Protein 3VUQ (pdb70)

InterPro domains:
  IPR001647 DNA-binding HTH domain, TetR-type [PF00440] (19-65)
  IPR001647 DNA-binding HTH domain, TetR-type [PR00455] (19-32)
  IPR001647 DNA-binding HTH domain, TetR-type [PR00455] (40-63)
  IPR001647 DNA-binding HTH domain, TetR-type [PS50977] (13-73)
  IPR009057 Homedomain-like superfamily [SSF46689] (7-80)
  IPR036271 Tetracyclin repressor-like, C-terminal domain superfamily [SSF48498] (90-187)
  IPR049445 Transcriptional regulator SbtR-like, C-terminal domain [PF21597] (95-188)
  IPR050109 HTH-type, TetR-like transcriptional regulator [PTHR30055] (8-166)

Foldseek 3Di:
DDDVLLLVLLLVLQVVVCVPPNPVVDDLVSSCVSSVHDSVVVCVVAVDDLRSLQVNLVVVLVVLLVVLLCLLPDPDALLVSLLVNVVSVQVVLVVCVRHVVVSQVSNDVPCVVVVVVSLVSQLVSQLSSQVVNCVVVQHPPPDDSNVLSVVSSPPRDDPPPDVVSVVVSVCNRPNDDD/DDPVVLLVLLLVLQVVCCVVPNLVRDDLCSSCVSSVHDSVVSCVSPVDPLQSLVVNLVVVLVVLLVVLLCLLPDPDALLVSLLVNLVSVAVVVVVCVVPVVVSCVSNDVDNVVVVVVSLVSQLVSQLSSQVVNCVVVQHDPVDDSNVVSVVCSVLSYDVPVVSVVSSVCNRPNDDD/DVVVLLVLLLVLQVVVCVVPNPVPDDCCRSCVNSVHDSVVSCVVPVDDLQSLVVNLVVVLVVLLVVLLVLLPDPDALLVSVLVNVLSVLVVLVVCVVPVVVSCVSSDVDCVVVVVVSLVSQLVSQLSSQVVNCVVVQHPPVDDSNVLSCVVSVPRPDRSVVVNVVSVVVSVCNRPNDDD/DVLLLVLLLVLQLVVCVVQNLVRDDSVSSCVSSVHDPPPSCVVAVDPQSSLLCNVVVVLVVLLVVLLCLLPDPDALLVSLLVNLVSVAVSVVSNVPRVVVSCVSNDVDCPVVVVVSVVSQLVSQLSSQVVNVVVVQHPPPDRSNVVSVVSVVLSYHPPDDDPCVSVVSSCCVRPNPDD

Sequence (711 aa):
AGVKDKKRAILEATLAVLRERGLSGLKMEEVARRAEVGKGTIYLYFRDKRDLLKALVEERTWAFYREVEEVVRRKAPFFVRLEEVLRRRLAWVQEWRGLWAAVAREAMDDPTPWLKGLHEHYLRLLEELLRSGQSEGAVRTGLSPRA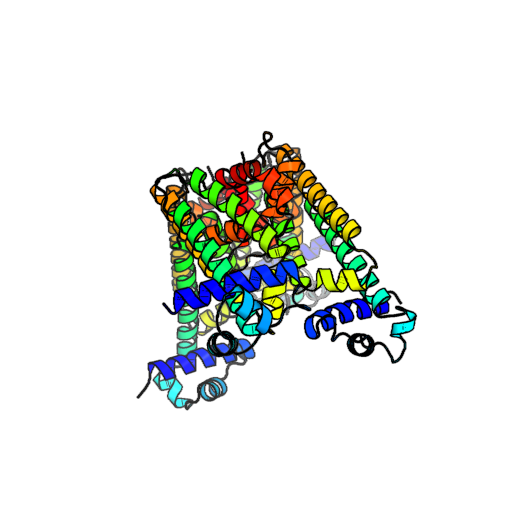TAAVIAAMGCTPSVEAYLEHLMEVLRKGVEPAGVKDKKRAILEATLAVLRERGLSGLKMEEVARRAEVGKGTIYLYFRDKRDLLKALVEERTWAFYREVEEVVRRKAPFFVRLEEVLRRRLAWVQEWRGLWAAVAREAMDDPTPWLKGLHEHYLRLLEELLRSGQSEGAVRTGLSPRATAAVIAAMGCTVEAYLEHLMEVLRKGVEPGVKDKKRAILEATLAVLRERGLSGLKMEEVARRAEVGKGTIYLYFRDKRDLLKALVEERTWAFYREVEEVVRRKAPFFVRLEEVLRRRLAWVQEWRGLWAAVAREAMDDPTPWLKGLHEHYLRLLEELLRSGQSEGAVRTGLSPRATAAVIAAMGCTPSLEVEAYLEHLMEVLRKGVEPVKDKKRAILEATLAVLRERGLSGLKMEEVARRAEVGKGTIYLYFRDKRDLLKALVEERTWAFYREVEEVVRRKAPFFVRLEEVLRRRLAWVQEWRGLWAAVAREAMDDPTPWLKGLHEHYLRLLEELLRSGQSEGAVRTGLSPRATAAVIAAMGCTPSLEVEAYLEHLMEVLRKGVEP

Secondary structure (DSSP, 8-state):
--HHHHHHHHHHHHHHHHHHHHHHH--HHHHHHHHTS-HHHHHHHSSSHHHHHHHHHHHHHHHHHHHHHHHHHSSS-HHHHHHHHHHHHHHHHHHIIIIIHHHHHHH-SS-HHHHHHHHHHHHHHHHHHHHHHHHHTSS-TTS-HHHHHHHHHT-SS----HHHHHHHHHHHHH-S--/--HHHHHHHHHHHHHHHHHHHTGGG--HHHHHHHHTS-HHHHHHH-SSHHHHHHHHHHHHHHHHHHHHHHHHTSSS-HHHHHHHHHHHHHHHHHHIIIIIHHHHHHH-S--HHHHHHHHHHHHHHHHHHHHHHHHHTSS-TTS-HHHHHHHHHHHT----HHHHHHHHHHHH-S--/-HHHHHHHHHHHHHHHHHHHTTTT--HHHHHHHHTS-HHHHHHH-SSHHHHHHHHHHHHHHHHHHHHHHHHHSSS-HHHHHHHHHHHHHHHHHHIIIIIHHHHHHH-S--HHHHHHHHHHHHHHHHHHHHHHHHHTSS-TTS-HHHHHHHHHH--SS-HHHHHHTHHHHHHHHHH-S--/-HHHHHHHHHHHHHHHHHHTTTT--HHHHHHHTTPPTTGGGGT-SSHHHHHHHHHHHHHHHHHHHHHHHHHSSS-HHHHHHHHHHHHHHHHHHTTT-HHHHHHHH-S--HHHHHHHHHHHHHHHHHHHHHHHHHTSS-TTS-HHHHHHHHHHH-SPPSS--TTHHHHHHHHHHH-S--

Radius of gyration: 32.55 Å; Cα contacts (8 Å, |Δi|>4): 782; chains: 4; bounding box: 68×114×61 Å

Structure (mmCIF, N/CA/C/O backbone):
data_3VUQ
#
_entry.id   3VUQ
#
_cell.length_a   44.327
_cell.length_b   174.821
_cell.length_c   56.158
_cell.angle_alpha   90.00
_cell.angle_beta   92.43
_cell.angle_gamma   90.00
#
_symmetry.space_group_name_H-M   'P 1 21 1'
#
loop_
_entity.id
_entity.type
_entity.pdbx_description
1 polymer 'Transcriptional regulator (TetR/AcrR family)'
2 water water
#
loop_
_atom_site.group_PDB
_atom_site.id
_atom_site.type_symbol
_atom_site.label_atom_id
_atom_site.label_alt_id
_atom_site.label_comp_id
_atom_site.label_asym_id
_atom_site.label_entity_id
_atom_site.label_seq_id
_atom_site.pdbx_PDB_ins_code
_atom_site.Cartn_x
_atom_site.Cartn_y
_atom_site.Cartn_z
_atom_site.occupancy
_atom_site.B_iso_or_equiv
_atom_site.auth_seq_id
_atom_site.auth_comp_id
_atom_site.auth_asym_id
_atom_site.auth_atom_id
_atom_site.pdbx_PDB_model_num
ATOM 1 N N . ALA A 1 8 ? -51.613 18.691 68.201 1.00 111.36 8 ALA A N 1
ATOM 2 C CA . ALA A 1 8 ? -52.072 17.695 67.191 1.00 108.19 8 ALA A CA 1
ATOM 3 C C . ALA A 1 8 ? -51.161 17.712 65.969 1.00 105.39 8 ALA A C 1
ATOM 4 O O . ALA A 1 8 ? -51.619 17.523 64.841 1.00 104.19 8 ALA A O 1
ATOM 6 N N . GLY A 1 9 ? -49.870 17.934 66.202 1.00 105.66 9 GLY A N 1
ATOM 7 C CA . GLY A 1 9 ? -48.912 17.976 65.110 1.00 106.72 9 GLY A CA 1
ATOM 8 C C . GLY A 1 9 ? -48.191 16.661 64.875 1.00 105.03 9 GLY A C 1
ATOM 9 O O . GLY A 1 9 ? -47.431 16.198 65.726 1.00 102.59 9 GLY A O 1
ATOM 10 N N . VAL A 1 10 ? -48.427 16.063 63.710 1.00 98.14 10 VAL A N 1
ATOM 11 C CA . VAL A 1 10 ? -47.807 14.793 63.343 1.00 91.92 10 VAL A CA 1
ATOM 12 C C . VAL A 1 10 ? -46.610 15.021 62.424 1.00 87.77 10 VAL A C 1
ATOM 13 O O . VAL A 1 10 ? -45.549 14.422 62.605 1.00 80.81 10 VAL A O 1
ATOM 17 N N . LYS A 1 11 ? -46.796 15.888 61.434 1.00 86.57 11 LYS A N 1
ATOM 18 C CA . LYS A 1 11 ? -45.743 16.222 60.481 1.00 77.52 11 LYS A CA 1
ATOM 19 C C . LYS A 1 11 ? -44.478 16.619 61.234 1.00 70.60 11 LYS A C 1
ATOM 20 O O . LYS A 1 11 ? -43.359 16.310 60.820 1.00 55.09 11 LYS A O 1
ATOM 26 N N . ASP A 1 12 ? -44.677 17.305 62.352 1.00 62.30 12 ASP A N 1
ATOM 27 C CA . ASP A 1 12 ? -43.579 17.767 63.179 1.00 64.81 12 ASP A CA 1
ATOM 28 C C . ASP A 1 12 ? -42.925 16.606 63.913 1.00 54.95 12 ASP A C 1
ATOM 29 O O . ASP A 1 12 ? -41.713 16.407 63.828 1.00 42.75 12 ASP A O 1
ATOM 34 N N . LYS A 1 13 ? -43.739 15.844 64.636 1.00 49.83 13 LYS A N 1
ATOM 35 C CA . LYS A 1 13 ? -43.244 14.713 65.405 1.00 46.06 13 LYS A CA 1
ATOM 36 C C . LYS A 1 13 ? -42.550 13.679 64.531 1.00 45.79 13 LYS A C 1
ATOM 37 O O . LYS A 1 13 ? -41.456 13.211 64.862 1.00 38.48 13 LYS A O 1
ATOM 43 N N . LYS A 1 14 ? -43.179 13.330 63.413 1.00 43.23 14 LYS A N 1
ATOM 44 C CA . LYS A 1 14 ? -42.606 12.339 62.510 1.00 42.15 14 LYS A CA 1
ATOM 45 C C . LYS A 1 14 ? -41.241 12.819 62.037 1.00 42.62 14 LYS A C 1
ATOM 46 O O . LYS A 1 14 ? -40.293 12.038 61.922 1.00 29.65 14 LYS A O 1
ATOM 52 N N . ARG A 1 15 ? -41.135 14.116 61.776 1.00 32.04 15 ARG A N 1
ATOM 53 C CA . ARG A 1 15 ? -39.871 14.666 61.320 1.00 22.98 15 ARG A CA 1
ATOM 54 C C . ARG A 1 15 ? -38.825 14.605 62.434 1.00 25.39 15 ARG A C 1
ATOM 55 O O . ARG A 1 15 ? -37.667 14.268 62.191 1.00 33.83 15 ARG A O 1
ATOM 63 N N . ALA A 1 16 ? -39.241 14.923 63.656 1.00 32.40 16 ALA A N 1
ATOM 64 C CA . ALA A 1 16 ? -38.328 14.902 64.800 1.00 30.39 16 ALA A CA 1
ATOM 65 C C . ALA A 1 16 ? -37.735 13.511 64.993 1.00 20.15 16 ALA A C 1
ATOM 66 O O . ALA A 1 16 ? -36.542 13.358 65.220 1.00 28.22 16 ALA A O 1
ATOM 68 N N . ILE A 1 17 ? -38.588 12.498 64.909 1.00 22.18 17 ILE A N 1
ATOM 69 C CA . ILE A 1 17 ? -38.144 11.121 65.064 1.00 19.10 17 ILE A CA 1
ATOM 70 C C . ILE A 1 17 ? -37.102 10.763 63.995 1.00 29.85 17 ILE A C 1
ATOM 71 O O . ILE A 1 17 ? -36.048 10.192 64.306 1.00 28.12 17 ILE A O 1
ATOM 76 N N . LEU A 1 18 ? -37.381 11.117 62.743 1.00 28.05 18 LEU A N 1
ATOM 77 C CA . LEU A 1 18 ? -36.442 10.837 61.646 1.00 27.38 18 LEU A CA 1
ATOM 78 C C . LEU A 1 18 ? -35.106 11.557 61.827 1.00 23.28 18 LEU A C 1
ATOM 79 O O . LEU A 1 18 ? -34.041 10.958 61.657 1.00 20.70 18 LEU A O 1
ATOM 84 N N . GLU A 1 19 ? -35.142 12.840 62.175 1.00 25.63 19 GLU A N 1
ATOM 85 C CA . GLU A 1 19 ? -33.891 13.579 62.375 1.00 27.55 19 GLU A CA 1
ATOM 86 C C . GLU A 1 19 ? -33.103 13.042 63.571 1.00 26.65 19 GLU A C 1
ATOM 87 O O . GLU A 1 19 ? -31.870 12.983 63.550 1.00 26.04 19 GLU A O 1
ATOM 93 N N . ALA A 1 20 ? -33.815 12.640 64.618 1.00 30.67 20 ALA A N 1
ATOM 94 C CA . ALA A 1 20 ? -33.140 12.103 65.794 1.00 26.17 20 ALA A CA 1
ATOM 95 C C . ALA A 1 20 ? -32.477 10.761 65.454 1.00 29.77 20 ALA A C 1
ATOM 96 O O . ALA A 1 20 ? -31.374 10.462 65.921 1.00 29.56 20 ALA A O 1
ATOM 98 N N . THR A 1 21 ? -33.151 9.958 64.631 1.00 27.58 21 THR A N 1
ATOM 99 C CA . THR A 1 21 ? -32.623 8.655 64.229 1.00 17.75 21 THR A CA 1
ATOM 100 C C . THR A 1 21 ? -31.304 8.824 63.464 1.00 18.27 21 THR A C 1
ATOM 101 O O . THR A 1 21 ? -30.321 8.130 63.725 1.00 27.03 21 THR A O 1
ATOM 105 N N . LEU A 1 22 ? -31.298 9.753 62.519 1.00 24.60 22 LEU A N 1
ATOM 106 C CA . LEU A 1 22 ? -30.113 10.043 61.719 1.00 23.61 22 LEU A CA 1
ATOM 107 C C . LEU A 1 22 ? -28.978 10.478 62.640 1.00 36.42 22 LEU A C 1
ATOM 108 O O . LEU A 1 22 ? -27.837 10.055 62.471 1.00 39.06 22 LEU A O 1
ATOM 113 N N . ALA A 1 23 ? -29.304 11.322 63.620 1.00 36.37 23 ALA A N 1
ATOM 114 C CA . ALA A 1 23 ? -28.309 11.810 64.570 1.00 32.95 23 ALA A CA 1
ATOM 115 C C . ALA A 1 23 ? -27.703 10.656 65.358 1.00 29.97 23 ALA A C 1
ATOM 116 O O . ALA A 1 23 ? -26.488 10.572 65.535 1.00 36.08 23 ALA A O 1
ATOM 118 N N . VAL A 1 24 ? -28.548 9.754 65.833 1.00 24.83 24 VAL A N 1
ATOM 119 C CA . VAL A 1 24 ? -28.040 8.641 66.593 1.00 21.82 24 VAL A CA 1
ATOM 120 C C . VAL A 1 24 ? -27.128 7.790 65.725 1.00 28.96 24 VAL A C 1
ATOM 121 O O . VAL A 1 24 ? -26.036 7.428 66.144 1.00 39.83 24 VAL A O 1
ATOM 125 N N . LEU A 1 25 ? -27.580 7.468 64.518 1.00 29.76 25 LEU A N 1
ATOM 126 C CA . LEU A 1 25 ? -26.783 6.655 63.616 1.00 35.44 25 LEU A CA 1
ATOM 127 C C . LEU A 1 25 ? -25.436 7.334 63.372 1.00 41.03 25 LEU A C 1
ATOM 128 O O . LEU A 1 25 ? -24.380 6.744 63.603 1.00 40.23 25 LEU A O 1
ATOM 133 N N . ARG A 1 26 ? -25.477 8.588 62.936 1.00 48.07 26 ARG A N 1
ATOM 134 C CA . ARG A 1 26 ? -24.260 9.342 62.673 0.50 47.94 26 ARG A CA 1
ATOM 135 C C . ARG A 1 26 ? -23.407 9.445 63.938 1.00 56.43 26 ARG A C 1
ATOM 136 O O . ARG A 1 26 ? -22.290 9.964 63.895 1.00 48.65 26 ARG A O 1
ATOM 144 N N . GLU A 1 27 ? -23.931 8.941 65.057 1.00 53.27 27 GLU A N 1
ATOM 145 C CA . GLU A 1 27 ? -23.227 8.988 66.343 1.00 49.68 27 GLU A CA 1
ATOM 146 C C . GLU A 1 27 ? -22.770 7.633 66.887 1.00 53.63 27 GLU A C 1
ATOM 147 O O . GLU A 1 27 ? -21.688 7.523 67.464 1.00 47.31 27 GLU A O 1
ATOM 153 N N . ARG A 1 28 ? -23.602 6.609 66.731 1.00 46.71 28 ARG A N 1
ATOM 154 C CA . ARG A 1 28 ? -23.265 5.281 67.235 1.00 48.38 28 ARG A CA 1
ATOM 155 C C . ARG A 1 28 ? -23.292 4.235 66.127 1.00 45.35 28 ARG A C 1
ATOM 156 O O . ARG A 1 28 ? -23.014 3.059 66.364 1.00 47.71 28 ARG A O 1
ATOM 164 N N . GLY A 1 29 ? -23.627 4.666 64.917 1.00 44.32 29 GLY A N 1
ATOM 165 C CA . GLY A 1 29 ? -23.699 3.734 63.809 1.00 45.86 29 GLY A CA 1
ATOM 166 C C . GLY A 1 29 ? -24.934 2.878 63.985 1.00 50.28 29 GLY A C 1
ATOM 167 O O . GLY A 1 29 ? -25.520 2.844 65.067 1.00 45.64 29 GLY A O 1
ATOM 168 N N . LEU A 1 30 ? -25.343 2.190 62.926 1.00 40.38 30 LEU A N 1
ATOM 169 C CA . LEU A 1 30 ? -26.520 1.342 62.999 1.00 44.56 30 LEU A CA 1
ATOM 170 C C . LEU A 1 30 ? -26.465 0.387 64.198 1.00 43.28 30 LEU A C 1
ATOM 171 O O . LEU A 1 30 ? -27.487 0.090 64.815 1.00 40.86 30 LEU A O 1
ATOM 176 N N . SER A 1 31 ? -25.265 -0.072 64.539 1.00 48.56 31 SER A N 1
ATOM 177 C CA . SER A 1 31 ? -25.081 -1.009 65.645 1.00 44.13 31 SER A CA 1
ATOM 178 C C . SER A 1 31 ? -25.393 -0.479 67.048 1.00 48.95 31 SER A C 1
ATOM 179 O O . SER A 1 31 ? -25.827 -1.239 67.910 1.00 51.85 31 SER A O 1
ATOM 182 N N . GLY A 1 32 ? -25.176 0.813 67.281 1.00 55.32 32 GLY A N 1
ATOM 183 C CA . GLY A 1 32 ? -25.443 1.376 68.595 1.00 46.62 32 GLY A CA 1
ATOM 184 C C . GLY A 1 32 ? -26.794 2.058 68.721 1.00 44.66 32 GLY A C 1
ATOM 185 O O . GLY A 1 32 ? -27.145 2.567 69.785 1.00 49.53 32 GLY A O 1
ATOM 186 N N . LEU A 1 33 ? -27.555 2.063 67.633 1.00 41.53 33 LEU A N 1
ATOM 187 C CA . LEU A 1 33 ? -28.875 2.686 67.605 1.00 32.03 33 LEU A CA 1
ATOM 188 C C . LEU A 1 33 ? -29.840 2.104 68.620 1.00 36.42 33 LEU A C 1
ATOM 189 O O . LEU A 1 33 ? -30.154 0.917 68.577 1.00 30.74 33 LEU A O 1
ATOM 194 N N . LYS A 1 34 ? -30.320 2.946 69.522 1.00 37.97 34 LYS A N 1
ATOM 195 C CA . LYS A 1 34 ? -31.296 2.514 70.510 1.00 45.10 34 LYS A CA 1
ATOM 196 C C . LYS A 1 34 ? -32.490 3.454 70.416 1.00 37.74 34 LYS A C 1
ATOM 197 O O . LYS A 1 34 ? -32.338 4.676 70.465 1.00 30.19 34 LYS A O 1
ATOM 203 N N . MET A 1 35 ? -33.676 2.881 70.264 1.00 23.09 35 MET A N 1
ATOM 204 C CA . MET A 1 35 ? -34.883 3.684 70.156 0.50 29.98 35 MET A CA 1
ATOM 205 C C . MET A 1 35 ? -35.055 4.608 71.353 1.00 41.09 35 MET A C 1
ATOM 206 O O . MET A 1 35 ? -35.707 5.652 71.248 1.00 39.67 35 MET A O 1
ATOM 211 N N . GLU A 1 36 ? -34.474 4.233 72.492 1.00 33.35 36 GLU A N 1
ATOM 212 C CA . GLU A 1 36 ? -34.589 5.064 73.686 1.00 37.15 36 GLU A CA 1
ATOM 213 C C . GLU A 1 36 ? -33.921 6.403 73.442 1.00 35.57 36 GLU A C 1
ATOM 214 O O . GLU A 1 36 ? -34.442 7.445 73.835 1.00 34.68 36 GLU A O 1
ATOM 220 N N . GLU A 1 37 ? -32.755 6.382 72.799 1.00 27.01 37 GLU A N 1
ATOM 221 C CA . GLU A 1 37 ? -32.061 7.637 72.547 1.00 34.81 37 GLU A CA 1
ATOM 222 C C . GLU A 1 37 ? -32.775 8.432 71.470 1.00 27.50 37 GLU A C 1
ATOM 223 O O . GLU A 1 37 ? -32.798 9.671 71.508 1.00 28.03 37 GLU A O 1
ATOM 229 N N . VAL A 1 38 ? -33.341 7.714 70.500 1.00 31.25 38 VAL A N 1
ATOM 230 C CA . VAL A 1 38 ? -34.076 8.354 69.417 1.00 26.70 38 VAL A CA 1
ATOM 231 C C . VAL A 1 38 ? -35.288 9.045 70.028 1.00 25.42 38 VAL A C 1
ATOM 232 O O . VAL A 1 38 ? -35.516 10.233 69.814 1.00 24.71 38 VAL A O 1
ATOM 236 N N . ALA A 1 39 ? -36.056 8.286 70.802 1.00 20.98 39 ALA A N 1
ATOM 237 C CA . ALA A 1 39 ? -37.248 8.827 71.443 1.00 25.53 39 ALA A CA 1
ATOM 238 C C . ALA A 1 39 ? -36.894 10.026 72.315 1.00 32.31 39 ALA A C 1
ATOM 239 O O . ALA A 1 39 ? -37.610 11.023 72.319 1.00 31.50 39 ALA A O 1
ATOM 241 N N . ARG A 1 40 ? -35.781 9.925 73.047 1.00 34.32 40 ARG A N 1
ATOM 242 C CA . ARG A 1 40 ? -35.329 11.007 73.918 1.00 39.21 40 ARG A CA 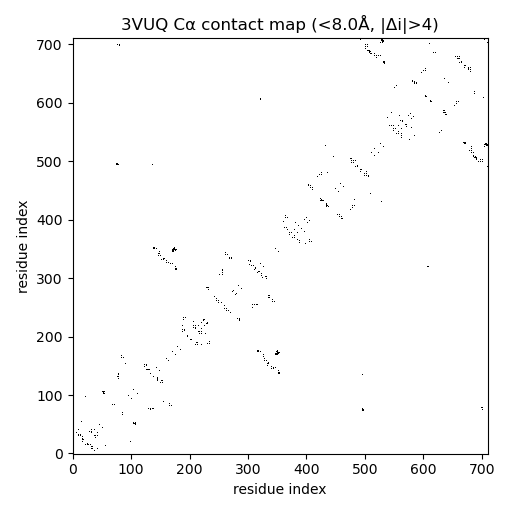1
ATOM 243 C C . ARG A 1 40 ? -34.933 12.238 73.123 1.00 32.38 40 ARG A C 1
ATOM 244 O O . ARG A 1 40 ? -35.342 13.356 73.447 1.00 31.68 40 ARG A O 1
ATOM 252 N N . ARG A 1 41 ? -34.110 12.040 72.095 1.00 30.21 41 ARG A N 1
ATOM 253 C CA . ARG A 1 41 ? -33.679 13.156 71.260 1.00 25.85 41 ARG A CA 1
ATOM 254 C C . ARG A 1 41 ? -34.881 13.756 70.525 1.00 32.62 41 ARG A C 1
ATOM 255 O O . ARG A 1 41 ? -34.924 14.957 70.259 1.00 35.11 41 ARG A O 1
ATOM 263 N N . ALA A 1 42 ? -35.855 12.912 70.197 1.00 24.93 42 ALA A N 1
ATOM 264 C CA . ALA A 1 42 ? -37.055 13.366 69.493 1.00 31.82 42 ALA A CA 1
ATOM 265 C C . ALA A 1 42 ? -38.069 14.001 70.459 1.00 38.64 42 ALA A C 1
ATOM 266 O O . ALA A 1 42 ? -39.024 14.656 70.037 1.00 31.04 42 ALA A O 1
ATOM 268 N N . GLU A 1 43 ? -37.861 13.791 71.754 1.00 39.13 43 GLU A N 1
ATOM 269 C CA . GLU A 1 43 ? -38.757 14.330 72.773 1.00 32.86 43 GLU A CA 1
ATOM 270 C C . GLU A 1 43 ? -40.149 13.737 72.657 1.00 30.17 43 GLU A C 1
ATOM 271 O O . GLU A 1 43 ? -41.145 14.452 72.637 1.00 30.90 43 GLU A O 1
ATOM 277 N N . VAL A 1 44 ? -40.209 12.414 72.558 1.00 33.03 44 VAL A N 1
ATOM 278 C CA . VAL A 1 44 ? -41.480 11.705 72.482 1.00 35.88 44 VAL A CA 1
ATOM 279 C C . VAL A 1 44 ? -41.300 10.417 73.260 1.00 29.73 44 VAL A C 1
ATOM 280 O O . VAL A 1 44 ? -40.175 10.025 73.559 1.00 36.20 44 VAL A O 1
ATOM 284 N N . GLY A 1 45 ? -42.403 9.761 73.593 1.00 33.80 45 GLY A N 1
ATOM 285 C CA . GLY A 1 45 ? -42.303 8.508 74.312 1.00 34.85 45 GLY A CA 1
ATOM 286 C C . GLY A 1 45 ? -41.876 7.434 73.327 1.00 41.80 45 GLY A C 1
ATOM 287 O O . GLY A 1 45 ? -42.082 7.588 72.121 1.00 34.50 45 GLY A O 1
ATOM 288 N N . LYS A 1 46 ? -41.277 6.353 73.816 1.00 37.87 46 LYS A N 1
ATOM 289 C CA . LYS A 1 46 ? -40.856 5.286 72.916 1.00 53.32 46 LYS A CA 1
ATOM 290 C C . LYS A 1 46 ? -42.091 4.682 72.248 1.00 56.27 46 LYS A C 1
ATOM 291 O O . LYS A 1 46 ? -42.061 4.333 71.062 1.00 54.98 46 LYS A O 1
ATOM 297 N N . GLY A 1 47 ? -43.175 4.564 73.015 1.00 45.96 47 GLY A N 1
ATOM 298 C CA . GLY A 1 47 ? -44.411 4.016 72.479 1.00 43.58 47 GLY A CA 1
ATOM 299 C C . GLY A 1 47 ? -44.952 4.908 71.379 1.00 41.52 47 GLY A C 1
ATOM 300 O O . GLY A 1 47 ? -45.577 4.438 70.431 1.00 49.96 47 GLY A O 1
ATOM 301 N N . THR A 1 48 ? -44.703 6.205 71.506 1.00 40.44 48 THR A N 1
ATOM 302 C CA . THR A 1 48 ? -45.153 7.172 70.508 1.00 47.07 48 THR A CA 1
ATOM 303 C C . THR A 1 48 ? -44.545 6.904 69.130 1.00 45.29 48 THR A C 1
ATOM 304 O O . THR A 1 48 ? -45.229 7.019 68.115 1.00 37.99 48 THR A O 1
ATOM 308 N N . ILE A 1 49 ? -43.258 6.564 69.091 1.00 33.78 49 ILE A N 1
ATOM 309 C CA . ILE A 1 49 ? -42.597 6.291 67.817 1.00 42.95 49 ILE A CA 1
ATOM 310 C C . ILE A 1 49 ? -43.314 5.173 67.058 1.00 41.45 49 ILE A C 1
ATOM 311 O O . ILE A 1 49 ? -43.429 5.221 65.830 1.00 33.95 49 ILE A O 1
ATOM 316 N N . TYR A 1 50 ? -43.812 4.180 67.794 1.00 34.22 50 TYR A N 1
ATOM 317 C CA . TYR A 1 50 ? -44.518 3.065 67.181 1.00 36.66 50 TYR A CA 1
ATOM 318 C C . TYR A 1 50 ? -45.915 3.431 66.697 1.00 37.13 50 TYR A C 1
ATOM 319 O O . TYR A 1 50 ? -46.649 2.584 66.195 1.00 49.86 50 TYR A O 1
ATOM 328 N N . LEU A 1 51 ? -46.288 4.694 66.856 1.00 37.83 51 LEU A N 1
ATOM 329 C CA . LEU A 1 51 ? -47.583 5.150 66.375 1.00 41.58 51 LEU A CA 1
ATOM 330 C C . LEU A 1 51 ? -47.359 5.734 64.986 1.00 46.35 51 LEU A C 1
ATOM 331 O O . LEU A 1 51 ? -48.283 5.826 64.179 1.00 47.53 51 LEU A O 1
ATOM 336 N N . TYR A 1 52 ? -46.112 6.117 64.721 1.00 50.12 52 TYR A N 1
ATOM 337 C CA . TYR A 1 52 ? -45.723 6.700 63.441 1.00 49.48 52 TYR A CA 1
ATOM 338 C C . TYR A 1 52 ? -45.081 5.674 62.524 1.00 39.58 52 TYR A C 1
ATOM 339 O O . TYR A 1 52 ? -45.183 5.775 61.305 1.00 46.12 52 TYR A O 1
ATOM 348 N N . PHE A 1 53 ? -44.413 4.695 63.120 1.00 38.23 53 PHE A N 1
ATOM 349 C CA . PHE A 1 53 ? -43.742 3.645 62.363 1.00 38.55 53 PHE A CA 1
ATOM 350 C C . PHE A 1 53 ? -44.076 2.296 62.987 1.00 38.81 53 PHE A C 1
ATOM 351 O O . PHE A 1 53 ? -44.082 2.158 64.211 1.00 44.12 53 PHE A O 1
ATOM 359 N N . ARG A 1 54 ? -44.360 1.309 62.143 1.00 47.45 54 ARG A N 1
ATOM 360 C CA . ARG A 1 54 ? -44.703 -0.038 62.603 1.00 48.51 54 ARG A CA 1
ATOM 361 C C . ARG A 1 54 ? -43.693 -0.551 63.623 1.00 44.76 54 ARG A C 1
ATOM 362 O O . ARG A 1 54 ? -44.064 -0.940 64.729 1.00 54.28 54 ARG A O 1
ATOM 370 N N . ASP A 1 55 ? -42.418 -0.557 63.243 1.00 40.63 55 ASP A N 1
ATOM 371 C CA . ASP A 1 55 ? -41.343 -1.010 64.125 1.00 29.46 55 ASP A CA 1
ATOM 372 C C . ASP A 1 55 ? -40.071 -0.260 63.785 1.00 30.13 55 ASP A C 1
ATOM 373 O O . ASP A 1 55 ? -40.101 0.694 63.009 1.00 35.52 55 ASP A O 1
ATOM 378 N N . LYS A 1 56 ? -38.954 -0.692 64.356 1.00 29.39 56 LYS A N 1
ATOM 379 C CA . LYS A 1 56 ? -37.680 -0.030 64.112 1.00 33.52 56 LYS A CA 1
ATOM 380 C C . LYS A 1 56 ? -37.212 -0.120 62.664 1.00 40.54 56 LYS A C 1
ATOM 381 O O . LYS A 1 56 ? -36.791 0.878 62.085 1.00 37.57 56 LYS A O 1
ATOM 387 N N . ARG A 1 57 ? -37.276 -1.308 62.073 1.00 37.55 57 ARG A N 1
ATOM 388 C CA . ARG A 1 57 ? -36.826 -1.446 60.700 1.00 41.68 57 ARG A CA 1
ATOM 389 C C . ARG A 1 57 ? -37.719 -0.644 59.759 1.00 38.84 57 ARG A C 1
ATOM 390 O O . ARG A 1 57 ? -37.281 -0.216 58.694 1.00 33.51 57 ARG A O 1
ATOM 398 N N . ASP A 1 58 ? -38.969 -0.431 60.159 1.00 20.88 58 ASP A N 1
ATOM 399 C CA . ASP A 1 58 ? -39.875 0.365 59.357 1.00 27.55 58 ASP A CA 1
ATOM 400 C C . ASP A 1 58 ? -39.408 1.832 59.407 1.00 32.58 58 ASP A C 1
ATOM 401 O O . ASP A 1 58 ? -39.464 2.536 58.402 1.00 26.84 58 ASP A O 1
ATOM 406 N N . LEU A 1 59 ? -38.937 2.273 60.576 1.00 30.67 59 LEU A N 1
ATOM 407 C CA . LEU A 1 59 ? -38.439 3.645 60.767 1.00 31.02 59 LEU A CA 1
ATOM 408 C C . LEU A 1 59 ? -37.141 3.883 59.990 1.00 24.23 59 LEU A C 1
ATOM 409 O O . LEU A 1 59 ? -36.936 4.940 59.395 1.00 27.28 59 LEU A O 1
ATOM 414 N N . LEU A 1 60 ? -36.251 2.906 60.035 1.00 18.24 60 LEU A N 1
ATOM 415 C CA . LEU A 1 60 ? -34.995 3.004 59.318 1.00 32.16 60 LEU A CA 1
ATOM 416 C C . LEU A 1 60 ? -35.297 3.077 57.822 1.00 28.26 60 LEU A C 1
ATOM 417 O O . LEU A 1 60 ? -34.664 3.821 57.082 1.00 33.45 60 LEU A O 1
ATOM 422 N N . LYS A 1 61 ? -36.292 2.310 57.398 1.00 29.77 61 LYS A N 1
ATOM 423 C CA . LYS A 1 61 ? -36.694 2.271 56.004 1.00 34.23 61 LYS A CA 1
ATOM 424 C C . LYS A 1 61 ? -37.176 3.643 55.549 1.00 34.15 61 LYS A C 1
ATOM 425 O O . LYS A 1 61 ? -36.877 4.072 54.433 1.00 20.90 61 LYS A O 1
ATOM 431 N N . ALA A 1 62 ? -37.927 4.322 56.410 1.00 25.24 62 ALA A N 1
ATOM 432 C CA . ALA A 1 62 ? -38.441 5.648 56.080 1.00 24.12 62 ALA A CA 1
ATOM 433 C C . ALA A 1 62 ? -37.290 6.640 56.012 1.00 28.77 62 ALA A C 1
ATOM 434 O O . ALA A 1 62 ? -37.272 7.520 55.145 1.00 21.15 62 ALA A O 1
ATOM 436 N N . LEU A 1 63 ? -36.324 6.494 56.918 1.00 21.06 63 LEU A N 1
ATOM 437 C CA . LEU A 1 63 ? -35.170 7.383 56.936 1.00 25.57 63 LEU A CA 1
ATOM 438 C C . LEU A 1 63 ? -34.288 7.228 55.694 1.00 26.70 63 LEU A C 1
ATOM 439 O O . LEU A 1 63 ? -33.896 8.222 55.091 1.00 21.43 63 LEU A O 1
ATOM 444 N N . VAL A 1 64 ? -33.948 5.998 55.321 1.00 19.65 64 VAL A N 1
ATOM 445 C CA . VAL A 1 64 ? -33.107 5.828 54.144 1.00 25.59 64 VAL A CA 1
ATOM 446 C C . VAL A 1 64 ? -33.843 6.272 52.886 1.00 12.50 64 VAL A C 1
ATOM 447 O O . VAL A 1 64 ? -33.234 6.859 51.980 1.00 30.86 64 VAL A O 1
ATOM 451 N N . GLU A 1 65 ? -35.149 6.027 52.816 1.00 18.30 65 GLU A N 1
ATOM 452 C CA . GLU A 1 65 ? -35.915 6.459 51.642 1.00 24.06 65 GLU A CA 1
ATOM 453 C C . GLU A 1 65 ? -35.991 7.990 51.539 1.00 30.90 65 GLU A C 1
ATOM 454 O O . GLU A 1 65 ? -35.963 8.572 50.441 1.00 16.38 65 GLU A O 1
ATOM 460 N N . GLU A 1 66 ? -36.092 8.649 52.685 1.00 19.07 66 GLU A N 1
ATOM 461 C CA . GLU A 1 66 ? -36.160 10.098 52.688 1.00 20.84 66 GLU A CA 1
ATOM 462 C C . GLU A 1 66 ? -34.819 10.688 52.282 1.00 21.65 66 GLU A C 1
ATOM 463 O O . GLU A 1 66 ? -34.764 11.641 51.508 1.00 17.70 66 GLU A O 1
ATOM 469 N N . ARG A 1 67 ? -33.742 10.127 52.821 1.00 16.29 67 ARG A N 1
ATOM 470 C CA . ARG A 1 67 ? -32.391 10.594 52.509 1.00 17.89 67 ARG A CA 1
ATOM 471 C C . ARG A 1 67 ? -32.100 10.412 51.010 1.00 19.74 67 ARG A C 1
ATOM 472 O O . ARG A 1 67 ? -31.506 11.270 50.354 1.00 19.52 67 ARG A O 1
ATOM 480 N N . THR A 1 68 ? -32.518 9.270 50.483 1.00 21.08 68 THR A N 1
ATOM 481 C CA . THR A 1 68 ? -32.312 8.946 49.085 1.00 22.11 68 THR A CA 1
ATOM 482 C C . THR A 1 68 ? -33.130 9.892 48.200 1.00 24.19 68 THR A C 1
ATOM 483 O O . THR A 1 68 ? -32.618 10.426 47.222 1.00 29.22 68 THR A O 1
ATOM 487 N N . TRP A 1 69 ? -34.391 10.104 48.565 1.00 17.58 69 TRP A N 1
ATOM 488 C CA . TRP A 1 69 ? -35.273 11.013 47.858 0.50 13.61 69 TRP A CA 1
ATOM 489 C C . TRP A 1 69 ? -34.624 12.400 47.818 1.00 29.47 69 TRP A C 1
ATOM 490 O O . TRP A 1 69 ? -34.695 13.116 46.809 1.00 17.21 69 TRP A O 1
ATOM 501 N N . ALA A 1 70 ? -34.000 12.783 48.927 1.00 17.56 70 ALA A N 1
ATOM 502 C CA . ALA A 1 70 ? -33.351 14.081 49.013 1.00 13.03 70 ALA A CA 1
ATOM 503 C C . ALA A 1 70 ? -32.163 14.171 48.064 1.00 19.97 70 ALA A C 1
ATOM 504 O O . ALA A 1 70 ? -31.936 15.200 47.447 1.00 14.14 70 ALA A O 1
ATOM 506 N N . PHE A 1 71 ? -31.372 13.109 47.987 1.00 12.94 71 PHE A N 1
ATOM 507 C CA . PHE A 1 71 ? -30.225 13.116 47.089 1.00 17.40 71 PHE A CA 1
ATOM 508 C C . PHE A 1 71 ? -30.693 13.287 45.641 1.00 18.22 71 PHE A C 1
ATOM 509 O O . PHE A 1 71 ? -30.087 14.017 44.875 1.00 16.59 71 PHE A O 1
ATOM 517 N N . TYR A 1 72 ? -31.762 12.601 45.262 1.00 13.04 72 TYR A N 1
ATOM 518 C CA . TYR A 1 72 ? -32.239 12.703 43.889 1.00 21.10 72 TYR A CA 1
ATOM 519 C C . TYR A 1 72 ? -32.858 14.059 43.581 1.00 16.23 72 TYR A C 1
ATOM 520 O O . TYR A 1 72 ? -32.770 14.543 42.462 1.00 17.85 72 TYR A O 1
ATOM 529 N N . ARG A 1 73 ? -33.461 14.671 44.590 1.00 13.93 73 ARG A N 1
ATOM 530 C CA . ARG A 1 73 ? -34.056 15.989 44.439 1.00 18.61 73 ARG A CA 1
ATOM 531 C C . ARG A 1 73 ? -32.937 17.007 44.178 1.00 15.62 73 ARG A C 1
ATOM 532 O O . ARG A 1 73 ? -33.111 17.955 43.418 1.00 17.92 73 ARG A O 1
ATOM 540 N N . GLU A 1 74 ? -31.792 16.802 44.822 1.00 15.57 74 GLU A N 1
ATOM 541 C CA . GLU A 1 74 ? -30.636 17.678 44.649 1.00 10.31 74 GLU A CA 1
ATOM 542 C C . GLU A 1 74 ? -30.036 17.479 43.261 1.00 12.85 74 GLU A C 1
ATOM 543 O O . GLU A 1 74 ? -29.743 18.436 42.565 1.00 12.53 74 GLU A O 1
ATOM 549 N N . VAL A 1 75 ? -29.837 16.228 42.866 1.00 8.59 75 VAL A N 1
ATOM 550 C CA . VAL A 1 75 ? -29.274 15.971 41.544 1.00 15.37 75 VAL A CA 1
ATOM 551 C C . VAL A 1 75 ? -30.181 16.550 40.464 1.00 15.79 75 VAL A C 1
ATOM 552 O O . VAL A 1 75 ? -29.728 17.217 39.529 1.00 13.64 75 VAL A O 1
ATOM 556 N N . GLU A 1 76 ? -31.476 16.279 40.590 1.00 9.21 76 GLU A N 1
ATOM 557 C CA . GLU A 1 76 ? -32.446 16.785 39.641 1.00 9.43 76 GLU A CA 1
ATOM 558 C C . GLU A 1 76 ? -32.340 18.314 39.547 1.00 14.68 76 GLU A C 1
ATOM 559 O O . GLU A 1 76 ? -32.376 18.882 38.457 1.00 9.22 76 GLU A O 1
ATOM 565 N N . GLU A 1 77 ? -32.190 18.985 40.685 1.00 9.33 77 GLU A N 1
ATOM 566 C CA . GLU A 1 77 ? -32.079 20.442 40.671 1.00 12.45 77 GLU A CA 1
ATOM 567 C C . GLU A 1 77 ? -30.845 20.894 39.902 1.00 15.00 77 GLU A C 1
ATOM 568 O O . GLU A 1 77 ? -30.901 21.875 39.160 1.00 13.34 77 GLU A O 1
ATOM 574 N N . VAL A 1 78 ? -29.730 20.195 40.097 1.00 12.66 78 VAL A N 1
ATOM 575 C CA . VAL A 1 78 ? -28.493 20.547 39.399 1.00 11.41 78 VAL A CA 1
ATOM 576 C C . VAL A 1 78 ? -28.641 20.325 37.907 1.00 13.46 78 VAL A C 1
ATOM 577 O O . VAL A 1 78 ? -28.260 21.160 37.090 1.00 11.00 78 VAL A O 1
ATOM 581 N N . VAL A 1 79 ? -29.187 19.178 37.546 1.00 8.34 79 VAL A N 1
ATOM 582 C CA . VAL A 1 79 ? -29.376 18.858 36.136 1.00 6.66 79 VAL A CA 1
ATOM 583 C C . VAL A 1 79 ? -30.229 19.887 35.407 1.00 9.35 79 VAL A C 1
ATOM 584 O O . VAL A 1 79 ? -29.962 20.205 34.250 1.00 12.21 79 VAL A O 1
ATOM 588 N N . ARG A 1 80 ? -31.234 20.418 36.101 1.00 9.99 80 ARG A N 1
ATOM 589 C CA . ARG A 1 80 ? -32.156 21.397 35.526 1.00 6.67 80 ARG A CA 1
ATOM 590 C C . ARG A 1 80 ? -31.812 22.874 35.698 1.00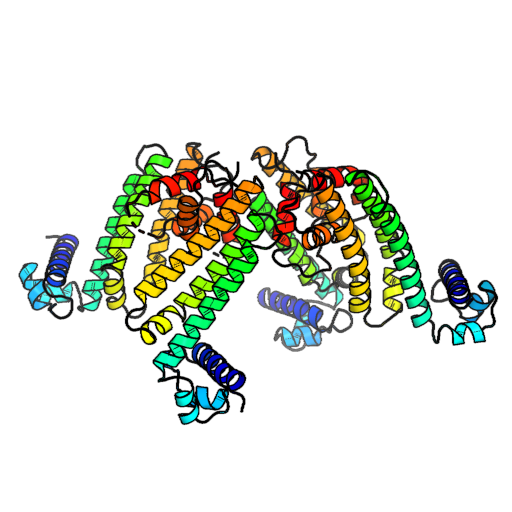 13.05 80 ARG A C 1
ATOM 591 O O . ARG A 1 80 ? -32.548 23.735 35.231 1.00 10.34 80 ARG A O 1
ATOM 599 N N . ARG A 1 81 ? -30.700 23.162 36.363 1.00 9.34 81 ARG A N 1
ATOM 600 C CA . ARG A 1 81 ? -30.241 24.540 36.560 1.00 11.46 81 ARG A CA 1
ATOM 601 C C . ARG A 1 81 ? -29.841 25.143 35.224 1.00 13.77 81 ARG A C 1
ATOM 602 O O . ARG A 1 81 ? -29.426 24.419 34.328 1.00 12.24 81 ARG A O 1
ATOM 610 N N . LYS A 1 82 ? -29.927 26.466 35.109 1.00 12.36 82 LYS A N 1
ATOM 611 C CA . LYS A 1 82 ? -29.510 27.161 33.891 0.50 1.40 82 LYS A CA 1
ATOM 612 C C . LYS A 1 82 ? -28.010 27.380 34.110 1.00 15.13 82 LYS A C 1
ATOM 613 O O . LYS A 1 82 ? -27.604 28.360 34.739 1.00 20.45 82 LYS A O 1
ATOM 619 N N . ALA A 1 83 ? -27.198 26.446 33.623 1.00 15.54 83 ALA A N 1
ATOM 620 C CA . ALA A 1 83 ? -25.743 26.513 33.772 1.00 15.45 83 ALA A CA 1
ATOM 621 C C . ALA A 1 83 ? -25.170 25.630 32.699 1.00 9.34 83 ALA A C 1
ATOM 622 O O . ALA A 1 83 ? -25.853 24.727 32.232 1.00 8.75 83 ALA A O 1
ATOM 624 N N . PRO A 1 84 ? -23.898 25.852 32.314 1.00 13.81 84 PRO A N 1
ATOM 625 C CA . PRO A 1 84 ? -23.236 25.058 31.274 1.00 14.19 84 PRO A CA 1
ATOM 626 C C . PRO A 1 84 ? -23.212 23.567 31.617 1.00 15.92 84 PRO A C 1
ATOM 627 O O . PRO A 1 84 ? -23.084 23.191 32.779 1.00 12.44 84 PRO A O 1
ATOM 631 N N . PHE A 1 85 ? -23.336 22.735 30.590 1.00 9.62 85 PHE A N 1
ATOM 632 C CA . PHE A 1 85 ? -23.339 21.283 30.732 1.00 10.88 85 PHE A CA 1
ATOM 633 C C . PHE A 1 85 ? -22.167 20.799 31.566 1.00 10.06 85 PHE A C 1
ATOM 634 O O . PHE A 1 85 ? -22.349 19.990 32.463 1.00 11.16 85 PHE A O 1
ATOM 642 N N . PHE A 1 86 ? -20.957 21.281 31.274 1.00 4.94 86 PHE A N 1
ATOM 643 C CA . PHE A 1 86 ? -19.809 20.804 32.042 1.00 10.03 86 PHE A CA 1
ATOM 644 C C . PHE A 1 86 ? -19.749 21.247 33.498 1.00 9.04 86 PHE A C 1
ATOM 645 O O . PHE A 1 86 ? -19.161 20.562 34.323 1.00 12.93 86 PHE A O 1
ATOM 653 N N . VAL A 1 87 ? -20.361 22.379 33.830 1.00 10.56 87 VAL A N 1
ATOM 654 C CA . VAL A 1 87 ? -20.375 22.816 35.224 1.00 7.45 87 VAL A CA 1
ATOM 655 C C . VAL A 1 87 ? -21.377 21.881 35.952 1.00 8.19 87 VAL A C 1
ATOM 656 O O . VAL A 1 87 ? -21.077 21.350 37.017 1.00 11.12 87 VAL A O 1
ATOM 660 N N . ARG A 1 88 ? -22.554 21.676 35.351 1.00 8.88 88 ARG A N 1
ATOM 661 C CA . ARG A 1 88 ? -23.577 20.787 35.928 1.00 5.40 88 ARG A CA 1
ATOM 662 C C . ARG A 1 88 ? -23.036 19.358 36.046 1.00 8.61 88 ARG A C 1
ATOM 663 O O . ARG A 1 88 ? -23.274 18.676 37.043 1.00 11.17 88 ARG A O 1
ATOM 671 N N . LEU A 1 89 ? -22.325 18.881 35.027 1.00 6.31 89 LEU A N 1
ATOM 672 C CA . LEU A 1 89 ? -21.796 17.517 35.109 1.00 7.02 89 LEU A CA 1
ATOM 673 C C . LEU A 1 89 ? -20.822 17.384 36.278 1.00 12.85 89 LEU A C 1
ATOM 674 O O . LEU A 1 89 ? -20.850 16.421 37.037 1.00 12.31 89 LEU A O 1
ATOM 679 N N . GLU A 1 90 ? -19.942 18.355 36.415 1.00 13.33 90 GLU A N 1
ATOM 680 C CA . GLU A 1 90 ? -18.991 18.298 37.491 1.00 8.97 90 GLU A CA 1
ATOM 681 C C . GLU A 1 90 ? -19.689 18.371 38.853 1.00 10.24 90 GLU A C 1
ATOM 682 O O . GLU A 1 90 ? -19.259 17.703 39.797 1.00 10.49 90 GLU A O 1
ATOM 688 N N . GLU A 1 91 ? -20.757 19.165 38.946 1.00 9.64 91 GLU A N 1
ATOM 689 C CA . GLU A 1 91 ? -21.509 19.311 40.187 1.00 11.54 91 GLU A CA 1
ATOM 690 C C . GLU A 1 91 ? -22.219 17.991 40.532 1.00 15.63 91 GLU A C 1
ATOM 691 O O . GLU A 1 91 ? -22.206 17.567 41.678 1.00 13.35 91 GLU A O 1
ATOM 697 N N . VAL A 1 92 ? -22.817 17.344 39.535 1.00 7.17 92 VAL A N 1
ATOM 698 C CA . VAL A 1 92 ? -23.473 16.054 39.751 1.00 5.28 92 VAL A CA 1
ATOM 699 C C . VAL A 1 92 ? -22.453 14.994 40.229 1.00 13.28 92 VAL A C 1
ATOM 700 O O . VAL A 1 92 ? -22.712 14.265 41.180 1.00 15.92 92 VAL A O 1
ATOM 704 N N . LEU A 1 93 ? -21.300 14.906 39.562 1.00 9.50 93 LEU A N 1
ATOM 705 C CA . LEU A 1 93 ? -20.274 13.924 39.937 1.00 11.22 93 LEU A CA 1
ATOM 706 C C . LEU A 1 93 ? -19.728 14.138 41.355 1.00 10.94 93 LEU A C 1
ATOM 707 O O . LEU A 1 93 ? -19.489 13.185 42.085 1.00 13.11 93 LEU A O 1
ATOM 712 N N . ARG A 1 94 ? -19.543 15.390 41.743 1.00 9.50 94 ARG A N 1
ATOM 713 C CA . ARG A 1 94 ? -19.024 15.704 43.074 1.00 19.33 94 ARG A CA 1
ATOM 714 C C . ARG A 1 94 ? -20.046 15.244 44.094 1.00 15.46 94 ARG A C 1
ATOM 715 O O . ARG A 1 94 ? -19.710 14.613 45.101 1.00 17.54 94 ARG A O 1
ATOM 723 N N . ARG A 1 95 ? -21.307 15.534 43.822 1.00 14.40 95 ARG A N 1
ATOM 724 C CA . ARG A 1 95 ? -22.362 15.123 44.739 1.00 16.02 95 ARG A CA 1
ATOM 725 C C . ARG A 1 95 ? -22.511 13.604 44.785 1.00 16.36 95 ARG A C 1
ATOM 726 O O . ARG A 1 95 ? -22.763 13.037 45.844 1.00 16.59 95 ARG A O 1
ATOM 734 N N . ARG A 1 96 ? -22.370 12.957 43.633 1.00 8.88 96 ARG A N 1
ATOM 735 C CA . ARG A 1 96 ? -22.488 11.504 43.548 1.00 7.19 96 ARG A CA 1
ATOM 736 C C . ARG A 1 96 ? -21.394 10.842 44.378 1.00 12.28 96 ARG A C 1
ATOM 737 O O . ARG A 1 96 ? -21.639 9.842 45.064 1.00 18.02 96 ARG A O 1
ATOM 745 N N . LEU A 1 97 ? -20.176 11.373 44.266 1.00 17.08 97 LEU A N 1
ATOM 746 C CA . LEU A 1 97 ? -19.022 10.854 44.996 1.00 20.54 97 LEU A CA 1
ATOM 747 C C . LEU A 1 97 ? -19.273 10.978 46.507 1.00 25.20 97 LEU A C 1
ATOM 748 O O . LEU A 1 97 ? -19.017 10.041 47.260 1.00 20.36 97 LEU A O 1
ATOM 753 N N . ALA A 1 98 ? -19.767 12.135 46.947 1.00 21.27 98 ALA A N 1
ATOM 754 C CA . ALA A 1 98 ? -20.071 12.325 48.367 1.00 23.19 98 ALA A CA 1
ATOM 755 C C . ALA A 1 98 ? -21.144 11.316 48.781 1.00 27.15 98 ALA A C 1
ATOM 756 O O . ALA A 1 98 ? -21.058 10.691 49.851 1.00 24.36 98 ALA A O 1
ATOM 758 N N . TRP A 1 99 ? -22.147 11.139 47.925 1.00 19.10 99 TRP A N 1
ATOM 759 C CA . TRP A 1 99 ? -23.231 10.197 48.219 1.00 18.23 99 TRP A CA 1
ATOM 760 C C . TRP A 1 99 ? -22.752 8.751 48.322 1.00 25.69 99 TRP A C 1
ATOM 761 O O . TRP A 1 99 ? -23.171 8.032 49.229 1.00 19.79 99 TRP A O 1
ATOM 772 N N . VAL A 1 100 ? -21.884 8.319 47.401 1.00 16.17 100 VAL A N 1
ATOM 773 C CA . VAL A 1 100 ? -21.379 6.944 47.440 1.00 22.99 100 VAL A CA 1
ATOM 774 C C . VAL A 1 100 ? -20.683 6.647 48.770 1.00 18.13 100 VAL A C 1
ATOM 775 O O . VAL A 1 100 ? -20.825 5.558 49.326 1.00 24.43 100 VAL A O 1
ATOM 779 N N . GLN A 1 101 ? -19.948 7.632 49.269 1.00 16.69 101 GLN A N 1
ATOM 780 C CA . GLN A 1 101 ? -19.219 7.529 50.526 1.00 28.15 101 GLN A CA 1
ATOM 781 C C . GLN A 1 101 ? -20.157 7.477 51.725 1.00 29.64 101 GLN A C 1
ATOM 782 O O . GLN A 1 101 ? -19.897 6.797 52.714 1.00 29.06 101 GLN A O 1
ATOM 788 N N . GLU A 1 102 ? -21.238 8.235 51.650 1.00 25.42 102 GLU A N 1
ATOM 789 C CA . GLU A 1 102 ? -22.206 8.243 52.724 1.00 20.59 102 GLU A CA 1
ATOM 790 C C . GLU A 1 102 ? -22.930 6.898 52.698 1.00 22.24 102 GLU A C 1
ATOM 791 O O . GLU A 1 102 ? -23.241 6.320 53.743 1.00 28.89 102 GLU A O 1
ATOM 797 N N . TRP A 1 103 ? -23.191 6.401 51.490 1.00 20.39 103 TRP A N 1
ATOM 798 C CA . TRP A 1 103 ? -23.883 5.129 51.305 1.00 23.68 103 TRP A CA 1
ATOM 799 C C . TRP A 1 103 ? -23.046 3.946 51.802 1.00 32.88 103 TRP A C 1
ATOM 800 O O . TRP A 1 103 ? -23.550 3.071 52.515 1.00 32.94 103 TRP A O 1
ATOM 811 N N . ARG A 1 104 ? -21.769 3.931 51.435 1.00 29.14 104 ARG A N 1
ATOM 812 C CA . ARG A 1 104 ? -20.872 2.861 51.854 1.00 32.96 104 ARG A CA 1
ATOM 813 C C . ARG A 1 104 ? -20.705 2.870 53.365 1.00 40.33 104 ARG A C 1
ATOM 814 O O . ARG A 1 104 ? -20.625 1.823 54.000 1.00 40.88 104 ARG A O 1
ATOM 822 N N . GLY A 1 105 ? -20.642 4.069 53.930 1.00 32.30 105 GLY A N 1
ATOM 823 C CA . GLY A 1 105 ? -20.436 4.209 55.355 1.00 36.97 105 GLY A CA 1
ATOM 824 C C . GLY A 1 105 ? -21.646 4.081 56.254 1.00 30.39 105 GLY A C 1
ATOM 825 O O . GLY A 1 105 ? -21.487 4.054 57.473 1.00 36.31 105 GLY A O 1
ATOM 826 N N . LEU A 1 106 ? -22.846 3.994 55.686 1.00 31.17 106 LEU A N 1
ATOM 827 C CA . LEU A 1 106 ? -24.036 3.888 56.521 1.00 28.60 106 LEU A CA 1
ATOM 828 C C . LEU A 1 106 ? -25.300 3.344 55.878 1.00 30.69 106 LEU A C 1
ATOM 829 O O . LEU A 1 106 ? -25.820 2.325 56.321 1.00 36.99 106 LEU A O 1
ATOM 834 N N . TRP A 1 107 ? -25.791 4.011 54.835 1.00 27.76 107 TRP A N 1
ATOM 835 C CA . TRP A 1 107 ? -27.051 3.614 54.199 1.00 20.92 107 TRP A CA 1
ATOM 836 C C . TRP A 1 107 ? -27.177 2.213 53.593 1.00 15.93 107 TRP A C 1
ATOM 837 O O . TRP A 1 107 ? -28.289 1.693 53.463 1.00 19.38 107 TRP A O 1
ATOM 848 N N . ALA A 1 108 ? -26.061 1.616 53.198 1.00 21.51 108 ALA A N 1
ATOM 849 C CA . ALA A 1 108 ? -26.097 0.278 52.624 1.00 25.52 108 ALA A CA 1
ATOM 850 C C . ALA A 1 108 ? -26.515 -0.686 53.739 1.00 22.19 108 ALA A C 1
ATOM 851 O O . ALA A 1 108 ? -27.374 -1.539 53.549 1.00 32.05 108 ALA A O 1
ATOM 853 N N . ALA A 1 109 ? -25.895 -0.535 54.903 1.00 24.50 109 ALA A N 1
ATOM 854 C CA . ALA A 1 109 ? -26.220 -1.385 56.043 1.00 32.47 109 ALA A CA 1
ATOM 855 C C . ALA A 1 109 ? -27.659 -1.095 56.472 1.00 32.35 109 ALA A C 1
ATOM 856 O O . ALA A 1 109 ? -28.436 -2.015 56.740 1.00 34.71 109 ALA A O 1
ATOM 858 N N . VAL A 1 110 ? -28.025 0.185 56.507 1.00 28.12 110 VAL A N 1
ATOM 859 C CA . VAL A 1 110 ? -29.380 0.559 56.893 1.00 23.35 110 VAL A CA 1
ATOM 860 C C . VAL A 1 110 ? -30.429 -0.049 55.974 1.00 29.62 110 VAL A C 1
ATOM 861 O O . VAL A 1 110 ? -31.446 -0.590 56.435 1.00 28.01 110 VAL A O 1
ATOM 865 N N . ALA A 1 111 ? -30.196 0.071 54.669 1.00 27.14 111 ALA A N 1
ATOM 866 C CA . ALA A 1 111 ? -31.117 -0.460 53.670 1.00 27.23 111 ALA A CA 1
ATOM 867 C C . ALA A 1 111 ? -31.314 -1.972 53.869 1.00 24.20 111 ALA A C 1
ATOM 868 O O . ALA A 1 111 ? -32.438 -2.479 53.804 1.00 28.72 111 ALA A O 1
ATOM 870 N N . ARG A 1 112 ? -30.212 -2.678 54.094 1.00 30.12 112 ARG A N 1
ATOM 871 C CA . ARG A 1 112 ? -30.259 -4.123 54.310 1.00 48.10 112 ARG A CA 1
ATOM 872 C C . ARG A 1 112 ? -31.112 -4.439 55.531 1.00 42.36 112 ARG A C 1
ATOM 873 O O . ARG A 1 112 ? -31.994 -5.294 55.486 1.00 57.02 112 ARG A O 1
ATOM 881 N N . GLU A 1 113 ? -30.839 -3.735 56.624 1.00 45.30 113 GLU A N 1
ATOM 882 C CA . GLU A 1 113 ? -31.561 -3.932 57.870 1.00 30.97 113 GLU A CA 1
ATOM 883 C C . GLU A 1 113 ? -33.028 -3.560 57.752 1.00 39.31 113 GLU A C 1
ATOM 884 O O . GLU A 1 113 ? -33.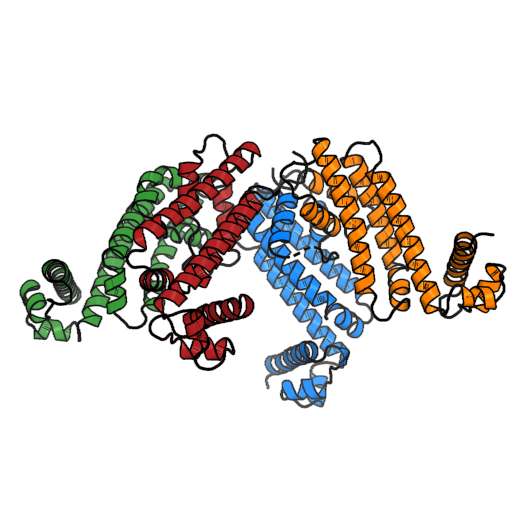903 -4.256 58.268 1.00 34.71 113 GLU A O 1
ATOM 890 N N . ALA A 1 114 ? -33.291 -2.460 57.056 1.00 32.93 114 ALA A N 1
ATOM 891 C CA . ALA A 1 114 ? -34.644 -1.953 56.895 1.00 32.99 114 ALA A CA 1
ATOM 892 C C . ALA A 1 114 ? -35.546 -2.683 55.914 1.00 26.00 114 ALA A C 1
ATOM 893 O O . ALA A 1 114 ? -36.757 -2.741 56.118 1.00 39.43 114 ALA A O 1
ATOM 895 N N . MET A 1 115 ? -34.980 -3.224 54.848 1.00 34.95 115 MET A N 1
ATOM 896 C CA . MET A 1 115 ? -35.794 -3.900 53.848 1.00 33.45 115 MET A CA 1
ATOM 897 C C . MET A 1 115 ? -35.336 -5.337 53.659 1.00 38.73 115 MET A C 1
ATOM 898 O O . MET A 1 115 ? -34.135 -5.613 53.642 1.00 45.46 115 MET A O 1
ATOM 903 N N . ASP A 1 116 ? -36.284 -6.258 53.527 1.00 54.87 116 ASP A N 1
ATOM 904 C CA . ASP A 1 116 ? -35.898 -7.649 53.333 1.00 64.95 116 ASP A CA 1
ATOM 905 C C . ASP A 1 116 ? -35.538 -7.865 51.869 1.00 59.66 116 ASP A C 1
ATOM 906 O O . ASP A 1 116 ? -34.621 -8.626 51.553 1.00 64.97 116 ASP A O 1
ATOM 911 N N . ASP A 1 117 ? -36.256 -7.182 50.980 1.00 50.40 117 ASP A N 1
ATOM 912 C CA . ASP A 1 117 ? -35.999 -7.280 49.544 1.00 55.90 117 ASP A CA 1
ATOM 913 C C . ASP A 1 117 ? -35.648 -5.894 48.994 1.00 41.83 117 ASP A C 1
ATOM 914 O O . ASP A 1 117 ? -36.463 -5.242 48.346 1.00 54.78 117 ASP A O 1
ATOM 919 N N . PRO A 1 118 ? -34.419 -5.430 49.253 1.00 38.57 118 PRO A N 1
ATOM 920 C CA . PRO A 1 118 ? -33.945 -4.118 48.799 1.00 46.93 118 PRO A CA 1
ATOM 921 C C . PRO A 1 118 ? -33.390 -4.047 47.377 1.00 51.43 118 PRO A C 1
ATOM 922 O O . PRO A 1 118 ? -33.423 -2.989 46.752 1.00 35.71 118 PRO A O 1
ATOM 926 N N . THR A 1 119 ? -32.880 -5.167 46.872 1.00 43.56 119 THR A N 1
ATOM 927 C CA . THR A 1 119 ? -32.289 -5.208 45.536 1.00 45.90 119 THR A CA 1
ATOM 928 C C . THR A 1 119 ? -33.119 -4.533 44.440 1.00 40.89 119 THR A C 1
ATOM 929 O O . THR A 1 119 ? -32.593 -3.745 43.651 1.00 41.50 119 THR A O 1
ATOM 933 N N . PRO A 1 120 ? -34.427 -4.824 44.373 1.00 35.63 120 PRO A N 1
ATOM 934 C CA . PRO A 1 120 ? -35.245 -4.188 43.333 1.00 38.22 120 PRO A CA 1
ATOM 935 C C . PRO A 1 120 ? -35.369 -2.674 43.528 1.00 43.19 120 PRO A C 1
ATOM 936 O O . PRO A 1 120 ? -35.461 -1.910 42.562 1.00 23.15 120 PRO A O 1
ATOM 940 N N . TRP A 1 121 ? -35.391 -2.246 44.783 1.00 30.12 121 TRP A N 1
ATOM 941 C CA . TRP A 1 121 ? -35.487 -0.826 45.088 1.00 38.04 121 TRP A CA 1
ATOM 942 C C . TRP A 1 121 ? -34.184 -0.168 44.616 1.00 26.81 121 TRP A C 1
ATOM 943 O O . TRP A 1 121 ? -34.203 0.891 43.985 1.00 27.31 121 TRP A O 1
ATOM 954 N N . LEU A 1 122 ? -33.061 -0.818 44.914 1.00 18.23 122 LEU A N 1
ATOM 955 C CA . LEU A 1 122 ? -31.756 -0.328 44.512 1.00 25.55 122 LEU A CA 1
ATOM 956 C C . LEU A 1 122 ? -31.658 -0.244 42.982 1.00 30.84 122 LEU A C 1
ATOM 957 O O . LEU A 1 122 ? -31.108 0.719 42.443 1.00 25.50 122 LEU A O 1
ATOM 962 N N . LYS A 1 123 ? -32.189 -1.246 42.284 1.00 24.11 123 LYS A N 1
ATOM 963 C CA . LYS A 1 123 ? -32.166 -1.235 40.820 1.00 29.98 123 LYS A CA 1
ATOM 964 C C . LYS A 1 123 ? -32.948 -0.023 40.321 1.00 23.52 123 LYS A C 1
ATOM 965 O O . LYS A 1 123 ? -32.519 0.657 39.398 1.00 25.53 123 LYS A O 1
ATOM 971 N N . GLY A 1 124 ? -34.103 0.232 40.932 1.00 21.16 124 GLY A N 1
ATOM 972 C CA . GLY A 1 124 ? -34.914 1.376 40.544 1.00 18.11 124 GLY A CA 1
ATOM 973 C C . GLY A 1 124 ? -34.153 2.694 40.738 1.00 19.39 124 GLY A C 1
ATOM 974 O O . GLY A 1 124 ? -34.253 3.598 39.922 1.00 18.82 124 GLY A O 1
ATOM 975 N N . LEU A 1 125 ? -33.393 2.806 41.819 1.00 17.72 125 LEU A N 1
ATOM 976 C CA . LEU A 1 125 ? -32.624 4.018 42.062 1.00 23.43 125 LEU A CA 1
ATOM 977 C C . LEU A 1 125 ? -31.545 4.164 40.995 1.00 20.63 125 LEU A C 1
ATOM 978 O O . LEU A 1 125 ? -31.277 5.273 40.522 1.00 16.96 125 LEU A O 1
ATOM 983 N N . HIS A 1 126 ? -30.917 3.052 40.627 1.00 18.81 126 HIS A N 1
ATOM 984 C CA . HIS A 1 126 ? -29.867 3.106 39.619 1.00 18.15 126 HIS A CA 1
ATOM 985 C C . HIS A 1 126 ? -30.482 3.559 38.290 1.00 17.76 126 HIS A C 1
ATOM 986 O O . HIS A 1 126 ? -29.893 4.365 37.575 1.00 16.35 126 HIS A O 1
ATOM 993 N N . GLU A 1 127 ? -31.674 3.050 37.971 1.00 17.48 127 GLU A N 1
ATOM 994 C CA . GLU A 1 127 ? -32.365 3.427 36.745 1.00 14.83 127 GLU A CA 1
ATOM 995 C C . GLU A 1 127 ? -32.727 4.906 36.793 1.00 21.58 127 GLU A C 1
ATOM 996 O O . GLU A 1 127 ? -32.660 5.596 35.785 1.00 18.13 127 GLU A O 1
ATOM 1002 N N . HIS A 1 128 ? -33.135 5.393 37.961 1.00 17.23 128 HIS A N 1
ATOM 1003 C CA . HIS A 1 128 ? -33.484 6.806 38.081 1.00 13.73 128 HIS A CA 1
ATOM 1004 C C . HIS A 1 128 ? -32.236 7.689 37.887 1.00 14.41 128 HIS A C 1
ATOM 1005 O O . HIS A 1 128 ? -32.327 8.750 37.289 1.00 15.33 128 HIS A O 1
ATOM 1012 N N . TYR A 1 129 ? -31.084 7.259 38.412 1.00 10.54 129 TYR A N 1
ATOM 1013 C CA . TYR A 1 129 ? -29.863 8.048 38.275 1.00 10.46 129 TYR A CA 1
ATOM 1014 C C . TYR A 1 129 ? -29.471 8.109 36.790 1.00 13.19 129 TYR A C 1
ATOM 1015 O O . TYR A 1 129 ? -29.066 9.152 36.291 1.00 14.10 129 TYR A O 1
ATOM 1024 N N . LEU A 1 130 ? -29.589 6.977 36.100 1.00 13.65 130 LEU A N 1
ATOM 1025 C CA . LEU A 1 130 ? -29.298 6.898 34.670 1.00 15.68 130 LEU A CA 1
ATOM 1026 C C . LEU A 1 130 ? -30.168 7.889 33.908 1.00 18.55 130 LEU A C 1
ATOM 1027 O O . LEU A 1 130 ? -29.678 8.596 33.038 1.00 13.47 130 LEU A O 1
ATOM 1032 N N . ARG A 1 131 ? -31.462 7.937 34.230 1.00 14.09 131 ARG A N 1
ATOM 1033 C CA . ARG A 1 131 ? -32.360 8.856 33.533 1.00 14.77 131 ARG A CA 1
ATOM 1034 C C . ARG A 1 131 ? -31.975 10.307 33.745 1.00 11.78 131 ARG A C 1
ATOM 1035 O O . ARG A 1 131 ? -32.090 11.123 32.832 1.00 12.06 131 ARG A O 1
ATOM 1043 N N . LEU A 1 132 ? -31.536 10.635 34.958 1.00 9.18 132 LEU A N 1
ATOM 1044 C CA . LEU A 1 132 ? -31.097 11.998 35.260 1.00 12.46 132 LEU A CA 1
ATOM 1045 C C . LEU A 1 132 ? -29.848 12.340 34.426 1.00 14.70 132 LEU A C 1
ATOM 1046 O O . LEU A 1 132 ? -29.717 13.457 33.921 1.00 11.91 132 LEU A O 1
ATOM 1051 N N . LEU A 1 133 ? -28.922 11.393 34.289 1.00 10.31 133 LEU A N 1
ATOM 1052 C CA . LEU A 1 133 ? -27.721 11.668 33.483 1.00 9.29 133 LEU A CA 1
ATOM 1053 C C . LEU A 1 133 ? -28.084 11.772 31.998 1.00 6.36 133 LEU A C 1
ATOM 1054 O O . LEU A 1 133 ? -27.502 12.566 31.270 1.00 14.24 133 LEU A O 1
ATOM 1059 N N . GLU A 1 134 ? -29.042 10.963 31.538 1.00 8.67 134 GLU A N 1
ATOM 1060 C CA . GLU A 1 134 ? -29.461 11.033 30.132 1.00 8.95 134 GLU A CA 1
ATOM 1061 C C . GLU A 1 134 ? -30.064 12.400 29.866 1.00 11.25 134 GLU A C 1
ATOM 1062 O O . GLU A 1 134 ? -29.838 13.000 28.818 1.00 18.49 134 GLU A O 1
ATOM 1068 N N . GLU A 1 135 ? -30.881 12.858 30.807 1.00 9.91 135 GLU A N 1
ATOM 1069 C CA . GLU A 1 135 ? -31.498 14.169 30.691 1.00 12.35 135 GLU A CA 1
ATOM 1070 C C . GLU A 1 135 ? -30.384 15.220 30.635 1.00 13.54 135 GLU A C 1
ATOM 1071 O O . GLU A 1 135 ? -30.444 16.162 29.855 1.00 12.24 135 GLU A O 1
ATOM 1077 N N . LEU A 1 136 ? -29.365 15.063 31.470 1.00 11.61 136 LEU A N 1
ATOM 1078 C CA . LEU A 1 136 ? -28.271 16.045 31.474 1.00 5.15 136 LEU A CA 1
ATOM 1079 C C . LEU A 1 136 ? -27.578 16.020 30.122 1.00 11.79 136 LEU A C 1
ATOM 1080 O O . LEU A 1 136 ? -27.297 17.061 29.529 1.00 11.23 136 LEU A O 1
ATOM 1085 N N . LEU A 1 137 ? -27.314 14.813 29.632 1.00 3.76 137 LEU A N 1
ATOM 1086 C CA . LEU A 1 137 ? -26.637 14.650 28.342 1.00 10.31 137 LEU A CA 1
ATOM 1087 C C . LEU A 1 137 ? -27.437 15.245 27.170 1.00 18.51 137 LEU A C 1
ATOM 1088 O O . LEU A 1 137 ? -26.868 15.887 26.285 1.00 12.70 137 LEU A O 1
ATOM 1093 N N . ARG A 1 138 ? -28.752 15.039 27.156 1.00 14.00 138 ARG A N 1
ATOM 1094 C CA . ARG A 1 138 ? -29.575 15.612 26.076 1.00 13.30 138 ARG A CA 1
ATOM 1095 C C . ARG A 1 138 ? -29.523 17.130 26.117 1.00 13.42 138 ARG A C 1
ATOM 1096 O O . ARG A 1 138 ? -29.593 17.775 25.087 1.00 15.09 138 ARG A O 1
ATOM 1104 N N . SER A 1 139 ? -29.417 17.698 27.317 1.00 8.42 139 SER A N 1
ATOM 1105 C CA . SER A 1 139 ? -29.314 19.144 27.464 1.00 13.26 139 SER A CA 1
ATOM 1106 C C . SER A 1 139 ? -27.971 19.583 26.862 1.00 18.23 139 SER A C 1
ATOM 1107 O O . SER A 1 139 ? -27.887 20.586 26.150 1.00 13.16 139 SER A O 1
ATOM 1110 N N . GLY A 1 140 ? -26.921 18.820 27.143 1.00 15.05 140 GLY A N 1
ATOM 1111 C CA . GLY A 1 140 ? -25.612 19.155 26.600 1.00 16.77 140 GLY A CA 1
ATOM 1112 C C . GLY A 1 140 ? -25.603 19.059 25.081 1.00 11.96 140 GLY A C 1
ATOM 1113 O O . GLY A 1 140 ? -24.927 19.835 24.405 1.00 12.16 140 GLY A O 1
ATOM 1114 N N . GLN A 1 141 ? -26.352 18.102 24.542 1.00 8.05 141 GLN A N 1
ATOM 1115 C CA . GLN A 1 141 ? -26.428 17.938 23.095 1.00 17.70 141 GLN A CA 1
ATOM 1116 C C . GLN A 1 141 ? -27.107 19.170 22.504 1.00 22.64 141 GLN A C 1
ATOM 1117 O O . GLN A 1 141 ? -26.629 19.730 21.524 1.00 18.04 141 GLN A O 1
ATOM 1123 N N . SER A 1 142 ? -28.185 19.633 23.134 1.00 14.24 142 SER A N 1
ATOM 1124 C CA . SER A 1 142 ? -28.881 20.810 22.633 1.00 20.14 142 SER A CA 1
ATOM 1125 C C . SER A 1 142 ? -28.010 22.064 22.755 1.00 26.86 142 SER A C 1
ATOM 1126 O O . SER A 1 142 ? -28.150 22.992 21.963 1.00 25.14 142 SER A O 1
ATOM 1129 N N . GLU A 1 143 ? -27.103 22.085 23.730 1.00 20.06 143 GLU A N 1
ATOM 1130 C CA . GLU A 1 143 ? -26.219 23.228 23.925 1.00 21.51 143 GLU A CA 1
ATOM 1131 C C . GLU A 1 143 ? -24.947 23.163 23.086 1.00 18.94 143 GLU A C 1
ATOM 1132 O O . GLU A 1 143 ? -24.186 24.125 23.024 1.00 21.59 143 GLU A O 1
ATOM 1138 N N . GLY A 1 144 ? -24.708 22.022 22.458 1.00 22.13 144 GLY A N 1
ATOM 1139 C CA . GLY A 1 144 ? -23.518 21.873 21.643 1.00 20.60 144 GLY A CA 1
ATOM 1140 C C . GLY A 1 144 ? -22.304 21.456 22.452 1.00 28.98 144 GLY A C 1
ATOM 1141 O O . GLY A 1 144 ? -21.189 21.523 21.947 1.00 20.90 144 GLY A O 1
ATOM 1142 N N . ALA A 1 145 ? -22.506 21.015 23.695 1.00 15.20 145 ALA A N 1
ATOM 1143 C CA . ALA A 1 145 ? -21.382 20.585 24.535 1.00 13.47 145 ALA A CA 1
ATOM 1144 C C . ALA A 1 145 ? -21.127 19.088 24.396 1.00 8.36 145 ALA A C 1
ATOM 1145 O O . ALA A 1 145 ? -20.046 18.595 24.692 1.00 20.60 145 ALA A O 1
ATOM 1147 N N . VAL A 1 146 ? -22.154 18.370 23.968 1.00 15.32 146 VAL A N 1
ATOM 1148 C CA . VAL A 1 146 ? -22.085 16.923 23.825 1.00 10.09 146 VAL A CA 1
ATOM 1149 C C . VAL A 1 146 ? -22.380 16.547 22.374 1.00 21.14 146 VAL A C 1
ATOM 1150 O O . VAL A 1 146 ? -23.315 17.084 21.781 1.00 15.83 146 VAL A O 1
ATOM 1154 N N . ARG A 1 147 ? -21.590 15.637 21.803 1.00 14.29 147 ARG A N 1
ATOM 1155 C CA . ARG A 1 147 ? -21.814 15.236 20.415 1.00 21.84 147 ARG A CA 1
ATOM 1156 C C . ARG A 1 147 ? -23.208 14.648 20.254 1.00 19.60 147 ARG A C 1
ATOM 1157 O O . ARG A 1 147 ? -23.635 13.803 21.045 1.00 18.69 147 ARG A O 1
ATOM 1165 N N . THR A 1 148 ? -23.918 15.071 19.214 1.00 26.01 148 THR A N 1
ATOM 1166 C CA . THR A 1 148 ? -25.265 14.546 19.002 1.00 25.11 148 THR A CA 1
ATOM 1167 C C . THR A 1 148 ? -25.230 13.067 18.640 1.00 22.59 148 THR A C 1
ATOM 1168 O O . THR A 1 148 ? -26.192 12.334 18.874 1.00 24.04 148 THR A O 1
ATOM 1172 N N . GLY A 1 149 ? -24.112 12.621 18.080 1.00 23.07 149 GLY A N 1
ATOM 1173 C CA . GLY A 1 149 ? -23.990 11.223 17.700 1.00 15.10 149 GLY A CA 1
ATOM 1174 C C . GLY A 1 149 ? -24.035 10.263 18.872 1.00 31.17 149 GLY A C 1
ATOM 1175 O O . GLY A 1 149 ? -24.332 9.084 18.690 1.00 29.73 149 GLY A O 1
ATOM 1176 N N . LEU A 1 150 ? -23.731 10.756 20.072 1.00 17.88 150 LEU A N 1
ATOM 1177 C CA . LEU A 1 150 ? -23.744 9.922 21.271 1.00 19.80 150 LEU A CA 1
ATOM 1178 C C . LEU A 1 150 ? -25.132 9.547 21.751 1.00 14.29 150 LEU A C 1
ATOM 1179 O O . LEU A 1 150 ? -26.036 10.382 21.791 1.00 19.22 150 LEU A O 1
ATOM 1184 N N . SER A 1 151 ? -25.291 8.287 22.130 1.00 15.76 151 SER A N 1
ATOM 1185 C CA . SER A 1 151 ? -26.559 7.814 22.664 1.00 17.77 151 SER A CA 1
ATOM 1186 C C . SER A 1 151 ? -26.606 8.275 24.130 1.00 22.01 151 SER A C 1
ATOM 1187 O O . SER A 1 151 ? -25.692 7.982 24.902 1.00 16.10 151 SER A O 1
ATOM 1190 N N . PRO A 1 152 ? -27.648 9.030 24.519 1.00 21.47 152 PRO A N 1
ATOM 1191 C CA . PRO A 1 152 ? -27.740 9.493 25.917 1.00 25.92 152 PRO A CA 1
ATOM 1192 C C . PRO A 1 152 ? -27.769 8.312 26.881 1.00 20.14 152 PRO A C 1
ATOM 1193 O O . PRO A 1 152 ? -27.094 8.300 27.910 1.00 18.81 152 PRO A O 1
ATOM 1197 N N . ARG A 1 153 ? -28.541 7.293 26.530 1.00 20.53 153 ARG A N 1
ATOM 1198 C CA . ARG A 1 153 ? -28.652 6.122 27.387 1.00 17.89 153 ARG A CA 1
ATOM 1199 C C . ARG A 1 153 ? -27.318 5.404 27.604 1.00 14.56 153 ARG A C 1
ATOM 1200 O O . ARG A 1 153 ? -26.896 5.176 28.747 1.00 15.32 153 ARG A O 1
ATOM 1208 N N . ALA A 1 154 ? -26.656 5.039 26.514 1.00 15.75 154 ALA A N 1
ATOM 1209 C CA . ALA A 1 154 ? -25.388 4.323 26.623 1.00 19.58 154 ALA A CA 1
ATOM 1210 C C . ALA A 1 154 ? -24.346 5.172 27.320 1.00 17.76 154 ALA A C 1
ATOM 1211 O O . ALA A 1 154 ? -23.590 4.676 28.149 1.00 17.84 154 ALA A O 1
ATOM 1213 N N . THR A 1 155 ? -24.302 6.454 26.977 1.00 14.53 155 THR A N 1
ATOM 1214 C CA . THR A 1 155 ? -23.319 7.339 27.584 1.00 15.68 155 THR A CA 1
ATOM 1215 C C . THR A 1 155 ? -23.605 7.565 29.069 1.00 10.52 155 THR A C 1
ATOM 1216 O O . THR A 1 155 ? -22.678 7.673 29.859 1.00 15.51 155 THR A O 1
ATOM 1220 N N . ALA A 1 156 ? -24.881 7.615 29.456 1.00 9.25 156 ALA A N 1
ATOM 1221 C CA . ALA A 1 156 ? -25.240 7.768 30.884 1.00 12.17 156 ALA A CA 1
ATOM 1222 C C . ALA A 1 156 ? -24.721 6.543 31.683 1.00 14.87 156 ALA A C 1
ATOM 1223 O O . ALA A 1 156 ? -24.198 6.671 32.789 1.00 16.19 156 ALA A O 1
ATOM 1225 N N . ALA A 1 157 ? -24.877 5.348 31.128 1.00 15.96 157 ALA A N 1
ATOM 1226 C CA . ALA A 1 157 ? -24.419 4.143 31.816 1.00 17.81 157 ALA A CA 1
ATOM 1227 C C . ALA A 1 157 ? -22.914 4.199 32.084 1.00 22.14 157 ALA A C 1
ATOM 1228 O O . ALA A 1 157 ? -22.449 3.821 33.155 1.00 22.62 157 ALA A O 1
ATOM 1230 N N . VAL A 1 158 ? -22.155 4.674 31.108 1.00 14.36 158 VAL A N 1
ATOM 1231 C CA . VAL A 1 158 ? -20.711 4.802 31.272 1.00 18.21 158 VAL A CA 1
ATOM 1232 C C . VAL A 1 158 ? -20.381 5.813 32.376 1.00 26.26 158 VAL A C 1
ATOM 1233 O O . VAL A 1 158 ? -19.585 5.537 33.275 1.00 28.13 158 VAL A O 1
ATOM 1237 N N . ILE A 1 159 ? -20.998 6.987 32.321 1.00 21.30 159 ILE A N 1
ATOM 1238 C CA . ILE A 1 159 ? -20.744 7.997 33.340 1.00 16.86 159 ILE A CA 1
ATOM 1239 C C . ILE A 1 159 ? -21.181 7.530 34.736 1.00 26.15 159 ILE A C 1
ATOM 1240 O O . ILE A 1 159 ? -20.526 7.820 35.736 1.00 28.34 159 ILE A O 1
ATOM 1245 N N . ALA A 1 160 ? -22.273 6.785 34.808 1.00 19.20 160 ALA A N 1
ATOM 1246 C CA . ALA A 1 160 ? -22.757 6.292 36.094 1.00 16.77 160 ALA A CA 1
ATOM 1247 C C . ALA A 1 160 ? -21.785 5.324 36.773 1.00 42.34 160 ALA A C 1
ATOM 1248 O O . ALA A 1 160 ? -21.917 5.059 37.964 1.00 46.99 160 ALA A O 1
ATOM 1250 N N . ALA A 1 161 ? -20.823 4.798 36.019 1.00 31.28 161 ALA A N 1
ATOM 1251 C CA . ALA A 1 161 ? -19.858 3.823 36.539 1.00 50.02 161 ALA A CA 1
ATOM 1252 C C . ALA A 1 161 ? -18.921 4.244 37.687 1.00 60.94 161 ALA A C 1
ATOM 1253 O O . ALA A 1 161 ? -18.229 3.398 38.259 1.00 66.12 161 ALA A O 1
ATOM 1255 N N . MET A 1 162 ? -18.885 5.527 38.031 1.00 61.78 162 MET A N 1
ATOM 1256 C CA . MET A 1 162 ? -18.016 5.982 39.119 1.00 65.60 162 MET A CA 1
ATOM 1257 C C . MET A 1 162 ? -18.544 5.480 40.468 1.00 65.10 162 MET A C 1
ATOM 1258 O O . MET A 1 162 ? -19.751 5.306 40.635 1.00 63.25 162 MET A O 1
ATOM 1263 N N . GLY A 1 163 ? -17.652 5.234 41.424 1.00 66.75 163 GLY A N 1
ATOM 1264 C CA . GLY A 1 163 ? -18.117 4.795 42.730 1.00 72.18 163 GLY A CA 1
ATOM 1265 C C . GLY A 1 163 ? -17.510 3.576 43.410 1.00 75.97 163 GLY A C 1
ATOM 1266 O O . GLY A 1 163 ? -17.801 3.334 44.584 1.00 67.53 163 GLY A O 1
ATOM 1267 N N . CYS A 1 164 ? -16.677 2.810 42.710 1.00 73.54 164 CYS A N 1
ATOM 1268 C CA . CYS A 1 164 ? -16.077 1.620 43.315 1.00 77.67 164 CYS A CA 1
ATOM 1269 C C . CYS A 1 164 ? -14.572 1.740 43.540 1.00 82.83 164 CYS A C 1
ATOM 1270 O O . CYS A 1 164 ? -13.918 0.765 43.915 1.00 87.04 164 CYS A O 1
ATOM 1273 N N . THR A 1 165 ? -14.023 2.928 43.313 1.00 85.88 165 THR A N 1
ATOM 1274 C CA . THR A 1 165 ? -12.592 3.139 43.491 1.00 98.09 165 THR A CA 1
ATOM 1275 C C . THR A 1 165 ? -12.288 4.344 44.378 1.00 100.15 165 THR A C 1
ATOM 1276 O O . THR A 1 165 ? -12.758 5.454 44.120 1.00 101.31 165 THR A O 1
ATOM 1280 N N . PRO A 1 166 ? -11.494 4.133 45.441 1.00 99.31 166 PRO A N 1
ATOM 1281 C CA . PRO A 1 166 ? -11.117 5.198 46.374 1.00 97.74 166 PRO A CA 1
ATOM 1282 C C . PRO A 1 166 ? -10.062 6.124 45.772 1.00 95.38 166 PRO A C 1
ATOM 1283 O O . PRO A 1 166 ? -9.577 7.042 46.434 1.00 96.74 166 PRO A O 1
ATOM 1287 N N . SER A 1 167 ? -9.711 5.869 44.514 1.00 91.34 167 SER A N 1
ATOM 1288 C CA . SER A 1 167 ? -8.714 6.669 43.807 1.00 83.98 167 SER A CA 1
ATOM 1289 C C . SER A 1 167 ? -7.397 6.720 44.576 1.00 80.48 167 SER A C 1
ATOM 1290 O O . SER A 1 167 ? -6.733 5.698 44.759 1.00 74.22 167 SER A O 1
ATOM 1293 N N . VAL A 1 170 ? -11.620 13.480 44.871 1.00 73.36 170 VAL A N 1
ATOM 1294 C CA . VAL A 1 170 ? -11.018 14.698 45.405 1.00 68.70 170 VAL A CA 1
ATOM 1295 C C . VAL A 1 170 ? -10.953 15.749 44.307 1.00 61.24 170 VAL A C 1
ATOM 1296 O O . VAL A 1 170 ? -11.228 15.447 43.155 1.00 27.17 170 VAL A O 1
ATOM 1300 N N . GLU A 1 171 ? -10.578 16.974 44.669 1.00 71.07 171 GLU A N 1
ATOM 1301 C CA . GLU A 1 171 ? -10.478 18.074 43.706 1.00 73.82 171 GLU A CA 1
ATOM 1302 C C . GLU A 1 171 ? -9.597 17.711 42.510 1.00 67.75 171 GLU A C 1
ATOM 1303 O O . GLU A 1 171 ? -10.064 17.699 41.370 1.00 69.08 171 GLU A O 1
ATOM 1309 N N . ALA A 1 172 ? -8.324 17.422 42.771 1.00 68.36 172 ALA A N 1
ATOM 1310 C CA . ALA A 1 172 ? -7.395 17.058 41.705 1.00 57.99 172 ALA A CA 1
ATOM 1311 C C . ALA A 1 172 ? -8.018 15.948 40.886 1.00 43.82 172 ALA A C 1
ATOM 1312 O O . ALA A 1 172 ? -8.193 16.071 39.680 1.00 37.19 172 ALA A O 1
ATOM 1314 N N . TYR A 1 173 ? -8.360 14.860 41.563 1.00 44.44 173 TYR A N 1
ATOM 1315 C CA . TYR A 1 173 ? -8.956 13.726 40.895 1.00 19.28 173 TYR A CA 1
ATOM 1316 C C . TYR A 1 173 ? -10.088 14.102 39.940 1.00 24.14 173 TYR A C 1
ATOM 1317 O O . TYR A 1 173 ? -10.118 13.691 38.789 1.00 19.06 173 TYR A O 1
ATOM 1326 N N . LEU A 1 174 ? -11.035 14.871 40.444 1.00 18.98 174 LEU A N 1
ATOM 1327 C CA . LEU A 1 174 ? -12.189 15.263 39.657 1.00 21.99 174 LEU A CA 1
ATOM 1328 C C . LEU A 1 174 ? -11.826 16.033 38.381 1.00 19.36 174 LEU A C 1
ATOM 1329 O O . LEU A 1 174 ? -12.470 15.867 37.341 1.00 15.58 174 LEU A O 1
ATOM 1334 N N . GLU A 1 175 ? -10.797 16.872 38.460 1.00 15.79 175 GLU A N 1
ATOM 1335 C CA . GLU A 1 175 ? -10.384 17.661 37.299 1.00 14.24 175 GLU A CA 1
ATOM 1336 C C . GLU A 1 175 ? -9.891 16.748 36.171 1.00 12.47 175 GLU A C 1
ATOM 1337 O O . GLU A 1 175 ? -10.140 17.008 34.994 1.00 14.53 175 GLU A O 1
ATOM 1343 N N . HIS A 1 176 ? -9.163 15.696 36.536 1.00 8.82 176 HIS A N 1
ATOM 1344 C CA . HIS A 1 176 ? -8.671 14.738 35.561 1.00 9.65 176 HIS A CA 1
ATOM 1345 C C . HIS A 1 176 ? -9.836 13.927 34.969 1.00 14.27 176 HIS A C 1
ATOM 1346 O O . HIS A 1 176 ? -9.864 13.638 33.768 1.00 12.86 176 HIS A O 1
ATOM 1353 N N . LEU A 1 177 ? -10.790 13.548 35.809 1.00 13.27 177 LEU A N 1
ATOM 1354 C CA . LEU A 1 177 ? -11.953 12.800 35.313 1.00 15.61 177 LEU A CA 1
ATOM 1355 C C . LEU A 1 177 ? -12.718 13.678 34.303 1.00 10.97 177 LEU A C 1
ATOM 1356 O O . LEU A 1 177 ? -13.135 13.204 33.245 1.00 14.25 177 LEU A O 1
ATOM 1361 N N . MET A 1 178 ? -12.908 14.949 34.644 1.00 7.79 178 MET A N 1
ATOM 1362 C CA . MET A 1 178 ? -13.630 15.876 33.756 1.00 6.01 178 MET A CA 1
ATOM 1363 C C . MET A 1 178 ? -12.898 16.022 32.438 1.00 8.61 178 MET A C 1
ATOM 1364 O O . MET A 1 178 ? -13.515 16.122 31.370 1.00 12.63 178 MET A O 1
ATOM 1369 N N . GLU A 1 179 ? -11.573 16.027 32.503 1.00 14.71 179 GLU A N 1
ATOM 1370 C CA . GLU A 1 179 ? -10.759 16.134 31.284 1.00 15.45 179 GLU A CA 1
ATOM 1371 C C . GLU A 1 179 ? -10.981 14.906 30.382 1.00 13.70 179 GLU A C 1
ATOM 1372 O O . GLU A 1 179 ? -11.061 15.022 29.161 1.00 12.54 179 GLU A O 1
ATOM 1378 N N . VAL A 1 180 ? -11.051 13.725 30.984 1.00 10.42 180 VAL A N 1
ATOM 1379 C CA . VAL A 1 180 ? -11.267 12.499 30.218 1.00 10.43 180 VAL A CA 1
ATOM 1380 C C . VAL A 1 180 ? -12.722 12.447 29.707 1.00 10.91 180 VAL A C 1
ATOM 1381 O O . VAL A 1 180 ? -12.990 12.079 28.566 1.00 11.25 180 VAL A O 1
ATOM 1385 N N . LEU A 1 181 ? -13.670 12.832 30.540 1.00 5.64 181 LEU A N 1
ATOM 1386 C CA . LEU A 1 181 ? -15.054 12.801 30.077 1.00 11.11 181 LEU A CA 1
ATOM 1387 C C . LEU A 1 181 ? -15.279 13.767 28.924 1.00 15.19 181 LEU A C 1
ATOM 1388 O O . LEU A 1 181 ? -16.030 13.492 27.984 1.00 14.26 181 LEU A O 1
ATOM 1393 N N . ARG A 1 182 ? -14.604 14.901 28.980 1.00 10.96 182 ARG A N 1
ATOM 1394 C CA . ARG A 1 182 ? -14.744 15.882 27.930 1.00 12.95 182 ARG A CA 1
ATOM 1395 C C . ARG A 1 182 ? -14.037 15.499 26.629 1.00 8.54 182 ARG A C 1
ATOM 1396 O O . ARG A 1 182 ? -14.639 15.537 25.558 1.00 15.52 182 ARG A O 1
ATOM 1404 N N . LYS A 1 183 ? -12.767 15.102 26.733 1.00 10.49 183 LYS A N 1
ATOM 1405 C CA . LYS A 1 183 ? -11.950 14.830 25.539 1.00 16.15 183 LYS A CA 1
ATOM 1406 C C . LYS A 1 183 ? -11.415 13.410 25.362 1.00 13.99 183 LYS A C 1
ATOM 1407 O O . LYS A 1 183 ? -10.797 13.124 24.347 1.00 17.25 183 LYS A O 1
ATOM 1413 N N . GLY A 1 184 ? -11.614 12.530 26.334 1.00 14.41 184 GLY A N 1
ATOM 1414 C CA . GLY A 1 184 ? -11.066 11.186 26.181 1.00 19.57 184 GLY A CA 1
ATOM 1415 C C . GLY A 1 184 ? -9.550 11.236 26.362 1.00 14.68 184 GLY A C 1
ATOM 1416 O O . GLY A 1 184 ? -9.013 12.204 26.919 1.00 19.57 184 GLY A O 1
ATOM 1417 N N . VAL A 1 185 ? -8.845 10.219 25.888 1.00 10.56 185 VAL A N 1
ATOM 1418 C CA . VAL A 1 185 ? -7.397 10.187 26.038 1.00 8.53 185 VAL A CA 1
ATOM 1419 C C . VAL A 1 185 ? -6.613 10.232 24.716 1.00 15.13 185 VAL A C 1
ATOM 1420 O O . VAL A 1 185 ? -5.400 10.366 24.727 1.00 18.78 185 VAL A O 1
ATOM 1424 N N . GLU A 1 186 ? -7.305 10.124 23.590 1.00 12.14 186 GLU A N 1
ATOM 1425 C CA . GLU A 1 186 ? -6.622 10.128 22.295 1.00 17.09 186 GLU A CA 1
ATOM 1426 C C . GLU A 1 186 ? -6.226 11.537 21.880 1.00 19.42 186 GLU A C 1
ATOM 1427 O O . GLU A 1 186 ? -6.942 12.491 22.158 1.00 22.68 186 GLU A O 1
ATOM 1433 N N . PRO A 1 187 ? -5.077 11.690 21.204 1.00 22.64 187 PRO A N 1
ATOM 1434 C CA . PRO A 1 187 ? -4.679 13.041 20.791 1.00 30.25 187 PRO A CA 1
ATOM 1435 C C . PRO A 1 187 ? -5.681 13.684 19.827 1.00 42.93 187 PRO A C 1
ATOM 1436 O O . PRO A 1 187 ? -6.325 12.943 19.055 1.00 34.42 187 PRO A O 1
ATOM 1441 N N . ALA B 1 8 ? 7.989 -32.488 47.077 1.00 73.84 8 ALA B N 1
ATOM 1442 C CA . ALA B 1 8 ? 8.756 -31.981 45.903 1.00 71.64 8 ALA B CA 1
ATOM 1443 C C . ALA B 1 8 ? 8.317 -30.564 45.533 1.00 68.82 8 ALA B C 1
ATOM 1444 O O . ALA B 1 8 ? 7.567 -30.362 44.576 1.00 70.28 8 ALA B O 1
ATOM 1446 N N . GLY B 1 9 ? 8.791 -29.586 46.299 1.00 62.78 9 GLY B N 1
ATOM 1447 C CA . GLY B 1 9 ? 8.444 -28.201 46.039 1.00 62.89 9 GLY B CA 1
ATOM 1448 C C . GLY B 1 9 ? 7.364 -27.672 46.967 1.00 59.30 9 GLY B C 1
ATOM 1449 O O . GLY B 1 9 ? 6.223 -28.128 46.923 1.00 59.17 9 GLY B O 1
ATOM 1450 N N . VAL B 1 10 ? 7.727 -26.709 47.807 1.00 50.62 10 VAL B N 1
ATOM 1451 C CA . VAL B 1 10 ? 6.790 -26.104 48.750 1.00 46.60 10 VAL B CA 1
ATOM 1452 C C . VAL B 1 10 ? 5.611 -25.454 48.026 1.00 54.10 10 VAL B C 1
ATOM 1453 O O . VAL B 1 10 ? 4.453 -25.718 48.347 1.00 45.35 10 VAL B O 1
ATOM 1457 N N . LYS B 1 11 ? 5.919 -24.609 47.046 1.00 61.03 11 LYS B N 1
ATOM 1458 C CA . LYS B 1 11 ? 4.908 -23.898 46.261 1.00 63.97 11 LYS B CA 1
ATOM 1459 C C . LYS B 1 11 ? 3.971 -24.847 45.510 1.00 57.88 11 LYS B C 1
ATOM 1460 O O . LYS B 1 11 ? 2.820 -24.513 45.235 1.00 46.24 11 LYS B O 1
ATOM 1466 N N . ASP B 1 12 ? 4.470 -26.034 45.188 1.00 54.96 12 ASP B N 1
ATOM 1467 C CA . ASP B 1 12 ? 3.680 -27.029 44.474 1.00 53.79 12 ASP B CA 1
ATOM 1468 C C . ASP B 1 12 ? 2.648 -27.657 45.408 1.00 54.20 12 ASP B C 1
ATOM 1469 O O . ASP B 1 12 ? 1.490 -27.847 45.036 1.00 47.07 12 ASP B O 1
ATOM 1474 N N . LYS B 1 13 ? 3.068 -27.983 46.625 1.00 41.26 13 LYS B N 1
ATOM 1475 C CA . LYS B 1 13 ? 2.149 -28.585 47.581 1.00 44.46 13 LYS B CA 1
ATOM 1476 C C . LYS B 1 13 ? 1.135 -27.549 48.065 1.00 35.70 13 LYS B C 1
ATOM 1477 O O . LYS B 1 13 ? -0.027 -27.871 48.295 1.00 32.32 13 LYS B O 1
ATOM 1483 N N . LYS B 1 14 ? 1.591 -26.309 48.214 1.00 32.94 14 LYS B N 1
ATOM 1484 C CA . LYS B 1 14 ? 0.747 -25.202 48.655 1.00 32.40 14 LYS B CA 1
ATOM 1485 C C . LYS B 1 14 ? -0.401 -25.065 47.662 1.00 38.34 14 LYS B C 1
ATOM 1486 O O . LYS B 1 14 ? -1.566 -24.997 48.043 1.00 38.40 14 LYS B O 1
ATOM 1492 N N . ARG B 1 15 ? -0.041 -25.051 46.384 1.00 35.37 15 ARG B N 1
ATOM 1493 C CA . ARG B 1 15 ? -0.986 -24.927 45.285 1.00 40.70 15 ARG B CA 1
ATOM 1494 C C . ARG B 1 15 ? -2.001 -26.065 45.271 1.00 44.82 15 ARG B C 1
ATOM 1495 O O . ARG B 1 15 ? -3.193 -25.840 45.081 1.00 42.56 15 ARG B O 1
ATOM 1503 N N . ALA B 1 16 ? -1.526 -27.291 45.464 1.00 38.82 16 ALA B N 1
ATOM 1504 C CA . ALA B 1 16 ? -2.410 -28.448 45.464 1.00 34.26 16 ALA B CA 1
ATOM 1505 C C . ALA B 1 16 ? -3.400 -28.351 46.612 1.00 28.79 16 ALA B C 1
ATOM 1506 O O . ALA B 1 16 ? -4.558 -28.740 46.485 1.00 33.99 16 ALA B O 1
ATOM 1508 N N . ILE B 1 17 ? -2.934 -27.838 47.743 1.00 29.48 17 ILE B N 1
ATOM 1509 C CA . ILE B 1 17 ? -3.786 -27.679 48.914 1.00 31.80 17 ILE B CA 1
ATOM 1510 C C . ILE B 1 17 ? -4.860 -26.618 48.649 1.00 34.84 17 ILE B C 1
ATOM 1511 O O . ILE B 1 17 ? -6.024 -26.794 49.018 1.00 32.58 17 ILE B O 1
ATOM 1516 N N . LEU B 1 18 ? -4.471 -25.522 48.002 1.00 36.36 18 LEU B N 1
ATOM 1517 C CA . LEU B 1 18 ? -5.413 -24.441 47.708 1.00 32.80 18 LEU B CA 1
ATOM 1518 C C . LEU B 1 18 ? -6.483 -24.864 46.714 1.00 29.08 18 LEU B C 1
ATOM 1519 O O . LEU B 1 18 ? -7.651 -24.505 46.872 1.00 30.88 18 LEU B O 1
ATOM 1524 N N . GLU B 1 19 ? -6.092 -25.634 45.701 1.00 30.68 19 GLU B N 1
ATOM 1525 C CA . GLU B 1 19 ? -7.043 -26.125 44.706 1.00 37.82 19 GLU B CA 1
ATOM 1526 C C . GLU B 1 19 ? -8.034 -27.098 45.339 1.00 39.97 19 GLU B C 1
ATOM 1527 O O . GLU B 1 19 ? -9.205 -27.130 44.966 1.00 45.92 19 GLU B O 1
ATOM 1533 N N . ALA B 1 20 ? -7.561 -27.895 46.293 1.00 35.49 20 ALA B N 1
ATOM 1534 C CA . ALA B 1 20 ? -8.428 -28.847 46.983 1.00 32.77 20 ALA B CA 1
ATOM 1535 C C . ALA B 1 20 ? -9.371 -28.060 47.877 1.00 29.96 20 ALA B C 1
ATOM 1536 O O . ALA B 1 20 ? -10.525 -28.434 48.064 1.00 31.60 20 ALA B O 1
ATOM 1538 N N . THR B 1 21 ? -8.867 -26.961 48.427 1.00 26.72 21 THR B N 1
ATOM 1539 C CA . THR B 1 21 ? -9.658 -26.103 49.304 1.00 35.68 21 THR B CA 1
ATOM 1540 C C . THR B 1 21 ? -10.829 -25.491 48.544 1.00 29.10 21 THR B C 1
ATOM 1541 O O . THR B 1 21 ? -11.958 -25.450 49.043 1.00 31.82 21 THR B O 1
ATOM 1545 N N . LEU B 1 22 ? -10.556 -25.030 47.330 1.00 25.80 22 LEU B N 1
ATOM 1546 C CA . LEU B 1 22 ? -11.587 -24.430 46.503 1.00 31.09 22 LEU B CA 1
ATOM 1547 C C . LEU B 1 22 ? -12.631 -25.487 46.156 1.00 32.68 22 LEU B C 1
ATOM 1548 O O . LEU B 1 22 ? -13.825 -25.204 46.154 1.00 33.74 22 LEU B O 1
ATOM 1553 N N . ALA B 1 23 ? -12.172 -26.707 45.876 1.00 34.01 23 ALA B N 1
ATOM 1554 C CA . ALA B 1 23 ? -13.062 -27.814 45.531 1.00 29.77 23 ALA B CA 1
ATOM 1555 C C . ALA B 1 23 ? -14.012 -28.096 46.686 1.00 36.95 23 ALA B C 1
ATOM 1556 O O . ALA B 1 23 ? -15.228 -28.143 46.505 1.00 41.32 23 ALA B O 1
ATOM 1558 N N . VAL B 1 24 ? -13.455 -28.296 47.875 1.00 34.65 24 VAL B N 1
ATOM 1559 C CA . VAL B 1 24 ? -14.278 -28.542 49.047 1.00 35.21 24 VAL B CA 1
ATOM 1560 C C . VAL B 1 24 ? -15.253 -27.375 49.283 1.00 46.66 24 VAL B C 1
ATOM 1561 O O . VAL B 1 24 ? -16.415 -27.597 49.624 1.00 47.29 24 VAL B O 1
ATOM 1565 N N . LEU B 1 25 ? -14.787 -26.139 49.096 1.00 35.07 25 LEU B N 1
ATOM 1566 C CA . LEU B 1 25 ? -15.640 -24.967 49.292 1.00 36.72 25 LEU B CA 1
ATOM 1567 C C . LEU B 1 25 ? -16.822 -24.940 48.328 1.00 50.41 25 LEU B C 1
ATOM 1568 O O . LEU B 1 25 ? -17.940 -24.604 48.719 1.00 53.26 25 LEU B O 1
ATOM 1573 N N . ARG B 1 26 ? -16.568 -25.282 47.068 1.00 48.78 26 ARG B N 1
ATOM 1574 C CA . ARG B 1 26 ? -17.606 -25.282 46.045 1.00 51.17 26 ARG B CA 1
ATOM 1575 C C . ARG B 1 26 ? -18.618 -26.415 46.174 1.00 62.08 26 ARG B C 1
ATOM 1576 O O . ARG B 1 26 ? -19.729 -26.319 45.647 1.00 66.39 26 ARG B O 1
ATOM 1584 N N . GLU B 1 27 ? -18.250 -27.482 46.875 1.00 56.86 27 GLU B N 1
ATOM 1585 C CA . GLU B 1 27 ? -19.168 -28.600 47.033 1.00 58.17 27 GLU B CA 1
ATOM 1586 C C . GLU B 1 27 ? -19.632 -28.849 48.465 1.00 57.06 27 GLU B C 1
ATOM 1587 O O . GLU B 1 27 ? -20.285 -29.857 48.742 1.00 61.22 27 GLU B O 1
ATOM 1593 N N . ARG B 1 28 ? -19.310 -27.936 49.375 1.00 34.08 28 ARG B N 1
ATOM 1594 C CA . ARG B 1 28 ? -19.729 -28.097 50.764 1.00 41.11 28 ARG B CA 1
ATOM 1595 C C . ARG B 1 28 ? -19.902 -26.791 51.527 1.00 32.06 28 ARG B C 1
ATOM 1596 O O . ARG B 1 28 ? -20.437 -26.787 52.636 1.00 38.22 28 ARG B O 1
ATOM 1604 N N . GLY B 1 29 ? -19.451 -25.689 50.938 1.00 30.91 29 GLY B N 1
ATOM 1605 C CA . GLY B 1 29 ? -19.552 -24.403 51.605 1.00 32.80 29 GLY B CA 1
ATOM 1606 C C . GLY B 1 29 ? -18.486 -24.306 52.678 1.00 34.98 29 GLY B C 1
ATOM 1607 O O . GLY B 1 29 ? -17.874 -25.313 53.044 1.00 30.85 29 GLY B O 1
ATOM 1608 N N . LEU B 1 30 ? -18.242 -23.105 53.188 1.00 26.06 30 LEU B N 1
ATOM 1609 C CA . LEU B 1 30 ? -17.229 -22.961 54.228 1.00 29.18 30 LEU B CA 1
ATOM 1610 C C . LEU B 1 30 ? -17.676 -23.718 55.474 1.00 33.19 30 LEU B C 1
ATOM 1611 O O . LEU B 1 30 ? -16.850 -24.224 56.229 1.00 32.55 30 LEU B O 1
ATOM 1616 N N . SER B 1 31 ? -18.990 -23.805 55.677 1.00 38.05 31 SER B N 1
ATOM 1617 C CA . SER B 1 31 ? -19.537 -24.503 56.837 1.00 36.63 31 SER B CA 1
ATOM 1618 C C . SER B 1 31 ? -19.133 -25.964 56.831 1.00 30.08 31 SER B C 1
ATOM 1619 O O . SER B 1 31 ? -18.923 -26.559 57.883 1.00 39.90 31 SER B O 1
ATOM 1622 N N . GLY B 1 32 ? -19.035 -26.545 55.643 1.00 35.60 32 GLY B N 1
ATOM 1623 C CA . GLY B 1 32 ? -18.670 -27.948 55.548 1.00 47.91 32 GLY B CA 1
ATOM 1624 C C . GLY B 1 32 ? -17.198 -28.167 55.271 1.00 56.49 32 GLY B C 1
ATOM 1625 O O . GLY B 1 32 ? -16.779 -29.267 54.900 1.00 62.61 32 GLY B O 1
ATOM 1626 N N . LEU B 1 33 ? -16.404 -27.117 55.450 1.00 45.15 33 LEU B N 1
ATOM 1627 C CA . LEU B 1 33 ? -14.977 -27.214 55.208 1.00 42.64 33 LEU B CA 1
ATOM 1628 C C . LEU B 1 33 ? -14.228 -27.671 56.444 1.00 34.15 33 LEU B C 1
ATOM 1629 O O . LEU B 1 33 ? -14.262 -27.018 57.482 1.00 49.50 33 LEU B O 1
ATOM 1634 N N . LYS B 1 34 ? -13.553 -28.806 56.326 1.00 36.35 34 LYS B N 1
ATOM 1635 C CA . LYS B 1 34 ? -12.757 -29.330 57.419 1.00 28.10 34 LYS B CA 1
ATOM 1636 C C . LYS B 1 34 ? -11.329 -29.533 56.912 1.00 35.94 34 LYS B C 1
ATOM 1637 O O . LYS B 1 34 ? -11.117 -29.890 55.751 1.00 32.77 34 LYS B O 1
ATOM 1643 N N . MET B 1 35 ? -10.346 -29.293 57.770 1.00 35.42 35 MET B N 1
ATOM 1644 C CA . MET B 1 35 ? -8.957 -29.476 57.359 1.00 39.50 35 MET B CA 1
ATOM 1645 C C . MET B 1 35 ? -8.751 -30.940 56.989 1.00 34.56 35 MET B C 1
ATOM 1646 O O . MET B 1 35 ? -7.980 -31.267 56.094 1.00 35.53 35 MET B O 1
ATOM 1651 N N . GLU B 1 36 ? -9.473 -31.817 57.673 1.00 39.95 36 GLU B N 1
ATOM 1652 C CA . GLU B 1 36 ? -9.395 -33.249 57.413 1.00 43.98 36 GLU B CA 1
ATOM 1653 C C . GLU B 1 36 ? -9.767 -33.531 55.954 1.00 32.94 36 GLU B C 1
ATOM 1654 O O . GLU B 1 36 ? -9.085 -34.287 55.262 1.00 35.47 36 GLU B O 1
ATOM 1660 N N . GLU B 1 37 ? -10.858 -32.917 55.500 1.00 37.00 37 GLU B N 1
ATOM 1661 C CA . GLU B 1 37 ? -11.356 -33.096 54.135 1.00 37.27 37 GLU B CA 1
ATOM 1662 C C . GLU B 1 37 ? -10.408 -32.497 53.091 1.00 29.84 37 GLU B C 1
ATOM 1663 O O . GLU B 1 37 ? -10.260 -33.020 51.986 1.00 27.35 37 GLU B O 1
ATOM 1669 N N . VAL B 1 38 ? -9.759 -31.398 53.439 1.00 35.11 38 VAL B N 1
ATOM 1670 C CA . VAL B 1 38 ? -8.828 -30.792 52.501 1.00 42.68 38 VAL B CA 1
ATOM 1671 C C . VAL B 1 38 ? -7.592 -31.693 52.368 1.00 27.70 38 VAL B C 1
ATOM 1672 O O . VAL B 1 38 ? -7.105 -31.932 51.270 1.00 27.22 38 VAL B O 1
ATOM 1676 N N . ALA B 1 39 ? -7.101 -32.206 53.490 1.00 42.06 39 ALA B N 1
ATOM 1677 C CA . ALA B 1 39 ? -5.929 -33.079 53.470 1.00 36.17 39 ALA B CA 1
ATOM 1678 C C . ALA B 1 39 ? -6.211 -34.304 52.607 1.00 31.65 39 ALA B C 1
ATOM 1679 O O . ALA B 1 39 ? -5.340 -34.786 51.895 1.00 36.09 39 ALA B O 1
ATOM 1681 N N . ARG B 1 40 ? -7.444 -34.790 52.670 1.00 28.77 40 ARG B N 1
ATOM 1682 C CA . ARG B 1 40 ? -7.838 -35.963 51.910 1.00 33.91 40 ARG B CA 1
ATOM 1683 C C . ARG B 1 40 ? -7.776 -35.701 50.408 1.00 33.06 40 ARG B C 1
ATOM 1684 O O . ARG B 1 40 ? -7.149 -36.451 49.669 1.00 32.06 40 ARG B O 1
ATOM 1692 N N . ARG B 1 41 ? -8.413 -34.629 49.954 1.00 34.40 41 ARG B N 1
ATOM 1693 C CA . ARG B 1 41 ? -8.415 -34.316 48.533 1.00 31.50 41 ARG B CA 1
ATOM 1694 C C . ARG B 1 41 ? -7.048 -33.886 48.027 1.00 28.97 41 ARG B C 1
ATOM 1695 O O . ARG B 1 41 ? -6.710 -34.128 46.872 1.00 36.67 41 ARG B O 1
ATOM 1703 N N . ALA B 1 42 ? -6.261 -33.252 48.892 1.00 36.76 42 ALA B N 1
ATOM 1704 C CA . ALA B 1 42 ? -4.924 -32.802 48.510 1.00 47.08 42 ALA B CA 1
ATOM 1705 C C . ALA B 1 42 ? -3.907 -33.940 48.580 1.00 46.12 42 ALA B C 1
ATOM 1706 O O . ALA B 1 42 ? -2.814 -33.839 48.024 1.00 50.85 42 ALA B O 1
ATOM 1708 N N . GLU B 1 43 ? -4.282 -35.019 49.262 1.00 41.98 43 GLU B N 1
ATOM 1709 C CA . GLU B 1 43 ? -3.417 -36.185 49.438 1.00 49.13 43 GLU B CA 1
ATOM 1710 C C . GLU B 1 43 ? -2.148 -35.812 50.184 1.00 44.62 43 GLU B C 1
ATOM 1711 O O . GLU B 1 43 ? -1.037 -35.945 49.678 1.00 44.45 43 GLU B O 1
ATOM 1717 N N . VAL B 1 44 ? -2.345 -35.326 51.402 1.00 43.96 44 VAL B N 1
ATOM 1718 C CA . VAL B 1 44 ? -1.261 -34.929 52.280 1.00 40.79 44 VAL B CA 1
ATOM 1719 C C . VAL B 1 44 ? -1.779 -35.215 53.673 1.00 38.31 44 VAL B C 1
ATOM 1720 O O . VAL B 1 44 ? -2.987 -35.375 53.857 1.00 35.56 44 VAL B O 1
ATOM 1724 N N . GLY B 1 45 ? -0.879 -35.291 54.650 1.00 35.07 45 GLY B N 1
ATOM 1725 C CA . GLY B 1 45 ? -1.310 -35.560 56.012 1.00 40.97 45 GLY B CA 1
ATOM 1726 C C . GLY B 1 45 ? -2.050 -34.370 56.584 1.00 43.04 45 GLY B C 1
ATOM 1727 O O . GLY B 1 45 ? -1.985 -33.276 56.025 1.00 49.79 45 GLY B O 1
ATOM 1728 N N . LYS B 1 46 ? -2.765 -34.562 57.687 1.00 41.89 46 LYS B N 1
ATOM 1729 C CA . LYS B 1 46 ? -3.485 -33.443 58.276 1.00 42.11 46 LYS B CA 1
ATOM 1730 C C . LYS B 1 46 ? -2.462 -32.473 58.872 1.00 52.44 46 LYS B C 1
ATOM 1731 O O . LYS B 1 46 ? -2.675 -31.257 58.889 1.00 37.06 46 LYS B O 1
ATOM 1737 N N . GLY B 1 47 ? -1.347 -33.023 59.351 1.00 48.24 47 GLY B N 1
ATOM 1738 C CA . GLY B 1 47 ? -0.297 -32.197 59.918 1.00 46.12 47 GLY B CA 1
ATOM 1739 C C . GLY B 1 47 ? 0.290 -31.318 58.826 1.00 38.70 47 GLY B C 1
ATOM 1740 O O . GLY B 1 47 ? 0.612 -30.160 59.057 1.00 32.47 47 GLY B O 1
ATOM 1741 N N . THR B 1 48 ? 0.427 -31.878 57.630 1.00 31.21 48 THR B N 1
ATOM 1742 C CA . THR B 1 48 ? 0.955 -31.126 56.503 1.00 35.86 48 THR B CA 1
ATOM 1743 C C . THR B 1 48 ? 0.092 -29.890 56.278 1.00 40.88 48 THR B C 1
ATOM 1744 O O . THR B 1 48 ? 0.607 -28.779 56.142 1.00 32.60 48 THR B O 1
ATOM 1748 N N . ILE B 1 49 ? -1.224 -30.082 56.246 1.00 33.94 49 ILE B N 1
ATOM 1749 C CA . ILE B 1 49 ? -2.134 -28.962 56.040 1.00 39.43 49 ILE B CA 1
ATOM 1750 C C . ILE B 1 49 ? -1.904 -27.873 57.074 1.00 31.93 49 ILE B C 1
ATOM 1751 O O . ILE B 1 49 ? -1.794 -26.702 56.728 1.00 32.84 49 ILE B O 1
ATOM 1756 N N . TYR B 1 50 ? -1.848 -28.267 58.345 1.00 36.23 50 TYR B N 1
ATOM 1757 C CA . TYR B 1 50 ? -1.645 -27.322 59.444 1.00 37.64 50 TYR B CA 1
ATOM 1758 C C . TYR B 1 50 ? -0.262 -26.677 59.466 1.00 33.58 50 TYR B C 1
ATOM 1759 O O . TYR B 1 50 ? -0.096 -25.575 59.983 1.00 38.19 50 TYR B O 1
ATOM 1768 N N . LEU B 1 51 ? 0.729 -27.363 58.915 1.00 28.58 51 LEU B N 1
ATOM 1769 C CA . LEU B 1 51 ? 2.069 -26.800 58.875 1.00 34.47 51 LEU B CA 1
ATOM 1770 C C . LEU B 1 51 ? 2.017 -25.656 57.867 1.00 35.41 51 LEU B C 1
ATOM 1771 O O . LEU B 1 51 ? 2.439 -24.529 58.158 1.00 34.74 51 LEU B O 1
ATOM 1776 N N . TYR B 1 52 ? 1.475 -25.954 56.689 1.00 29.36 52 TYR B N 1
ATOM 1777 C CA . TYR B 1 52 ? 1.348 -24.954 55.631 1.00 33.83 52 TYR B CA 1
ATOM 1778 C C . TYR B 1 52 ? 0.398 -23.827 56.021 1.00 36.54 52 TYR B C 1
ATOM 1779 O O . TYR B 1 52 ? 0.727 -22.651 55.875 1.00 37.65 52 TYR B O 1
ATOM 1788 N N . PHE B 1 53 ? -0.782 -24.192 56.514 1.00 35.45 53 PHE B N 1
ATOM 1789 C CA . PHE B 1 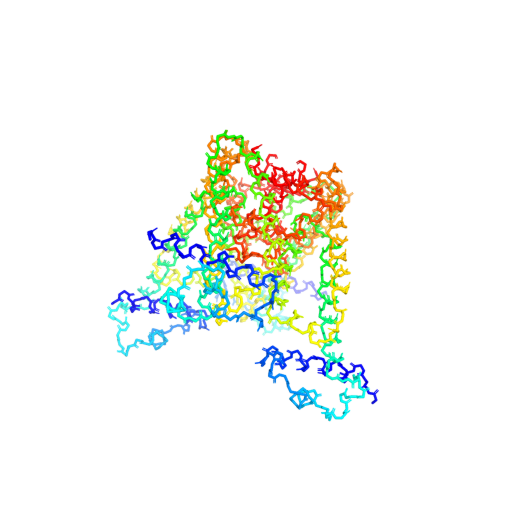53 ? -1.787 -23.212 56.910 1.00 37.06 53 PHE B CA 1
ATOM 1790 C C . PHE B 1 53 ? -2.207 -23.426 58.361 1.00 42.86 53 PHE B C 1
ATOM 1791 O O . PHE B 1 53 ? -2.804 -24.448 58.693 1.00 44.58 53 PHE B O 1
ATOM 1799 N N . ARG B 1 54 ? -1.907 -22.451 59.213 1.00 44.23 54 ARG B N 1
ATOM 1800 C CA . ARG B 1 54 ? -2.236 -22.527 60.634 1.00 44.15 54 ARG B CA 1
ATOM 1801 C C . ARG B 1 54 ? -3.712 -22.801 60.890 1.00 52.94 54 ARG B C 1
ATOM 1802 O O . ARG B 1 54 ? -4.072 -23.786 61.534 1.00 63.35 54 ARG B O 1
ATOM 1810 N N . ASP B 1 55 ? -4.564 -21.919 60.383 1.00 50.47 55 ASP B N 1
ATOM 1811 C CA . ASP B 1 55 ? -5.996 -22.055 60.576 1.00 50.35 55 ASP B CA 1
ATOM 1812 C C . ASP B 1 55 ? -6.783 -21.966 59.277 1.00 48.70 55 ASP B C 1
ATOM 1813 O O . ASP B 1 55 ? -6.238 -21.690 58.209 1.00 39.80 55 ASP B O 1
ATOM 1818 N N . LYS B 1 56 ? -8.082 -22.201 59.386 1.00 45.61 56 LYS B N 1
ATOM 1819 C CA . LYS B 1 56 ? -8.966 -22.151 58.239 1.00 47.18 56 LYS B CA 1
ATOM 1820 C C . LYS B 1 56 ? -8.909 -20.750 57.640 1.00 44.04 56 LYS B C 1
ATOM 1821 O O . LYS B 1 56 ? -8.973 -20.582 56.421 1.00 40.48 56 LYS B O 1
ATOM 1827 N N . ARG B 1 57 ? -8.757 -19.748 58.503 1.00 44.95 57 ARG B N 1
ATOM 1828 C CA . ARG B 1 57 ? -8.693 -18.354 58.063 1.00 45.46 57 ARG B CA 1
ATOM 1829 C C . ARG B 1 57 ? -7.488 -18.024 57.177 1.00 52.64 57 ARG B C 1
ATOM 1830 O O . ARG B 1 57 ? -7.600 -17.218 56.249 1.00 41.09 57 ARG B O 1
ATOM 1838 N N . ASP B 1 58 ? -6.335 -18.622 57.468 1.00 49.62 58 ASP B N 1
ATOM 1839 C CA . ASP B 1 58 ? -5.139 -18.370 56.664 1.00 49.30 58 ASP B CA 1
ATOM 1840 C C . ASP B 1 58 ? -5.254 -19.127 55.349 1.00 30.33 58 ASP B C 1
ATOM 1841 O O . ASP B 1 58 ? -4.653 -18.758 54.345 1.00 35.12 58 ASP B O 1
ATOM 1846 N N . LEU B 1 59 ? -6.054 -20.182 55.357 1.00 33.15 59 LEU B N 1
ATOM 1847 C CA . LEU B 1 59 ? -6.272 -20.962 54.153 1.00 33.16 59 LEU B CA 1
ATOM 1848 C C . LEU B 1 59 ? -7.049 -20.116 53.136 1.00 36.33 59 LEU B C 1
ATOM 1849 O O . LEU B 1 59 ? -6.694 -20.061 51.955 1.00 32.94 59 LEU B O 1
ATOM 1854 N N . LEU B 1 60 ? -8.105 -19.448 53.599 1.00 39.40 60 LEU B N 1
ATOM 1855 C CA . LEU B 1 60 ? -8.927 -18.605 52.720 1.00 33.38 60 LEU B CA 1
ATOM 1856 C C . LEU B 1 60 ? -8.158 -17.377 52.230 1.00 32.13 60 LEU B C 1
ATOM 1857 O O . LEU B 1 60 ? -8.339 -16.926 51.099 1.00 27.99 60 LEU B O 1
ATOM 1862 N N . LYS B 1 61 ? -7.315 -16.829 53.098 1.00 36.33 61 LYS B N 1
ATOM 1863 C CA . LYS B 1 61 ? -6.521 -15.651 52.755 1.00 42.22 61 LYS B CA 1
ATOM 1864 C C . LYS B 1 61 ? -5.629 -15.989 51.570 1.00 29.86 61 LYS B C 1
ATOM 1865 O O . LYS B 1 61 ? -5.612 -15.292 50.552 1.00 34.35 61 LYS B O 1
ATOM 1871 N N . ALA B 1 62 ? -4.893 -17.081 51.719 1.00 29.08 62 ALA B N 1
ATOM 1872 C CA . ALA B 1 62 ? -3.991 -17.547 50.683 1.00 28.20 62 ALA B CA 1
ATOM 1873 C C . ALA B 1 62 ? -4.751 -17.795 49.403 1.00 25.30 62 ALA B C 1
ATOM 1874 O O . ALA B 1 62 ? -4.225 -17.586 48.318 1.00 27.35 62 ALA B O 1
ATOM 1876 N N . LEU B 1 63 ? -6.003 -18.234 49.528 1.00 39.80 63 LEU B N 1
ATOM 1877 C CA . LEU B 1 63 ? -6.819 -18.539 48.355 1.00 35.58 63 LEU B CA 1
ATOM 1878 C C . LEU B 1 63 ? -7.125 -17.299 47.525 1.00 22.93 63 LEU B C 1
ATOM 1879 O O . LEU B 1 63 ? -7.012 -17.326 46.299 1.00 26.25 63 LEU B O 1
ATOM 1884 N N . VAL B 1 64 ? -7.539 -16.222 48.183 1.00 28.93 64 VAL B N 1
ATOM 1885 C CA . VAL B 1 64 ? -7.836 -14.983 47.468 1.00 26.02 64 VAL B CA 1
ATOM 1886 C C . VAL B 1 64 ? -6.559 -14.421 46.844 1.00 17.99 64 VAL B C 1
ATOM 1887 O O . VAL B 1 64 ? -6.547 -13.971 45.691 1.00 21.84 64 VAL B O 1
ATOM 1891 N N . GLU B 1 65 ? -5.468 -14.479 47.593 1.00 22.30 65 GLU B N 1
ATOM 1892 C CA . GLU B 1 65 ? -4.211 -13.960 47.064 1.00 23.27 65 GLU B CA 1
ATOM 1893 C C . GLU B 1 65 ? -3.817 -14.673 45.787 1.00 36.12 65 GLU B C 1
ATOM 1894 O O . GLU B 1 65 ? -3.405 -14.040 44.819 1.00 29.88 65 GLU B O 1
ATOM 1900 N N . GLU B 1 66 ? -3.967 -15.995 45.771 1.00 36.60 66 GLU B N 1
ATOM 1901 C CA . GLU B 1 66 ? -3.579 -16.757 44.600 1.00 29.98 66 GLU B CA 1
ATOM 1902 C C . GLU B 1 66 ? -4.383 -16.400 43.376 1.00 33.03 66 GLU B C 1
ATOM 1903 O O . GLU B 1 66 ? -3.830 -16.279 42.283 1.00 31.49 66 GLU B O 1
ATOM 1909 N N . ARG B 1 67 ? -5.694 -16.252 43.545 1.00 23.37 67 ARG B N 1
ATOM 1910 C CA . ARG B 1 67 ? -6.533 -15.919 42.413 0.50 16.99 67 ARG B CA 1
ATOM 1911 C C . ARG B 1 67 ? -6.250 -14.500 41.934 1.00 16.82 67 ARG B C 1
ATOM 1912 O O . ARG B 1 67 ? -6.259 -14.234 40.737 1.00 27.09 67 ARG B O 1
ATOM 1920 N N . THR B 1 68 ? -6.001 -13.605 42.876 1.00 19.48 68 THR B N 1
ATOM 1921 C CA . THR B 1 68 ? -5.724 -12.210 42.546 1.00 33.43 68 THR B CA 1
ATOM 1922 C C . THR B 1 68 ? -4.402 -12.080 41.784 1.00 40.29 68 THR B C 1
ATOM 1923 O O . THR B 1 68 ? -4.352 -11.494 40.697 1.00 41.09 68 THR B O 1
ATOM 1927 N N . TRP B 1 69 ? -3.331 -12.635 42.338 1.00 33.77 69 TRP B N 1
ATOM 1928 C CA . TRP B 1 69 ? -2.055 -12.550 41.656 0.50 23.21 69 TRP B CA 1
ATOM 1929 C C . TRP B 1 69 ? -2.143 -13.200 40.291 1.00 32.57 69 TRP B C 1
ATOM 1930 O O . TRP B 1 69 ? -1.445 -12.806 39.360 1.00 32.61 69 TRP B O 1
ATOM 1941 N N . ALA B 1 70 ? -3.020 -14.186 40.155 1.00 28.33 70 ALA B N 1
ATOM 1942 C CA . ALA B 1 70 ? -3.195 -14.830 38.862 1.00 22.46 70 ALA B CA 1
ATOM 1943 C C . ALA B 1 70 ? -3.899 -13.855 37.894 1.00 38.78 70 ALA B C 1
ATOM 1944 O O . ALA B 1 70 ? -3.676 -13.884 36.680 1.00 32.94 70 ALA B O 1
ATOM 1946 N N . PHE B 1 71 ? -4.768 -13.008 38.435 1.00 36.46 71 PHE B N 1
ATOM 1947 C CA . PHE B 1 71 ? -5.483 -12.021 37.625 1.00 36.32 71 PHE B CA 1
ATOM 1948 C C . PHE B 1 71 ? -4.462 -11.008 37.109 1.00 25.16 71 PHE B C 1
ATOM 1949 O O . PHE B 1 71 ? -4.433 -10.659 35.928 1.00 26.72 71 PHE B O 1
ATOM 1957 N N . TYR B 1 72 ? -3.613 -10.553 38.018 1.00 29.21 72 TYR B N 1
ATOM 1958 C CA . TYR B 1 72 ? -2.579 -9.586 37.674 1.00 43.98 72 TYR B CA 1
ATOM 1959 C C . TYR B 1 72 ? -1.624 -10.070 36.600 1.00 47.16 72 TYR B C 1
ATOM 1960 O O . TYR B 1 72 ? -1.170 -9.288 35.768 1.00 44.87 72 TYR B O 1
ATOM 1969 N N . ARG B 1 73 ? -1.321 -11.362 36.612 1.00 42.10 73 ARG B N 1
ATOM 1970 C CA . ARG B 1 73 ? -0.423 -11.911 35.619 0.50 31.48 73 ARG B CA 1
ATOM 1971 C C . ARG B 1 73 ? -1.135 -11.895 34.283 1.00 31.38 73 ARG B C 1
ATOM 1972 O O . ARG B 1 73 ? -0.509 -11.732 33.232 1.00 36.08 73 ARG B O 1
ATOM 1980 N N . GLU B 1 74 ? -2.453 -12.063 34.319 1.00 31.52 74 GLU B N 1
ATOM 1981 C CA . GLU B 1 74 ? -3.243 -12.055 33.092 1.00 30.54 74 GLU B CA 1
ATOM 1982 C C . GLU B 1 74 ? -3.218 -10.635 32.500 1.00 32.74 74 GLU B C 1
ATOM 1983 O O . GLU B 1 74 ? -3.041 -10.453 31.295 1.00 33.85 74 GLU B O 1
ATOM 1989 N N . VAL B 1 75 ? -3.399 -9.640 33.364 1.00 29.87 75 VAL B N 1
ATOM 1990 C CA . VAL B 1 75 ? -3.409 -8.235 32.947 1.00 34.30 75 VAL B CA 1
ATOM 1991 C C . VAL B 1 75 ? -2.016 -7.782 32.505 1.00 39.12 75 VAL B C 1
ATOM 1992 O O . VAL B 1 75 ? -1.859 -7.115 31.477 1.00 37.45 75 VAL B O 1
ATOM 1996 N N . GLU B 1 76 ? -1.010 -8.156 33.286 1.00 39.83 76 GLU B N 1
ATOM 1997 C CA . GLU B 1 76 ? 0.377 -7.811 32.984 1.00 47.72 76 GLU B CA 1
ATOM 1998 C C . GLU B 1 76 ? 0.753 -8.342 31.600 1.00 43.19 76 GLU B C 1
ATOM 1999 O O . GLU B 1 76 ? 1.531 -7.728 30.874 1.00 38.74 76 GLU B O 1
ATOM 2005 N N . GLU B 1 77 ? 0.171 -9.479 31.232 1.00 42.41 77 GLU B N 1
ATOM 2006 C CA . GLU B 1 77 ? 0.434 -10.097 29.941 1.00 39.06 77 GLU B CA 1
ATOM 2007 C C . GLU B 1 77 ? -0.152 -9.280 28.790 1.00 42.62 77 GLU B C 1
ATOM 2008 O O . GLU B 1 77 ? 0.486 -9.118 27.749 1.00 36.89 77 GLU B O 1
ATOM 2014 N N . VAL B 1 78 ? -1.372 -8.778 28.963 1.00 30.79 78 VAL B N 1
ATOM 2015 C CA . VAL B 1 78 ? -1.991 -7.964 27.927 1.00 26.69 78 VAL B CA 1
ATOM 2016 C C . VAL B 1 78 ? -1.226 -6.642 27.834 1.00 15.99 78 VAL B C 1
ATOM 2017 O O . VAL B 1 78 ? -0.899 -6.187 26.739 1.00 32.29 78 VAL B O 1
ATOM 2021 N N . VAL B 1 79 ? -0.935 -6.050 28.993 1.00 31.99 79 VAL B N 1
ATOM 2022 C CA . VAL B 1 79 ? -0.234 -4.767 29.077 1.00 36.74 79 VAL B CA 1
ATOM 2023 C C . VAL B 1 79 ? 1.120 -4.723 28.367 1.00 41.56 79 VAL B C 1
ATOM 2024 O O . VAL B 1 79 ? 1.426 -3.763 27.664 1.00 33.83 79 VAL B O 1
ATOM 2028 N N . ARG B 1 80 ? 1.931 -5.758 28.542 1.00 39.52 80 ARG B N 1
ATOM 2029 C CA . ARG B 1 80 ? 3.242 -5.788 27.902 1.00 41.34 80 ARG B CA 1
ATOM 2030 C C . ARG B 1 80 ? 3.219 -6.434 26.520 1.00 41.27 80 ARG B C 1
ATOM 2031 O O . ARG B 1 80 ? 4.250 -6.579 25.876 1.00 45.47 80 ARG B O 1
ATOM 2039 N N . ARG B 1 81 ? 2.032 -6.808 26.058 1.00 41.63 81 ARG B N 1
ATOM 2040 C CA . ARG B 1 81 ? 1.894 -7.410 24.738 1.00 42.48 81 ARG B CA 1
ATOM 2041 C C . ARG B 1 81 ? 2.140 -6.352 23.652 1.00 53.49 81 ARG B C 1
ATOM 2042 O O . ARG B 1 81 ? 1.732 -5.199 23.795 1.00 46.13 81 ARG B O 1
ATOM 2050 N N . LYS B 1 82 ? 2.807 -6.742 22.569 1.00 55.39 82 LYS B N 1
ATOM 2051 C CA . LYS B 1 82 ? 3.084 -5.821 21.469 1.00 46.36 82 LYS B CA 1
ATOM 2052 C C . LYS B 1 82 ? 1.844 -5.715 20.591 1.00 53.18 82 LYS B C 1
ATOM 2053 O O . LYS B 1 82 ? 1.683 -6.473 19.636 1.00 52.69 82 LYS B O 1
ATOM 2059 N N . ALA B 1 83 ? 0.968 -4.774 20.929 1.00 53.43 83 ALA B N 1
ATOM 2060 C CA . ALA B 1 83 ? -0.269 -4.547 20.187 1.00 34.62 83 ALA B CA 1
ATOM 2061 C C . ALA B 1 83 ? -0.678 -3.084 20.386 1.00 34.15 83 ALA B C 1
ATOM 2062 O O . ALA B 1 83 ? -0.132 -2.395 21.253 1.00 37.96 83 ALA B O 1
ATOM 2064 N N . PRO B 1 84 ? -1.630 -2.584 19.579 1.00 39.95 84 PRO B N 1
ATOM 2065 C CA . PRO B 1 84 ? -2.050 -1.184 19.734 1.00 40.50 84 PRO B CA 1
ATOM 2066 C C . PRO B 1 84 ? -2.535 -0.900 21.160 1.00 31.21 84 PRO B C 1
ATOM 2067 O O . PRO B 1 84 ? -3.097 -1.773 21.817 1.00 30.52 84 PRO B O 1
ATOM 2071 N N . PHE B 1 85 ? -2.316 0.320 21.639 1.00 28.24 85 PHE B N 1
ATOM 2072 C CA . PHE B 1 85 ? -2.745 0.682 22.988 1.00 24.50 85 PHE B CA 1
ATOM 2073 C C . PHE B 1 85 ? -4.222 0.390 23.257 1.00 16.22 85 PHE B C 1
ATOM 2074 O O . PHE B 1 85 ? -4.562 -0.181 24.293 1.00 24.16 85 PHE B O 1
ATOM 2082 N N . PHE B 1 86 ? -5.098 0.804 22.342 1.00 23.29 86 PHE B N 1
ATOM 2083 C CA . PHE B 1 86 ? -6.534 0.608 22.536 1.00 26.22 86 PHE B CA 1
ATOM 2084 C C . PHE B 1 86 ? -6.994 -0.830 22.486 1.00 30.31 86 PHE B C 1
ATOM 2085 O O . PHE B 1 86 ? -8.040 -1.164 23.044 1.00 25.16 86 PHE B O 1
ATOM 2093 N N . VAL B 1 87 ? -6.213 -1.678 21.826 1.00 30.97 87 VAL B N 1
ATOM 2094 C CA . VAL B 1 87 ? -6.532 -3.100 21.759 1.00 27.73 87 VAL B CA 1
ATOM 2095 C C . VAL B 1 87 ? -6.279 -3.659 23.156 1.00 21.78 87 VAL B C 1
ATOM 2096 O O . VAL B 1 87 ? -7.109 -4.383 23.709 1.00 24.34 87 VAL B O 1
ATOM 2100 N N . ARG B 1 88 ? -5.137 -3.295 23.735 1.00 21.40 88 ARG B N 1
ATOM 2101 C CA . ARG B 1 88 ? -4.783 -3.754 25.068 1.00 20.17 88 ARG B CA 1
ATOM 2102 C C . ARG B 1 88 ? -5.710 -3.190 26.136 1.00 34.07 88 ARG B C 1
ATOM 2103 O O . ARG B 1 88 ? -6.102 -3.898 27.068 1.00 28.32 88 ARG B O 1
ATOM 2111 N N . LEU B 1 89 ? -6.061 -1.912 26.008 1.00 20.81 89 LEU B N 1
ATOM 2112 C CA . LEU B 1 89 ? -6.939 -1.291 26.991 1.00 16.13 89 LEU B CA 1
ATOM 2113 C C . LEU B 1 89 ? -8.297 -2.017 27.087 1.00 11.59 89 LEU B C 1
ATOM 2114 O O . LEU B 1 89 ? -8.766 -2.333 28.188 1.00 20.44 89 LEU B O 1
ATOM 2119 N N . GLU B 1 90 ? -8.921 -2.264 25.947 1.00 16.40 90 GLU B N 1
ATOM 2120 C CA . GLU B 1 90 ? -10.218 -2.940 25.939 1.00 23.94 90 GLU B CA 1
ATOM 2121 C C . GLU B 1 90 ? -10.109 -4.356 26.515 1.00 28.28 90 GLU B C 1
ATOM 2122 O O . GLU B 1 90 ? -10.989 -4.797 27.257 1.00 31.97 90 GLU B O 1
ATOM 2128 N N . GLU B 1 91 ? -9.024 -5.054 26.176 1.00 28.09 91 GLU B N 1
ATOM 2129 C CA . GLU B 1 91 ? -8.768 -6.409 26.677 1.00 24.17 91 GLU B CA 1
ATOM 2130 C C . GLU B 1 91 ? -8.671 -6.363 28.178 1.00 26.94 91 GLU B C 1
ATOM 2131 O O . GLU B 1 91 ? -9.307 -7.150 28.869 1.00 27.32 91 GLU B O 1
ATOM 2137 N N . VAL B 1 92 ? -7.860 -5.436 28.685 1.00 25.26 92 VAL B N 1
ATOM 2138 C CA . VAL B 1 92 ? -7.701 -5.283 30.126 1.00 16.77 92 VAL B CA 1
ATOM 2139 C C . VAL B 1 92 ? -9.032 -4.987 30.812 1.00 23.70 92 VAL B C 1
ATOM 2140 O O . VAL B 1 92 ? -9.345 -5.564 31.864 1.00 22.56 92 VAL B O 1
ATOM 2144 N N . LEU B 1 93 ? -9.813 -4.075 30.229 1.00 19.04 93 LEU B N 1
ATOM 2145 C CA . LEU B 1 93 ? -11.102 -3.705 30.815 1.00 21.08 93 LEU B CA 1
ATOM 2146 C C . LEU B 1 93 ? -12.110 -4.875 30.754 1.00 10.21 93 LEU B C 1
ATOM 2147 O O . LEU B 1 93 ? -12.913 -5.063 31.668 1.00 25.92 93 LEU B O 1
ATOM 2152 N N . ARG B 1 94 ? -12.051 -5.654 29.687 1.00 27.79 94 ARG B N 1
ATOM 2153 C CA . ARG B 1 94 ? -12.950 -6.796 29.536 1.00 30.74 94 ARG B CA 1
ATOM 2154 C C . ARG B 1 94 ? -12.612 -7.815 30.627 1.00 30.07 94 ARG B C 1
ATOM 2155 O O . ARG B 1 94 ? -13.502 -8.386 31.257 1.00 23.88 94 ARG B O 1
ATOM 2163 N N . ARG B 1 95 ? -11.318 -8.018 30.859 1.00 26.69 95 ARG B N 1
ATOM 2164 C CA . ARG B 1 95 ? -10.842 -8.955 31.879 1.00 28.12 95 ARG B CA 1
ATOM 2165 C C . ARG B 1 95 ? -11.163 -8.439 33.268 1.00 27.58 95 ARG B C 1
ATOM 2166 O O . ARG B 1 95 ? -11.490 -9.200 34.185 1.00 20.46 95 ARG B O 1
ATOM 2174 N N . ARG B 1 96 ? -11.057 -7.126 33.436 1.00 21.06 96 ARG B N 1
ATOM 2175 C CA . ARG B 1 96 ? -11.353 -6.525 34.718 1.00 14.19 96 ARG B CA 1
ATOM 2176 C C . ARG B 1 96 ? -12.831 -6.744 35.085 1.00 18.56 96 ARG B C 1
ATOM 2177 O O . ARG B 1 96 ? -13.166 -7.025 36.236 1.00 23.55 96 ARG B O 1
ATOM 2185 N N . LEU B 1 97 ? -13.712 -6.576 34.107 1.00 22.65 97 LEU B N 1
ATOM 2186 C CA . LEU B 1 97 ? -15.145 -6.734 34.356 1.00 35.80 97 LEU B CA 1
ATOM 2187 C C . LEU B 1 97 ? -15.481 -8.161 34.764 1.00 31.17 97 LEU B C 1
ATOM 2188 O O . LEU B 1 97 ? -16.229 -8.380 35.713 1.00 34.20 97 LEU B O 1
ATOM 2193 N N . ALA B 1 98 ? -14.912 -9.130 34.055 1.00 26.01 98 ALA B N 1
ATOM 2194 C CA . ALA B 1 98 ? -15.154 -10.532 34.384 1.00 29.31 98 ALA B CA 1
ATOM 2195 C C . ALA B 1 98 ? -14.656 -10.772 35.809 1.00 28.41 98 ALA B C 1
ATOM 2196 O O . ALA B 1 98 ? -15.292 -11.455 36.593 1.00 25.99 98 ALA B O 1
ATOM 2198 N N . TRP B 1 99 ? -13.520 -10.176 36.151 1.00 31.34 99 TRP B N 1
ATOM 2199 C CA . TRP B 1 99 ? -12.961 -10.330 37.485 1.00 25.95 99 TRP B CA 1
ATOM 2200 C C . TRP B 1 99 ? -13.865 -9.748 38.578 1.00 33.65 99 TRP B C 1
ATOM 2201 O O . TRP B 1 99 ? -14.053 -10.371 39.623 1.00 26.28 99 TRP B O 1
ATOM 2212 N N . VAL B 1 100 ? -14.418 -8.557 38.360 1.00 22.03 100 VAL B N 1
ATOM 2213 C CA . VAL B 1 100 ? -15.293 -7.972 39.378 1.00 31.64 100 VAL B CA 1
ATOM 2214 C C . VAL B 1 100 ? -16.524 -8.862 39.611 1.00 22.08 100 VAL B C 1
ATOM 2215 O O . VAL B 1 100 ? -16.981 -9.029 40.748 1.00 34.72 100 VAL B O 1
ATOM 2219 N N . GLN B 1 101 ? -17.062 -9.420 38.537 1.00 29.03 101 GLN B N 1
ATOM 2220 C CA . GLN B 1 101 ? -18.207 -10.312 38.654 1.00 43.56 101 GLN B CA 1
ATOM 2221 C C . GLN B 1 101 ? -17.791 -11.467 39.557 1.00 47.41 101 GLN B C 1
ATOM 2222 O O . GLN B 1 101 ? -18.459 -11.791 40.543 1.00 39.38 101 GLN B O 1
ATOM 2228 N N . GLU B 1 102 ? -16.665 -12.077 39.209 1.00 38.84 102 GLU B N 1
ATOM 2229 C CA . GLU B 1 102 ? -16.129 -13.192 39.965 1.00 32.51 102 GLU B CA 1
ATOM 2230 C C . GLU B 1 102 ? -15.944 -12.804 41.433 1.00 37.09 102 GLU B C 1
ATOM 2231 O O . GLU B 1 102 ? -16.226 -13.588 42.343 1.00 30.18 102 GLU B O 1
ATOM 2237 N N . TRP B 1 103 ? -15.474 -11.584 41.663 1.00 23.58 103 TRP B N 1
ATOM 2238 C CA . TRP B 1 103 ? -15.235 -11.111 43.025 1.00 22.01 103 TRP B CA 1
ATOM 2239 C C . TRP B 1 103 ? -16.528 -10.950 43.841 1.00 40.83 103 TRP B C 1
ATOM 2240 O O . TRP B 1 103 ? -16.617 -11.400 44.989 1.00 33.05 103 TRP B O 1
ATOM 2251 N N . ARG B 1 104 ? -17.534 -10.310 43.259 1.00 34.50 104 ARG B N 1
ATOM 2252 C CA . ARG B 1 104 ? -18.788 -10.117 43.979 1.00 40.29 104 ARG B CA 1
ATOM 2253 C C . ARG B 1 104 ? -19.452 -11.459 44.293 1.00 45.98 104 ARG B C 1
ATOM 2254 O O . ARG B 1 104 ? -20.084 -11.628 45.336 1.00 47.84 104 ARG B O 1
ATOM 2262 N N . GLY B 1 105 ? -19.282 -12.421 43.397 1.00 42.55 105 GLY B N 1
ATOM 2263 C CA . GLY B 1 105 ? -19.885 -13.723 43.597 1.00 49.86 105 GLY B CA 1
ATOM 2264 C C . GLY B 1 105 ? -19.206 -14.644 44.592 1.00 49.98 105 GLY B C 1
ATOM 2265 O O . GLY B 1 105 ? -19.814 -15.615 45.033 1.00 48.05 105 GLY B O 1
ATOM 2266 N N . LEU B 1 106 ? -17.962 -14.356 44.964 1.00 43.02 106 LEU B N 1
ATOM 2267 C CA . LEU B 1 106 ? -17.265 -15.232 45.900 1.00 30.55 106 LEU B CA 1
ATOM 2268 C C . LEU B 1 106 ? -16.124 -14.607 46.676 1.00 31.94 106 LEU B C 1
ATOM 2269 O O . LEU B 1 106 ? -16.164 -14.526 47.904 1.00 31.89 106 LEU B O 1
ATOM 2274 N N . TRP B 1 107 ? -15.102 -14.166 45.947 1.00 34.31 107 TRP B N 1
ATOM 2275 C CA . TRP B 1 107 ? -13.907 -13.605 46.559 1.00 30.87 107 TRP B CA 1
ATOM 2276 C C . TRP B 1 107 ? -14.136 -12.537 47.604 1.00 29.38 107 TRP B C 1
ATOM 2277 O O . TRP B 1 107 ? -13.387 -12.456 48.573 1.00 30.77 107 TRP B O 1
ATOM 2288 N N . ALA B 1 108 ? -15.172 -11.723 47.421 1.00 39.51 108 ALA B N 1
ATOM 2289 C CA . ALA B 1 108 ? -15.479 -10.678 48.388 1.00 34.83 108 ALA B CA 1
ATOM 2290 C C . ALA B 1 108 ? -15.756 -11.302 49.755 1.00 40.68 108 ALA B C 1
ATOM 2291 O O . ALA B 1 108 ? -15.227 -10.855 50.775 1.00 30.76 108 ALA B O 1
ATOM 2293 N N . ALA B 1 109 ? -16.590 -12.340 49.769 1.00 34.37 109 ALA B N 1
ATOM 2294 C CA . ALA B 1 109 ? -16.939 -13.015 51.012 1.00 36.35 109 ALA B CA 1
ATOM 2295 C C . ALA B 1 109 ? -15.723 -13.744 51.582 1.00 25.04 109 ALA B C 1
ATOM 2296 O O . ALA B 1 109 ? -15.483 -13.732 52.795 1.00 30.04 109 ALA B O 1
ATOM 2298 N N . VAL B 1 110 ? -14.945 -14.369 50.709 1.00 34.17 110 VAL B N 1
ATOM 2299 C CA . VAL B 1 110 ? -13.763 -15.078 51.163 1.00 28.10 110 VAL B CA 1
ATOM 2300 C C . VAL B 1 110 ? -12.816 -14.086 51.825 1.00 32.04 110 VAL B C 1
ATOM 2301 O O . VAL B 1 110 ? -12.358 -14.298 52.949 1.00 30.67 110 VAL B O 1
ATOM 2305 N N . ALA B 1 111 ? -12.531 -12.993 51.128 1.00 32.30 111 ALA B N 1
ATOM 2306 C CA . ALA B 1 111 ? -11.638 -11.969 51.667 1.00 25.00 111 ALA B CA 1
ATOM 2307 C C . ALA B 1 111 ? -12.115 -11.559 53.045 1.00 20.87 111 ALA B C 1
ATOM 2308 O O . ALA B 1 111 ? -11.328 -11.416 53.972 1.00 38.71 111 ALA B O 1
ATOM 2310 N N . ARG B 1 112 ? -13.427 -11.381 53.169 1.00 30.29 112 ARG B N 1
ATOM 2311 C CA . ARG B 1 112 ? -14.042 -10.961 54.424 1.00 34.78 112 ARG B CA 1
ATOM 2312 C C . ARG B 1 112 ? -13.817 -11.961 55.556 1.00 29.57 112 ARG B C 1
ATOM 2313 O O . ARG B 1 112 ? -13.630 -11.583 56.717 1.00 31.76 112 ARG B O 1
ATOM 2321 N N . GLU B 1 113 ? -13.832 -13.244 55.220 1.00 34.56 113 GLU B N 1
ATOM 2322 C CA . GLU B 1 113 ? -13.610 -14.265 56.226 1.00 32.59 113 GLU B CA 1
ATOM 2323 C C . GLU B 1 113 ? -12.125 -14.389 56.496 1.00 32.66 113 GLU B C 1
ATOM 2324 O O . GLU B 1 113 ? -11.721 -14.769 57.591 1.00 39.96 113 GLU B O 1
ATOM 2330 N N . ALA B 1 114 ? -11.319 -14.046 55.495 1.00 32.92 114 ALA B N 1
ATOM 2331 C CA . ALA B 1 114 ? -9.864 -14.131 55.607 1.00 36.18 114 ALA B CA 1
ATOM 2332 C C . ALA B 1 114 ? -9.287 -13.347 56.782 1.00 35.83 114 ALA B C 1
ATOM 2333 O O . ALA B 1 114 ? -8.336 -13.791 57.416 1.00 46.96 114 ALA B O 1
ATOM 2335 N N . MET B 1 115 ? -9.852 -12.184 57.079 1.00 39.10 115 MET B N 1
ATOM 2336 C CA . MET B 1 115 ? -9.329 -11.388 58.181 1.00 41.60 115 MET B CA 1
ATOM 2337 C C . MET B 1 115 ? -10.343 -10.406 58.728 1.00 38.06 115 MET B C 1
ATOM 2338 O O . MET B 1 115 ? -11.356 -10.118 58.087 1.00 44.20 115 MET B O 1
ATOM 2343 N N . ASP B 1 116 ? -10.066 -9.895 59.923 1.00 48.00 116 ASP B N 1
ATOM 2344 C CA . ASP B 1 116 ? -10.957 -8.940 60.568 1.00 57.51 116 ASP B CA 1
ATOM 2345 C C . ASP B 1 116 ? -11.168 -7.733 59.666 1.00 56.12 116 ASP B C 1
ATOM 2346 O O . ASP B 1 116 ? -12.300 -7.367 59.357 1.00 61.54 116 ASP B O 1
ATOM 2351 N N . ASP B 1 117 ? -10.063 -7.124 59.242 1.00 59.62 117 ASP B N 1
ATOM 2352 C CA . ASP B 1 117 ? -10.107 -5.947 58.377 1.00 55.42 117 ASP B CA 1
ATOM 2353 C C . ASP B 1 117 ? -9.330 -6.171 57.074 1.00 44.42 117 ASP B C 1
ATOM 2354 O O . ASP B 1 117 ? -8.095 -6.123 57.051 1.00 41.33 117 ASP B O 1
ATOM 2359 N N . PRO B 1 118 ? -10.055 -6.413 55.972 1.00 41.12 118 PRO B N 1
ATOM 2360 C CA . PRO B 1 118 ? -9.539 -6.662 54.619 1.00 44.05 118 PRO B CA 1
ATOM 2361 C C . PRO B 1 118 ? -9.022 -5.421 53.884 1.00 37.58 118 PRO B C 1
ATOM 2362 O O . PRO B 1 118 ? -8.050 -5.492 53.145 1.00 32.72 118 PRO B O 1
ATOM 2366 N N . THR B 1 119 ? -9.696 -4.297 54.085 1.00 43.70 119 THR B N 1
ATOM 2367 C CA . THR B 1 119 ? -9.355 -3.037 53.424 1.00 38.74 119 THR B CA 1
ATOM 2368 C C . THR B 1 119 ? -7.874 -2.706 53.230 1.00 37.44 119 THR B C 1
ATOM 2369 O O . THR B 1 119 ? -7.442 -2.430 52.113 1.00 47.80 119 THR B O 1
ATOM 2373 N N . PRO B 1 120 ? -7.072 -2.729 54.302 1.00 35.56 120 PRO B N 1
ATOM 2374 C CA . PRO B 1 120 ? -5.650 -2.416 54.134 1.00 31.25 120 PRO B CA 1
ATOM 2375 C C . PRO B 1 120 ? -5.000 -3.314 53.081 1.00 42.57 120 PRO B C 1
ATOM 2376 O O . PRO B 1 120 ? -4.165 -2.879 52.292 1.00 35.70 120 PRO B O 1
ATOM 2380 N N . TRP B 1 121 ? -5.383 -4.584 53.095 1.00 35.95 121 TRP B N 1
ATOM 2381 C CA . TRP B 1 121 ? -4.849 -5.560 52.165 1.00 32.41 121 TRP B CA 1
ATOM 2382 C C . TRP B 1 121 ? -5.470 -5.376 50.774 1.00 42.72 121 TRP B C 1
ATOM 2383 O O . TRP B 1 121 ? -4.803 -5.542 49.750 1.00 41.11 121 TRP B O 1
ATOM 2394 N N . LEU B 1 122 ? -6.746 -5.018 50.738 1.00 35.69 122 LEU B N 1
ATOM 2395 C CA . LEU B 1 122 ? -7.416 -4.828 49.465 1.00 38.13 122 LEU B CA 1
ATOM 2396 C C . LEU B 1 122 ? -6.927 -3.553 48.794 1.00 42.76 122 LEU B C 1
ATOM 2397 O O . LEU B 1 122 ? -6.821 -3.494 47.574 1.00 46.07 122 LEU B O 1
ATOM 2402 N N . LYS B 1 123 ? -6.626 -2.533 49.590 1.00 38.14 123 LYS B N 1
ATOM 2403 C CA . LYS B 1 123 ? -6.125 -1.289 49.035 1.00 46.70 123 LYS B CA 1
ATOM 2404 C C . LYS B 1 123 ? -4.813 -1.629 48.328 1.00 52.48 123 LYS B C 1
ATOM 2405 O O . LYS B 1 123 ? -4.535 -1.138 47.230 1.00 60.12 123 LYS B O 1
ATOM 2411 N N . GLY B 1 124 ? -4.020 -2.490 48.960 1.00 39.18 124 GLY B N 1
ATOM 2412 C CA . GLY B 1 124 ? -2.758 -2.903 48.379 1.00 34.49 124 GLY B CA 1
ATOM 2413 C C . GLY B 1 124 ? -2.948 -3.549 47.016 1.00 38.32 124 GLY B C 1
ATOM 2414 O O . GLY B 1 124 ? -2.043 -3.543 46.190 1.00 37.32 124 GLY B O 1
ATOM 2415 N N . LEU B 1 125 ? -4.121 -4.125 46.779 1.00 41.73 125 LEU B N 1
ATOM 2416 C CA . LEU B 1 125 ? -4.398 -4.753 45.492 1.00 36.80 125 LEU B CA 1
ATOM 2417 C C . LEU B 1 125 ? -4.763 -3.663 44.492 1.00 44.23 125 LEU B C 1
ATOM 2418 O O . LEU B 1 125 ? -4.219 -3.619 43.390 1.00 52.28 125 LEU B O 1
ATOM 2423 N N . HIS B 1 126 ? -5.671 -2.774 44.883 1.00 43.16 126 HIS B N 1
ATOM 2424 C CA . HIS B 1 126 ? -6.074 -1.671 44.017 1.00 42.62 126 HIS B CA 1
ATOM 2425 C C . HIS B 1 126 ? -4.796 -1.047 43.438 1.00 53.78 126 HIS B C 1
ATOM 2426 O O . HIS B 1 126 ? -4.762 -0.615 42.284 1.00 52.84 126 HIS B O 1
ATOM 2433 N N . GLU B 1 127 ? -3.743 -1.027 44.252 1.00 44.91 127 GLU B N 1
ATOM 2434 C CA . GLU B 1 127 ? -2.450 -0.473 43.856 1.00 49.57 127 GLU B CA 1
ATOM 2435 C C . GLU B 1 127 ? -1.800 -1.188 42.677 1.00 42.89 127 GLU B C 1
ATOM 2436 O O . GLU B 1 127 ? -1.464 -0.559 41.673 1.00 55.44 127 GLU B O 1
ATOM 2442 N N . HIS B 1 128 ? -1.611 -2.497 42.794 1.00 36.13 128 HIS B N 1
ATOM 2443 C CA . HIS B 1 128 ? -0.985 -3.245 41.718 1.00 34.23 128 HIS B CA 1
ATOM 2444 C C . HIS B 1 128 ? -1.719 -3.019 40.381 1.00 43.98 128 HIS B C 1
ATOM 2445 O O . HIS B 1 128 ? -1.081 -2.853 39.339 1.00 34.42 128 HIS B O 1
ATOM 2452 N N . TYR B 1 129 ? -3.050 -2.989 40.409 1.00 31.37 129 TYR B N 1
ATOM 2453 C CA . TYR B 1 129 ? -3.821 -2.765 39.187 1.00 25.08 129 TYR B CA 1
ATOM 2454 C C . TYR B 1 129 ? -3.525 -1.358 38.637 1.00 18.12 129 TYR B C 1
ATOM 2455 O O . TYR B 1 129 ? -3.337 -1.191 37.441 1.00 23.48 129 TYR B O 1
ATOM 2464 N N . LEU B 1 130 ? -3.471 -0.370 39.523 1.00 19.41 130 LEU B N 1
ATOM 2465 C CA . LEU B 1 130 ? -3.207 1.019 39.150 1.00 31.08 130 LEU B CA 1
ATOM 2466 C C . LEU B 1 130 ? -1.851 1.208 38.487 1.00 32.03 130 LEU B C 1
ATOM 2467 O O . LEU B 1 130 ? -1.715 2.005 37.559 1.00 22.06 130 LEU B O 1
ATOM 2472 N N . ARG B 1 131 ? -0.855 0.482 38.982 1.00 24.08 131 ARG B N 1
ATOM 2473 C CA . ARG B 1 131 ? 0.500 0.550 38.463 1.00 26.95 131 ARG B CA 1
ATOM 2474 C C . ARG B 1 131 ? 0.496 -0.043 37.061 1.00 25.82 131 ARG B C 1
ATOM 2475 O O . ARG B 1 131 ? 1.186 0.448 36.173 1.00 24.94 131 ARG B O 1
ATOM 2483 N N . LEU B 1 132 ? -0.288 -1.096 36.860 1.00 18.98 132 LEU B N 1
ATOM 2484 C CA . LEU B 1 132 ? -0.376 -1.709 35.541 1.00 19.41 132 LEU B CA 1
ATOM 2485 C C . LEU B 1 132 ? -1.065 -0.779 34.533 1.00 19.70 132 LEU B C 1
ATOM 2486 O O . LEU B 1 132 ? -0.695 -0.759 33.360 1.00 17.24 132 LEU B O 1
ATOM 2491 N N . LEU B 1 133 ? -2.073 -0.026 34.971 1.00 18.81 133 LEU B N 1
ATOM 2492 C CA . LEU B 1 133 ? -2.758 0.903 34.055 1.00 18.16 133 LEU B CA 1
ATOM 2493 C C . LEU B 1 133 ? -1.807 2.071 33.724 1.00 11.35 133 LEU B C 1
ATOM 2494 O O . LEU B 1 133 ? -1.741 2.541 32.585 1.00 17.73 133 LEU B O 1
ATOM 2499 N N . GLU B 1 134 ? -1.084 2.532 34.736 1.00 15.06 134 GLU B N 1
ATOM 2500 C CA . GLU B 1 134 ? -0.117 3.616 34.571 1.00 15.47 134 GLU B CA 1
ATOM 2501 C C . GLU B 1 134 ? 0.916 3.194 33.515 1.00 23.05 134 GLU B C 1
ATOM 2502 O O . GLU B 1 134 ? 1.230 3.957 32.591 1.00 18.68 134 GLU B O 1
ATOM 2508 N N . GLU B 1 135 ? 1.430 1.970 33.652 1.00 20.37 135 GLU B N 1
ATOM 2509 C CA . GLU B 1 135 ? 2.402 1.434 32.697 1.00 28.28 135 GLU B CA 1
ATOM 2510 C C . GLU B 1 135 ? 1.794 1.361 31.286 1.00 23.22 135 GLU B C 1
ATOM 2511 O O . GLU B 1 135 ? 2.452 1.643 30.285 1.00 19.79 135 GLU B O 1
ATOM 2517 N N . LEU B 1 136 ? 0.532 0.962 31.206 1.00 18.77 136 LEU B N 1
ATOM 2518 C CA . LEU B 1 136 ? -0.129 0.863 29.918 1.00 18.77 136 LEU B CA 1
ATOM 2519 C C . LEU B 1 136 ? -0.283 2.250 29.313 1.00 7.23 136 LEU B C 1
ATOM 2520 O O . LEU B 1 136 ? -0.051 2.444 28.122 1.00 14.19 136 LEU B O 1
ATOM 2525 N N . LEU B 1 137 ? -0.677 3.215 30.138 1.00 10.71 137 LEU B N 1
ATOM 2526 C CA . LEU B 1 137 ? -0.876 4.570 29.647 1.00 14.59 137 LEU B CA 1
ATOM 2527 C C . LEU B 1 137 ? 0.446 5.190 29.186 1.00 21.68 137 LEU B C 1
ATOM 2528 O O . LEU B 1 137 ? 0.481 5.857 28.167 1.00 15.49 137 LEU B O 1
ATOM 2533 N N . ARG B 1 138 ? 1.527 4.968 29.923 1.00 15.95 138 ARG B N 1
ATOM 2534 C CA . ARG B 1 138 ? 2.821 5.516 29.505 1.00 20.87 138 ARG B CA 1
ATOM 2535 C C . ARG B 1 138 ? 3.181 4.911 28.155 1.00 26.03 138 ARG B C 1
ATOM 2536 O O . ARG B 1 138 ? 3.702 5.600 27.286 1.00 22.19 138 ARG B O 1
ATOM 2544 N N . SER B 1 139 ? 2.868 3.627 27.970 1.00 19.56 139 SER B N 1
ATOM 2545 C CA . SER B 1 139 ? 3.137 2.960 26.704 1.00 21.79 139 SER B CA 1
ATOM 2546 C C . SER B 1 139 ? 2.289 3.621 25.627 1.00 28.86 139 SER B C 1
ATOM 2547 O O . SER B 1 139 ? 2.785 3.941 24.544 1.00 21.34 139 SER B O 1
ATOM 2550 N N . GLY B 1 140 ? 1.003 3.816 25.914 1.00 18.37 140 GLY B N 1
ATOM 2551 C CA . GLY B 1 140 ? 0.147 4.487 24.947 1.00 15.06 140 GLY B CA 1
ATOM 2552 C C . GLY B 1 140 ? 0.662 5.887 24.595 1.00 19.91 140 GLY B C 1
ATOM 2553 O O . GLY B 1 140 ? 0.500 6.354 23.466 1.00 19.21 140 GLY B O 1
ATOM 2554 N N . GLN B 1 141 ? 1.279 6.575 25.552 1.00 16.22 141 GLN B N 1
ATOM 2555 C CA . GLN B 1 141 ? 1.806 7.915 25.263 1.00 25.72 141 GLN B CA 1
ATOM 2556 C C . GLN B 1 141 ? 3.016 7.880 24.320 1.00 26.30 141 GLN B C 1
ATOM 2557 O O . GLN B 1 141 ? 3.179 8.762 23.480 1.00 24.62 141 GLN B O 1
ATOM 2563 N N . SER B 1 142 ? 3.858 6.861 24.442 1.00 22.16 142 SER B N 1
ATOM 2564 C CA . SER B 1 142 ? 5.016 6.743 23.552 1.00 26.42 142 SER B CA 1
ATOM 2565 C C . SER B 1 142 ? 4.496 6.319 22.189 1.00 25.16 142 SER B C 1
ATOM 2566 O O . SER B 1 142 ? 5.041 6.695 21.155 1.00 33.76 142 SER B O 1
ATOM 2569 N N . GLU B 1 143 ? 3.428 5.529 22.199 1.00 28.68 143 GLU B N 1
ATOM 2570 C CA . GLU B 1 143 ? 2.826 5.032 20.971 1.00 20.62 143 GLU B CA 1
ATOM 2571 C C . GLU B 1 143 ? 2.146 6.117 20.137 1.00 29.49 143 GLU B C 1
ATOM 2572 O O . GLU B 1 143 ? 2.078 6.007 18.913 1.00 27.47 143 GLU B O 1
ATOM 2578 N N . GLY B 1 144 ? 1.638 7.152 20.801 1.00 27.07 144 GLY B N 1
ATOM 2579 C CA . GLY B 1 144 ? 0.949 8.228 20.107 1.00 19.39 144 GLY B CA 1
ATOM 2580 C C . GLY B 1 144 ? -0.559 8.065 20.186 1.00 27.30 144 GLY B C 1
ATOM 2581 O O . GLY B 1 144 ? -1.328 8.807 19.564 1.00 28.79 144 GLY B O 1
ATOM 2582 N N . ALA B 1 145 ? -0.992 7.089 20.972 1.00 20.60 145 ALA B N 1
ATOM 2583 C CA . ALA B 1 145 ? -2.411 6.813 21.125 1.00 17.78 145 ALA B CA 1
ATOM 2584 C C . ALA B 1 145 ? -3.034 7.572 22.303 1.00 15.70 145 ALA B C 1
ATOM 2585 O O . ALA B 1 145 ? -4.260 7.686 22.403 1.00 20.65 145 ALA B O 1
ATOM 2587 N N . VAL B 1 146 ? -2.184 8.069 23.194 1.00 17.29 146 VAL B N 1
ATOM 2588 C CA . VAL B 1 146 ? -2.630 8.776 24.394 1.00 24.46 146 VAL B CA 1
ATOM 2589 C C . VAL B 1 146 ? -1.972 10.157 24.496 1.00 19.29 146 VAL B C 1
ATOM 2590 O O . VAL B 1 146 ? -0.757 10.269 24.451 1.00 14.80 146 VAL B O 1
ATOM 2594 N N . ARG B 1 147 ? -2.775 11.208 24.632 1.00 17.18 147 ARG B N 1
ATOM 2595 C CA . ARG B 1 147 ? -2.214 12.557 24.753 1.00 22.39 147 ARG B CA 1
ATOM 2596 C C . ARG B 1 147 ? -1.073 12.619 25.771 1.00 21.07 147 ARG B C 1
ATOM 2597 O O . ARG B 1 147 ? -1.192 12.143 26.907 1.00 15.24 147 ARG B O 1
ATOM 2605 N N . THR B 1 148 ? 0.028 13.244 25.377 1.00 15.71 148 THR B N 1
ATOM 2606 C CA . THR B 1 148 ? 1.177 13.313 26.257 1.00 10.24 148 THR B CA 1
ATOM 2607 C C . THR B 1 148 ? 0.981 14.220 27.468 1.00 16.68 148 THR B C 1
ATOM 2608 O O . THR B 1 148 ? 1.701 14.090 28.441 1.00 19.82 148 THR B O 1
ATOM 2612 N N . GLY B 1 149 ? 0.011 15.124 27.418 1.00 19.32 149 GLY B N 1
ATOM 2613 C CA . GLY B 1 149 ? -0.213 15.990 28.565 1.00 20.64 149 GLY B CA 1
ATOM 2614 C C . GLY B 1 149 ? -0.947 15.328 29.734 1.00 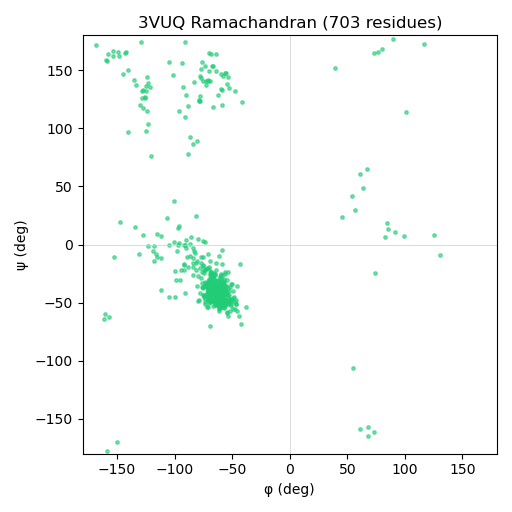20.76 149 GLY B C 1
ATOM 2615 O O . GLY B 1 149 ? -1.017 15.895 30.820 1.00 16.07 149 GLY B O 1
ATOM 2616 N N . LEU B 1 150 ? -1.499 14.134 29.529 1.00 15.90 150 LEU B N 1
ATOM 2617 C CA . LEU B 1 150 ? -2.228 13.449 30.600 1.00 17.29 150 LEU B CA 1
ATOM 2618 C C . LEU B 1 150 ? -1.313 12.892 31.687 1.00 16.57 150 LEU B C 1
ATOM 2619 O O . LEU B 1 150 ? -0.229 12.381 31.397 1.00 18.87 150 LEU B O 1
ATOM 2624 N N . SER B 1 151 ? -1.736 13.005 32.942 1.00 12.72 151 SER B N 1
ATOM 2625 C CA . SER B 1 151 ? -0.942 12.439 34.033 1.00 13.17 151 SER B CA 1
ATOM 2626 C C . SER B 1 151 ? -1.201 10.922 34.025 1.00 18.01 151 SER B C 1
ATOM 2627 O O . SER B 1 151 ? -2.355 10.476 34.081 1.00 13.09 151 SER B O 1
ATOM 2630 N N . PRO B 1 152 ? -0.140 10.105 33.916 1.00 20.15 152 PRO B N 1
ATOM 2631 C CA . PRO B 1 152 ? -0.401 8.657 33.906 1.00 21.36 152 PRO B CA 1
ATOM 2632 C C . PRO B 1 152 ? -1.102 8.168 35.165 1.00 21.94 152 PRO B C 1
ATOM 2633 O O . PRO B 1 152 ? -2.028 7.359 35.098 1.00 20.27 152 PRO B O 1
ATOM 2637 N N . ARG B 1 153 ? -0.653 8.673 36.310 1.00 24.18 153 ARG B N 1
ATOM 2638 C CA . ARG B 1 153 ? -1.210 8.295 37.597 1.00 21.33 153 ARG B CA 1
ATOM 2639 C C . ARG B 1 153 ? -2.668 8.687 37.729 1.00 19.95 153 ARG B C 1
ATOM 2640 O O . ARG B 1 153 ? -3.501 7.876 38.117 1.00 13.83 153 ARG B O 1
ATOM 2648 N N . ALA B 1 154 ? -2.971 9.939 37.416 1.00 19.25 154 ALA B N 1
ATOM 2649 C CA . ALA B 1 154 ? -4.330 10.431 37.532 1.00 19.85 154 ALA B CA 1
ATOM 2650 C C . ALA B 1 154 ? -5.268 9.737 36.568 1.00 16.93 154 ALA B C 1
ATOM 2651 O O . ALA B 1 154 ? -6.407 9.401 36.909 1.00 17.47 154 ALA B O 1
ATOM 2653 N N . THR B 1 155 ? -4.796 9.529 35.350 1.00 12.99 155 THR B N 1
ATOM 2654 C CA . THR B 1 155 ? -5.618 8.893 34.341 1.00 10.02 155 THR B CA 1
ATOM 2655 C C . THR B 1 155 ? -5.836 7.414 34.679 1.00 15.64 155 THR B C 1
ATOM 2656 O O . THR B 1 155 ? -6.912 6.862 34.431 1.00 14.50 155 THR B O 1
ATOM 2660 N N . ALA B 1 156 ? -4.827 6.778 35.264 1.00 13.48 156 ALA B N 1
ATOM 2661 C CA . ALA B 1 156 ? -4.962 5.373 35.680 1.00 16.91 156 ALA B CA 1
ATOM 2662 C C . ALA B 1 156 ? -6.054 5.300 36.763 1.00 21.46 156 ALA B C 1
ATOM 2663 O O . ALA B 1 156 ? -6.871 4.384 36.769 1.00 18.50 156 ALA B O 1
ATOM 2665 N N . ALA B 1 157 ? -6.065 6.272 37.676 1.00 15.21 157 ALA B N 1
ATOM 2666 C CA . ALA B 1 157 ? -7.083 6.303 38.726 1.00 17.21 157 ALA B CA 1
ATOM 2667 C C . ALA B 1 157 ? -8.469 6.451 38.098 1.00 24.32 157 ALA B C 1
ATOM 2668 O O . ALA B 1 157 ? -9.420 5.782 38.505 1.00 22.45 157 ALA B O 1
ATOM 2670 N N . VAL B 1 158 ? -8.580 7.326 37.102 1.00 18.05 158 VAL B N 1
ATOM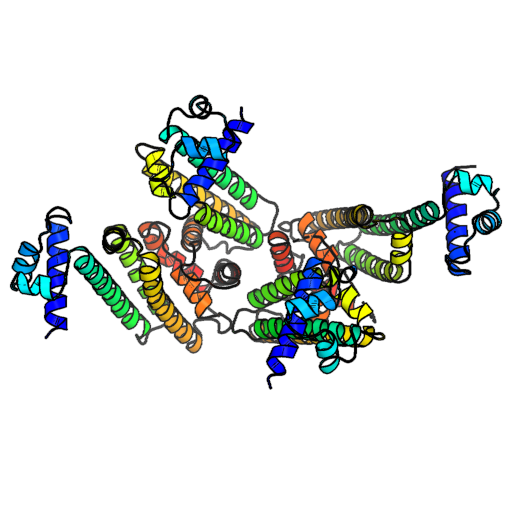 2671 C CA . VAL B 1 158 ? -9.857 7.542 36.428 1.00 19.27 158 VAL B CA 1
ATOM 2672 C C . VAL B 1 158 ? -10.322 6.240 35.782 1.00 23.13 158 VAL B C 1
ATOM 2673 O O . VAL B 1 158 ? -11.452 5.807 35.982 1.00 25.82 158 VAL B O 1
ATOM 2677 N N . ILE B 1 159 ? -9.447 5.612 35.008 1.00 15.86 159 ILE B N 1
ATOM 2678 C CA . ILE B 1 159 ? -9.812 4.374 34.346 1.00 13.75 159 ILE B CA 1
ATOM 2679 C C . ILE B 1 159 ? -10.184 3.298 35.363 1.00 25.10 159 ILE B C 1
ATOM 2680 O O . ILE B 1 159 ? -11.148 2.570 35.160 1.00 25.97 159 ILE B O 1
ATOM 2685 N N . ALA B 1 160 ? -9.427 3.189 36.450 1.00 23.99 160 ALA B N 1
ATOM 2686 C CA . ALA B 1 160 ? -9.763 2.217 37.489 1.00 35.84 160 ALA B CA 1
ATOM 2687 C C . ALA B 1 160 ? -11.226 2.435 37.926 1.00 44.98 160 ALA B C 1
ATOM 2688 O O . ALA B 1 160 ? -11.987 1.481 38.075 1.00 50.77 160 ALA B O 1
ATOM 2690 N N . ALA B 1 161 ? -11.618 3.692 38.121 1.00 41.71 161 ALA B N 1
ATOM 2691 C CA . ALA B 1 161 ? -12.991 4.016 38.519 1.00 45.32 161 ALA B CA 1
ATOM 2692 C C . ALA B 1 161 ? -13.974 3.739 37.378 1.00 55.47 161 ALA B C 1
ATOM 2693 O O . ALA B 1 161 ? -14.769 2.801 37.452 1.00 56.05 161 ALA B O 1
ATOM 2695 N N . MET B 1 162 ? -13.916 4.554 36.324 1.00 45.25 162 MET B N 1
ATOM 2696 C CA . MET B 1 162 ? -14.802 4.388 35.174 1.00 34.75 162 MET B CA 1
ATOM 2697 C C . MET B 1 162 ? -14.965 2.935 34.748 1.00 39.28 162 MET B C 1
ATOM 2698 O O . MET B 1 162 ? -15.900 2.598 34.026 1.00 54.55 162 MET B O 1
ATOM 2703 N N . GLY B 1 163 ? -14.066 2.070 35.203 1.00 43.57 163 GLY B N 1
ATOM 2704 C CA . GLY B 1 163 ? -14.137 0.671 34.819 1.00 45.27 163 GLY B CA 1
ATOM 2705 C C . GLY B 1 163 ? -15.027 -0.206 35.678 1.00 59.16 163 GLY B C 1
ATOM 2706 O O . GLY B 1 163 ? -15.131 -1.410 35.431 1.00 55.12 163 GLY B O 1
ATOM 2707 N N . CYS B 1 164 ? -15.670 0.378 36.685 1.00 69.60 164 CYS B N 1
ATOM 2708 C CA . CYS B 1 164 ? -16.552 -0.392 37.561 1.00 70.65 164 CYS B CA 1
ATOM 2709 C C . CYS B 1 164 ? -17.736 -0.925 36.759 1.00 72.96 164 CYS B C 1
ATOM 2710 O O . CYS B 1 164 ? -18.004 -0.462 35.649 1.00 74.00 164 CYS B O 1
ATOM 2713 N N . THR B 1 165 ? -18.446 -1.896 37.324 1.00 74.96 165 THR B N 1
ATOM 2714 C CA . THR B 1 165 ? -19.603 -2.483 36.656 1.00 70.82 165 THR B CA 1
ATOM 2715 C C . THR B 1 165 ? -20.874 -1.732 37.045 1.00 68.26 165 THR B C 1
ATOM 2716 O O . THR B 1 165 ? -21.956 -2.315 37.130 1.00 74.87 165 THR B O 1
ATOM 2720 N N . VAL B 1 170 ? -25.839 -8.779 28.909 1.00 90.53 170 VAL B N 1
ATOM 2721 C CA . VAL B 1 170 ? -25.459 -7.763 27.935 1.00 89.61 170 VAL B CA 1
ATOM 2722 C C . VAL B 1 170 ? -24.080 -7.209 28.273 1.00 87.37 170 VAL B C 1
ATOM 2723 O O . VAL B 1 170 ? -23.678 -7.195 29.435 1.00 91.98 170 VAL B O 1
ATOM 2727 N N . GLU B 1 171 ? -23.360 -6.752 27.253 1.00 90.87 171 GLU B N 1
ATOM 2728 C CA . GLU B 1 171 ? -22.023 -6.199 27.442 1.00 82.27 171 GLU B CA 1
ATOM 2729 C C . GLU B 1 171 ? -21.689 -5.092 26.454 1.00 74.48 171 GLU B C 1
ATOM 2730 O O . GLU B 1 171 ? -20.515 -4.780 26.243 1.00 67.50 171 GLU B O 1
ATOM 2736 N N . ALA B 1 172 ? -22.723 -4.506 25.851 1.00 63.56 172 ALA B N 1
ATOM 2737 C CA . ALA B 1 172 ? -22.552 -3.417 24.891 1.00 52.31 172 ALA B CA 1
ATOM 2738 C C . ALA B 1 172 ? -21.817 -2.304 25.620 1.00 52.47 172 ALA B C 1
ATOM 2739 O O . ALA B 1 172 ? -21.270 -1.378 25.015 1.00 40.94 172 ALA B O 1
ATOM 2741 N N . TYR B 1 173 ? -21.829 -2.420 26.940 1.00 29.21 173 TYR B N 1
ATOM 2742 C CA . TYR B 1 173 ? -21.182 -1.482 27.823 1.00 40.87 173 TYR B CA 1
ATOM 2743 C C . TYR B 1 173 ? -19.754 -1.171 27.388 1.00 37.78 173 TYR B C 1
ATOM 2744 O O . TYR B 1 173 ? -19.401 -0.021 27.175 1.00 26.55 173 TYR B O 1
ATOM 2753 N N . LEU B 1 174 ? -18.943 -2.211 27.245 1.00 33.70 174 LEU B N 1
ATOM 2754 C CA . LEU B 1 174 ? -17.547 -2.044 26.885 1.00 32.67 174 LEU B CA 1
ATOM 2755 C C . LEU B 1 174 ? -17.299 -1.163 25.662 1.00 29.49 174 LEU B C 1
ATOM 2756 O O . LEU B 1 174 ? -16.453 -0.281 25.707 1.00 27.32 174 LEU B O 1
ATOM 2761 N N . GLU B 1 175 ? -18.035 -1.388 24.580 1.00 23.74 175 GLU B N 1
ATOM 2762 C CA . GLU B 1 175 ? -17.866 -0.597 23.363 1.00 28.66 175 GLU B CA 1
ATOM 2763 C C . GLU B 1 175 ? -18.127 0.898 23.590 1.00 22.36 175 GLU B C 1
ATOM 2764 O O . GLU B 1 175 ? -17.436 1.751 23.028 1.00 24.10 175 GLU B O 1
ATOM 2770 N N . HIS B 1 176 ? -19.122 1.213 24.408 1.00 23.86 176 HIS B N 1
ATOM 2771 C CA . HIS B 1 176 ? -19.446 2.605 24.694 1.00 24.42 176 HIS B CA 1
ATOM 2772 C C . HIS B 1 176 ? -18.431 3.204 25.657 1.00 18.22 176 HIS B C 1
ATOM 2773 O O . HIS B 1 176 ? -18.091 4.374 25.546 1.00 22.26 176 HIS B O 1
ATOM 2780 N N . LEU B 1 177 ? -17.972 2.395 26.610 1.00 21.12 177 LEU B N 1
ATOM 2781 C CA . LEU B 1 177 ? -16.961 2.835 27.556 1.00 21.23 177 LEU B CA 1
ATOM 2782 C C . LEU B 1 177 ? -15.716 3.210 26.744 1.00 18.29 177 LEU B C 1
ATOM 2783 O O . LEU B 1 177 ? -15.128 4.262 26.952 1.00 19.56 177 LEU B O 1
ATOM 2788 N N . MET B 1 178 ? -15.331 2.348 25.803 1.00 22.23 178 MET B N 1
ATOM 2789 C CA . MET B 1 178 ? -14.156 2.607 24.966 1.00 22.15 178 MET B CA 1
ATOM 2790 C C . MET B 1 178 ? -14.286 3.879 24.148 1.00 14.21 178 MET B C 1
ATOM 2791 O O . MET B 1 178 ? -13.303 4.613 23.977 1.00 19.24 178 MET B O 1
ATOM 2796 N N . GLU B 1 179 ? -15.475 4.132 23.604 1.00 17.20 179 GLU B N 1
ATOM 2797 C CA . GLU B 1 179 ? -15.674 5.348 22.819 1.00 20.18 179 GLU B CA 1
ATOM 2798 C C . GLU B 1 179 ? -15.513 6.602 23.704 1.00 16.27 179 GLU B C 1
ATOM 2799 O O . GLU B 1 179 ? -14.942 7.606 23.269 1.00 21.36 179 GLU B O 1
ATOM 2805 N N . VAL B 1 180 ? -16.020 6.550 24.933 1.00 16.06 180 VAL B N 1
ATOM 2806 C CA . VAL B 1 180 ? -15.877 7.694 25.848 1.00 20.19 180 VAL B CA 1
ATOM 2807 C C . VAL B 1 180 ? -14.414 7.844 26.288 1.00 18.80 180 VAL B C 1
ATOM 2808 O O . VAL B 1 180 ? -13.875 8.948 26.326 1.00 19.62 180 VAL B O 1
ATOM 2812 N N . LEU B 1 181 ? -13.767 6.729 26.611 1.00 16.04 181 LEU B N 1
ATOM 2813 C CA . LEU B 1 181 ? -12.372 6.762 27.031 1.00 21.06 181 LEU B CA 1
ATOM 2814 C C . LEU B 1 181 ? -11.480 7.278 25.912 1.00 24.95 181 LEU B C 1
ATOM 2815 O O . LEU B 1 181 ? -10.513 8.013 26.153 1.00 19.40 181 LEU B O 1
ATOM 2820 N N . ARG B 1 182 ? -11.801 6.905 24.681 1.00 13.80 182 ARG B N 1
ATOM 2821 C CA . ARG B 1 182 ? -10.984 7.375 23.575 1.00 23.97 182 ARG B CA 1
ATOM 2822 C C . ARG B 1 182 ? -11.234 8.842 23.217 1.00 17.99 182 ARG B C 1
ATOM 2823 O O . ARG B 1 182 ? -10.291 9.578 22.990 1.00 15.36 182 ARG B O 1
ATOM 2831 N N . LYS B 1 183 ? -12.489 9.287 23.170 1.00 19.12 183 LYS B N 1
ATOM 2832 C CA . LYS B 1 183 ? -12.719 10.679 22.773 1.00 20.29 183 LYS B CA 1
ATOM 2833 C C . LYS B 1 183 ? -13.682 11.540 23.567 1.00 14.02 183 LYS B C 1
ATOM 2834 O O . LYS B 1 183 ? -14.079 12.604 23.108 1.00 20.93 183 LYS B O 1
ATOM 2840 N N . GLY B 1 184 ? -14.055 11.099 24.762 1.00 17.93 184 GLY B N 1
ATOM 2841 C CA . GLY B 1 184 ? -14.951 11.899 25.583 1.00 13.90 184 GLY B CA 1
ATOM 2842 C C . GLY B 1 184 ? -16.305 12.156 24.940 1.00 22.21 184 GLY B C 1
ATOM 2843 O O . GLY B 1 184 ? -16.711 11.416 24.043 1.00 22.89 184 GLY B O 1
ATOM 2844 N N . VAL B 1 185 ? -17.006 13.203 25.380 1.00 13.45 185 VAL B N 1
ATOM 2845 C CA . VAL B 1 185 ? -18.342 13.496 24.828 1.00 12.84 185 VAL B CA 1
ATOM 2846 C C . VAL B 1 185 ? -18.470 14.816 24.057 1.00 13.86 185 VAL B C 1
ATOM 2847 O O . VAL B 1 185 ? -19.484 15.071 23.395 1.00 14.68 185 VAL B O 1
ATOM 2851 N N . GLU B 1 186 ? -17.440 15.652 24.145 1.00 15.40 186 GLU B N 1
ATOM 2852 C CA . GLU B 1 186 ? -17.442 16.968 23.515 1.00 16.43 186 GLU B CA 1
ATOM 2853 C C . GLU B 1 186 ? -17.190 16.904 22.002 1.00 22.52 186 GLU B C 1
ATOM 2854 O O . GLU B 1 186 ? -16.413 16.078 21.532 1.00 18.22 186 GLU B O 1
ATOM 2860 N N . PRO B 1 187 ? -17.864 17.773 21.222 1.00 20.98 187 PRO B N 1
ATOM 2861 C CA . PRO B 1 187 ? -17.675 17.775 19.767 1.00 21.99 187 PRO B CA 1
ATOM 2862 C C . PRO B 1 187 ? -16.251 18.179 19.403 1.00 32.80 187 PRO B C 1
ATOM 2863 O O . PRO B 1 187 ? -15.712 19.092 20.070 1.00 37.01 187 PRO B O 1
ATOM 2868 N N . GLY C 1 9 ? -35.841 71.700 48.737 1.00 49.97 9 GLY C N 1
ATOM 2869 C CA . GLY C 1 9 ? -35.299 70.454 48.124 1.00 50.46 9 GLY C CA 1
ATOM 2870 C C . GLY C 1 9 ? -34.310 69.761 49.041 1.00 61.78 9 GLY C C 1
ATOM 2871 O O . GLY C 1 9 ? -33.115 70.053 49.010 1.00 65.21 9 GLY C O 1
ATOM 2872 N N . VAL C 1 10 ? -34.807 68.840 49.862 1.00 62.10 10 VAL C N 1
ATOM 2873 C CA . VAL C 1 10 ? -33.959 68.107 50.795 1.00 59.96 10 VAL C CA 1
ATOM 2874 C C . VAL C 1 10 ? -32.791 67.415 50.084 1.00 67.02 10 VAL C C 1
ATOM 2875 O O . VAL C 1 10 ? -31.624 67.683 50.381 1.00 64.92 10 VAL C O 1
ATOM 2879 N N . LYS C 1 11 ? -33.112 66.531 49.144 1.00 64.91 11 LYS C N 1
ATOM 2880 C CA . LYS C 1 11 ? -32.100 65.795 48.388 1.00 60.37 11 LYS C CA 1
ATOM 2881 C C . LYS C 1 11 ? -31.100 66.709 47.680 1.00 59.84 11 LYS C C 1
ATOM 2882 O O . LYS C 1 11 ? -29.978 66.298 47.379 1.00 58.44 11 LYS C O 1
ATOM 2888 N N . ASP C 1 12 ? -31.509 67.946 47.416 1.00 62.39 12 ASP C N 1
ATOM 2889 C CA . ASP C 1 12 ? -30.642 68.921 46.752 1.00 60.76 12 ASP C CA 1
ATOM 2890 C C . ASP C 1 12 ? -29.611 69.520 47.711 1.00 49.08 12 ASP C C 1
ATOM 2891 O O . ASP C 1 12 ? -28.449 69.713 47.348 1.00 49.01 12 ASP C O 1
ATOM 2896 N N . LYS C 1 13 ? -30.052 69.822 48.930 1.00 36.14 13 LYS C N 1
ATOM 2897 C CA . LYS C 1 13 ? -29.181 70.394 49.950 1.00 44.03 13 LYS C CA 1
ATOM 2898 C C . LYS C 1 13 ? -28.102 69.370 50.313 1.00 46.43 13 LYS C C 1
ATOM 2899 O O . LYS C 1 13 ? -26.910 69.687 50.390 1.00 35.69 13 LYS C O 1
ATOM 2905 N N . LYS C 1 14 ? -28.542 68.137 50.536 1.00 37.96 14 LYS C N 1
ATOM 2906 C CA . LYS C 1 14 ? -27.650 67.049 50.890 1.00 38.15 14 LYS C CA 1
ATOM 2907 C C . LYS C 1 14 ? -26.545 66.949 49.857 1.00 39.79 14 LYS C C 1
ATOM 2908 O O . LYS C 1 14 ? -25.361 66.925 50.193 1.00 40.28 14 LYS C O 1
ATOM 2914 N N . ARG C 1 15 ? -26.948 66.899 48.593 1.00 36.16 15 ARG C N 1
ATOM 2915 C CA . ARG C 1 15 ? -26.010 66.794 47.488 1.00 40.47 15 ARG C CA 1
ATOM 2916 C C . ARG C 1 15 ? -25.025 67.963 47.446 1.00 48.56 15 ARG C C 1
ATOM 2917 O O . ARG C 1 15 ? -23.827 67.774 47.206 1.00 41.14 15 ARG C O 1
ATOM 2925 N N . ALA C 1 16 ? -25.523 69.172 47.687 1.00 45.35 16 ALA C N 1
ATOM 2926 C CA . ALA C 1 16 ? -24.667 70.354 47.669 1.00 40.99 16 ALA C CA 1
ATOM 2927 C C . ALA C 1 16 ? -23.609 70.289 48.776 1.00 38.55 16 ALA C C 1
ATOM 2928 O O . ALA C 1 16 ? -22.471 70.710 48.583 1.00 44.53 16 ALA C O 1
ATOM 2930 N N . ILE C 1 17 ? -23.996 69.745 49.925 1.00 34.13 17 ILE C N 1
ATOM 2931 C CA . ILE C 1 17 ? -23.111 69.608 51.079 1.00 34.87 17 ILE C CA 1
ATOM 2932 C C . ILE C 1 17 ? -22.028 68.551 50.863 1.00 34.44 17 ILE C C 1
ATOM 2933 O O . ILE C 1 17 ? -20.881 68.721 51.273 1.00 29.40 17 ILE C O 1
ATOM 2938 N N . LEU C 1 18 ? -22.412 67.450 50.234 1.00 37.32 18 LEU C N 1
ATOM 2939 C CA . LEU C 1 18 ? -21.488 66.363 49.978 1.00 33.85 18 LEU C CA 1
ATOM 2940 C C . LEU C 1 18 ? -20.446 66.764 48.954 1.00 31.55 18 LEU C C 1
ATOM 2941 O O . LEU C 1 18 ? -19.286 66.351 49.040 1.00 35.05 18 LEU C O 1
ATOM 2946 N N . GLU C 1 19 ? -20.855 67.582 47.990 1.00 31.72 19 GLU C N 1
ATOM 2947 C CA . GLU C 1 19 ? -19.930 68.048 46.962 1.00 37.50 19 GLU C CA 1
ATOM 2948 C C . GLU C 1 19 ? -18.903 68.963 47.618 1.00 34.69 19 GLU C C 1
ATOM 2949 O O . GLU C 1 19 ? -17.742 68.989 47.226 1.00 41.00 19 GLU C O 1
ATOM 2955 N N . ALA C 1 20 ? -19.334 69.697 48.638 1.00 36.59 20 ALA C N 1
ATOM 2956 C CA . ALA C 1 20 ? -18.440 70.599 49.353 1.00 36.95 20 ALA C CA 1
ATOM 2957 C C . ALA C 1 20 ? -17.488 69.790 50.224 1.00 27.94 20 ALA C C 1
ATOM 2958 O O . ALA C 1 20 ? -16.332 70.157 50.398 1.00 33.52 20 ALA C O 1
ATOM 2960 N N . THR C 1 21 ? -17.994 68.690 50.776 1.00 28.70 21 THR C N 1
ATOM 2961 C CA . THR C 1 21 ? -17.201 67.819 51.637 1.00 36.99 21 THR C CA 1
ATOM 2962 C C . THR C 1 21 ? -16.011 67.271 50.859 1.00 24.56 21 THR C C 1
ATOM 2963 O O . THR C 1 21 ? -14.880 67.221 51.367 1.00 26.48 21 THR C O 1
ATOM 2967 N N . LEU C 1 22 ? -16.276 66.875 49.620 1.00 30.00 22 LEU C N 1
ATOM 2968 C CA . LEU C 1 22 ? -15.240 66.339 48.750 1.00 29.45 22 LEU C CA 1
ATOM 2969 C C . LEU C 1 22 ? -14.244 67.426 48.369 1.00 34.35 22 LEU C C 1
ATOM 2970 O O . LEU C 1 22 ? -13.031 67.196 48.353 1.00 34.10 22 LEU C O 1
ATOM 2975 N N . ALA C 1 23 ? -14.752 68.611 48.057 1.00 29.16 23 ALA C N 1
ATOM 2976 C CA . ALA C 1 23 ? -13.873 69.712 47.687 1.00 35.99 23 ALA C CA 1
ATOM 2977 C C . ALA C 1 23 ? -12.901 69.983 48.835 1.00 34.34 23 ALA C C 1
ATOM 2978 O O . ALA C 1 23 ? -11.704 70.135 48.618 1.00 36.48 23 ALA C O 1
ATOM 2980 N N . VAL C 1 24 ? -13.427 70.023 50.057 1.00 30.37 24 VAL C N 1
ATOM 2981 C CA . VAL C 1 24 ? -12.620 70.263 51.249 1.00 32.19 24 VAL C CA 1
ATOM 2982 C C . VAL C 1 24 ? -11.598 69.149 51.470 1.00 43.23 24 VAL C C 1
ATOM 2983 O O . VAL C 1 24 ? -10.414 69.416 51.672 1.00 35.88 24 VAL C O 1
ATOM 2987 N N . LEU C 1 25 ? -12.056 67.901 51.442 1.00 37.90 25 LEU C N 1
ATOM 2988 C CA . LEU C 1 25 ? -11.161 66.763 51.626 1.00 37.51 25 LEU C CA 1
ATOM 2989 C C . LEU C 1 25 ? -9.923 66.869 50.745 1.00 31.87 25 LEU C C 1
ATOM 2990 O O . LEU C 1 25 ? -8.806 66.624 51.197 1.00 37.68 25 LEU C O 1
ATOM 2995 N N . ARG C 1 26 ? -10.128 67.229 49.484 1.00 36.09 26 ARG C N 1
ATOM 2996 C CA . ARG C 1 26 ? -9.020 67.345 48.543 1.00 44.41 26 ARG C CA 1
ATOM 2997 C C . ARG C 1 26 ? -8.188 68.598 48.753 1.00 44.87 26 ARG C C 1
ATOM 2998 O O . ARG C 1 26 ? -7.054 68.683 48.285 1.00 51.47 26 ARG C O 1
ATOM 3006 N N . GLU C 1 27 ? -8.746 69.570 49.461 1.00 46.07 27 GLU C N 1
ATOM 3007 C CA . GLU C 1 27 ? -8.038 70.816 49.707 1.00 51.22 27 GLU C CA 1
ATOM 3008 C C . GLU C 1 27 ? -7.311 70.812 51.045 1.00 53.77 27 GLU C C 1
ATOM 3009 O O . GLU C 1 27 ? -6.262 71.438 51.191 1.00 50.32 27 GLU C O 1
ATOM 3015 N N . ARG C 1 28 ? -7.855 70.094 52.021 1.00 38.66 28 ARG C N 1
ATOM 3016 C CA . ARG C 1 28 ? -7.245 70.066 53.336 1.00 39.58 28 ARG C CA 1
ATOM 3017 C C . ARG C 1 28 ? -7.038 68.692 53.950 1.00 39.96 28 ARG C C 1
ATOM 3018 O O . ARG C 1 28 ? -6.399 68.573 54.999 1.00 30.50 28 ARG C O 1
ATOM 3026 N N . GLY C 1 29 ? -7.571 67.655 53.316 1.00 34.41 29 GLY C N 1
ATOM 3027 C CA . GLY C 1 29 ? -7.428 66.327 53.882 1.00 25.59 29 GLY C CA 1
ATOM 3028 C C . GLY C 1 29 ? -8.456 66.165 54.987 1.00 31.12 29 GLY C C 1
ATOM 3029 O O . GLY C 1 29 ? -9.090 67.139 55.396 1.00 33.67 29 GLY C O 1
ATOM 3030 N N . LEU C 1 30 ? -8.642 64.945 55.471 1.00 24.71 30 LEU C N 1
ATOM 3031 C CA . LEU C 1 30 ? -9.614 64.713 56.528 1.00 30.78 30 LEU C CA 1
ATOM 3032 C C . LEU C 1 30 ? -9.188 65.395 57.826 1.00 40.10 30 LEU C C 1
ATOM 3033 O O . LEU C 1 30 ? -10.029 65.783 58.641 1.00 37.53 30 LEU C O 1
ATOM 3038 N N . SER C 1 31 ? -7.879 65.546 58.016 1.00 39.30 31 SER C N 1
ATOM 3039 C CA . SER C 1 31 ? -7.357 66.183 59.225 1.00 35.31 31 SER C CA 1
ATOM 3040 C C . SER C 1 31 ? -7.738 67.654 59.292 1.00 30.70 31 SER C C 1
ATOM 3041 O O . SER C 1 31 ? -8.021 68.177 60.366 1.00 32.12 31 SER C O 1
ATOM 3044 N N . GLY C 1 32 ? -7.734 68.313 58.138 1.00 30.23 32 GLY C N 1
ATOM 3045 C CA . GLY C 1 32 ? -8.058 69.725 58.084 1.00 41.48 32 GLY C CA 1
ATOM 3046 C C . GLY C 1 32 ? -9.503 70.025 57.741 1.00 55.53 32 GLY C C 1
ATOM 3047 O O . GLY C 1 32 ? -9.836 71.154 57.372 1.00 57.94 32 GLY C O 1
ATOM 3048 N N . LEU C 1 33 ? -10.367 69.020 57.858 1.00 41.63 33 LEU C N 1
ATOM 3049 C CA . LEU C 1 33 ? -11.774 69.217 57.562 1.00 39.11 33 LEU C CA 1
ATOM 3050 C C . LEU C 1 33 ? -12.555 69.583 58.815 1.00 43.19 33 LEU C C 1
ATOM 3051 O O . LEU C 1 33 ? -12.382 68.981 59.877 1.00 48.00 33 LEU C O 1
ATOM 3056 N N . LYS C 1 34 ? -13.416 70.582 58.676 1.00 35.31 34 LYS C N 1
ATOM 3057 C CA . LYS C 1 34 ? -14.247 71.052 59.773 1.00 44.97 34 LYS C CA 1
ATOM 3058 C C . LYS C 1 34 ? -15.636 71.234 59.181 1.00 33.12 34 LYS C C 1
ATOM 3059 O O . LYS C 1 34 ? -15.771 71.669 58.043 1.00 26.49 34 LYS C O 1
ATOM 3065 N N . MET C 1 35 ? -16.664 70.891 59.942 1.00 40.30 35 MET C N 1
ATOM 3066 C CA . MET C 1 35 ? -18.028 71.048 59.461 1.00 47.48 35 MET C CA 1
ATOM 3067 C C . MET C 1 35 ? -18.208 72.506 59.059 1.00 43.17 35 MET C C 1
ATOM 3068 O O . MET C 1 35 ? -18.882 72.829 58.077 1.00 43.53 35 MET C O 1
ATOM 3073 N N . GLU C 1 36 ? -17.567 73.377 59.828 1.00 48.95 36 GLU C N 1
ATOM 3074 C CA . GLU C 1 36 ? -17.611 74.814 59.598 1.00 50.88 36 GLU C CA 1
ATOM 3075 C C . GLU C 1 36 ? -17.279 75.165 58.149 1.00 40.19 36 GLU C C 1
ATOM 3076 O O . GLU C 1 36 ? -18.047 75.866 57.481 1.00 40.07 36 GLU C O 1
ATOM 3082 N N . GLU C 1 37 ? -16.144 74.671 57.658 1.00 38.69 37 GLU C N 1
ATOM 3083 C CA . GLU C 1 37 ? -15.725 74.969 56.286 1.00 35.57 37 GLU C CA 1
ATOM 3084 C C . GLU C 1 37 ? -16.573 74.303 55.206 1.00 35.28 37 GLU C C 1
ATOM 3085 O O . GLU C 1 37 ? -16.712 74.842 54.108 1.00 44.31 37 GLU C O 1
ATOM 3091 N N . VAL C 1 38 ? -17.120 73.125 55.497 1.00 36.61 38 VAL C N 1
ATOM 3092 C CA . VAL C 1 38 ? -17.968 72.462 54.512 1.00 37.43 38 VAL C CA 1
ATOM 3093 C C . VAL C 1 38 ? -19.238 73.300 54.390 1.00 30.24 38 VAL C C 1
ATOM 3094 O O . VAL C 1 38 ? -19.707 73.590 53.292 1.00 41.72 38 VAL C O 1
ATOM 3098 N N . ALA C 1 39 ? -19.795 73.684 55.528 1.00 29.98 39 ALA C N 1
ATOM 3099 C CA . ALA C 1 39 ? -21.003 74.502 55.533 1.00 38.74 39 ALA C CA 1
ATOM 3100 C C . ALA C 1 39 ? -20.696 75.749 54.713 1.00 43.11 39 ALA C C 1
ATOM 3101 O O . ALA C 1 39 ? -21.415 76.083 53.765 1.00 43.67 39 ALA C O 1
ATOM 3103 N N . ARG C 1 40 ? -19.605 76.418 55.074 1.00 45.04 40 ARG C N 1
ATOM 3104 C CA . ARG C 1 40 ? -19.175 77.619 54.368 1.00 47.56 40 ARG C CA 1
ATOM 3105 C C . ARG C 1 40 ? -19.241 77.400 52.868 1.00 48.67 40 ARG C C 1
ATOM 3106 O O . ARG C 1 40 ? -19.935 78.125 52.158 1.00 50.72 40 ARG C O 1
ATOM 3114 N N . ARG C 1 41 ? -18.534 76.381 52.391 1.00 40.99 41 ARG C N 1
ATOM 3115 C CA . ARG C 1 41 ? -18.493 76.084 50.965 1.00 38.93 41 ARG C CA 1
ATOM 3116 C C . ARG C 1 41 ? -19.808 75.578 50.368 1.00 43.57 41 ARG C C 1
ATOM 3117 O O . ARG C 1 41 ? -20.072 75.772 49.181 1.00 47.64 41 ARG C O 1
ATOM 3125 N N . ALA C 1 42 ? -20.632 74.927 51.180 1.00 40.97 42 ALA C N 1
ATOM 3126 C CA . ALA C 1 42 ? -21.919 74.446 50.694 1.00 43.97 42 ALA C CA 1
ATOM 3127 C C . ALA C 1 42 ? -22.865 75.641 50.731 1.00 52.70 42 ALA C C 1
ATOM 3128 O O . ALA C 1 42 ? -23.870 75.684 50.019 1.00 60.35 42 ALA C O 1
ATOM 3130 N N . GLU C 1 43 ? -22.507 76.613 51.566 1.00 58.90 43 GLU C N 1
ATOM 3131 C CA . GLU C 1 43 ? -23.278 77.835 51.768 1.00 66.73 43 GLU C CA 1
ATOM 3132 C C . GLU C 1 43 ? -24.612 77.531 52.435 1.00 63.12 43 GLU C C 1
ATOM 3133 O O . GLU C 1 43 ? -25.692 77.714 51.865 1.00 58.79 43 GLU C O 1
ATOM 3139 N N . VAL C 1 44 ? -24.497 77.049 53.666 1.00 51.11 44 VAL C N 1
ATOM 3140 C CA . VAL C 1 44 ? -25.624 76.699 54.508 1.00 51.36 44 VAL C CA 1
ATOM 3141 C C . VAL C 1 44 ? -25.119 76.961 55.920 1.00 39.18 44 VAL C C 1
ATOM 3142 O O . VAL C 1 44 ? -23.916 77.133 56.123 1.00 47.11 44 VAL C O 1
ATOM 3146 N N . GLY C 1 45 ? -26.024 77.011 56.890 1.00 52.29 45 GLY C N 1
ATOM 3147 C CA . GLY C 1 45 ? -25.605 77.254 58.257 1.00 50.69 45 GLY C CA 1
ATOM 3148 C C . GLY C 1 45 ? -24.937 76.023 58.831 1.00 56.92 45 GLY C C 1
ATOM 3149 O O . GLY C 1 45 ? -25.213 74.908 58.392 1.00 53.72 45 GLY C O 1
ATOM 3150 N N . LYS C 1 46 ? -24.052 76.213 59.804 1.00 56.69 46 LYS C N 1
ATOM 3151 C CA . LYS C 1 46 ? -23.371 75.078 60.414 1.00 57.68 46 LYS C CA 1
ATOM 3152 C C . LYS C 1 46 ? -24.427 74.160 61.026 1.00 55.51 46 LYS C C 1
ATOM 3153 O O . LYS C 1 46 ? -24.278 72.939 61.031 1.00 57.87 46 LYS C O 1
ATOM 3159 N N . GLY C 1 47 ? -25.498 74.761 61.538 1.00 51.11 47 GLY C N 1
ATOM 3160 C CA . GLY C 1 47 ? -26.561 73.980 62.141 1.00 47.12 47 GLY C CA 1
ATOM 3161 C C . GLY C 1 47 ? -27.201 73.068 61.114 1.00 26.99 47 GLY C C 1
ATOM 3162 O O . GLY C 1 47 ? -27.617 71.955 61.421 1.00 47.31 47 GLY C O 1
ATOM 3163 N N . THR C 1 48 ? -27.269 73.559 59.886 1.00 29.84 48 THR C N 1
ATOM 3164 C CA . THR C 1 48 ? -27.854 72.825 58.790 1.00 31.31 48 THR C CA 1
ATOM 3165 C C . THR C 1 48 ? -27.034 71.582 58.485 1.00 41.23 48 THR C C 1
ATOM 3166 O O . THR C 1 48 ? -27.591 70.541 58.131 1.00 34.36 48 THR C O 1
ATOM 3170 N N . ILE C 1 49 ? -25.715 71.690 58.633 1.00 38.05 49 ILE C N 1
ATOM 3171 C CA . ILE C 1 49 ? -24.829 70.560 58.377 1.00 31.93 49 ILE C CA 1
ATOM 3172 C C . ILE C 1 49 ? -24.999 69.507 59.464 1.00 41.95 49 ILE C C 1
ATOM 3173 O O . ILE C 1 49 ? -24.998 68.310 59.180 1.00 43.52 49 ILE C O 1
ATOM 3178 N N . TYR C 1 50 ? -25.142 69.948 60.710 1.00 34.99 50 TYR C N 1
ATOM 3179 C CA . TYR C 1 50 ? -25.309 69.003 61.803 1.00 37.62 50 TYR C CA 1
ATOM 3180 C C . TYR C 1 50 ? -26.699 68.384 61.815 1.00 35.77 50 TYR C C 1
ATOM 3181 O O . TYR C 1 50 ? -26.891 67.285 62.341 1.00 43.57 50 TYR C O 1
ATOM 3190 N N . LEU C 1 51 ? -27.668 69.085 61.235 1.00 29.76 51 LEU C N 1
ATOM 3191 C CA . LEU C 1 51 ? -29.021 68.549 61.146 1.00 32.70 51 LEU C CA 1
ATOM 3192 C C . LEU C 1 51 ? -28.960 67.390 60.154 1.00 36.56 51 LEU C C 1
ATOM 3193 O O . LEU C 1 51 ? -29.457 66.296 60.431 1.00 40.83 51 LEU C O 1
ATOM 3198 N N . TYR C 1 52 ? -28.347 67.640 58.997 1.00 29.75 52 TYR C N 1
ATOM 3199 C CA . TYR C 1 52 ? -28.201 66.618 57.951 1.00 39.43 52 TYR C CA 1
ATOM 3200 C C . TYR C 1 52 ? -27.278 65.466 58.337 1.00 40.17 52 TYR C C 1
ATOM 3201 O O . TYR C 1 52 ? -27.574 64.298 58.062 1.00 38.34 52 TYR C O 1
ATOM 3210 N N . PHE C 1 53 ? -26.153 65.805 58.958 1.00 35.53 53 PHE C N 1
ATOM 3211 C CA . PHE C 1 53 ? -25.161 64.817 59.365 1.00 39.50 53 PHE C CA 1
ATOM 3212 C C . PHE C 1 53 ? -24.791 65.047 60.825 1.00 37.11 53 PHE C C 1
ATOM 3213 O O . PHE C 1 53 ? -24.311 66.121 61.193 1.00 37.18 53 PHE C O 1
ATOM 3221 N N . ARG C 1 54 ? -25.017 64.040 61.659 1.00 35.97 54 ARG C N 1
ATOM 3222 C CA . ARG C 1 54 ? -24.715 64.179 63.075 1.00 41.88 54 ARG C CA 1
ATOM 3223 C C . ARG C 1 54 ? -23.226 64.114 63.403 1.00 42.91 54 ARG C C 1
ATOM 3224 O O . ARG C 1 54 ? -22.828 64.426 64.524 1.00 39.42 54 ARG C O 1
ATOM 3232 N N . ASP C 1 55 ? -22.402 63.720 62.433 1.00 37.46 55 ASP C N 1
ATOM 3233 C CA . ASP C 1 55 ? -20.958 63.649 62.657 1.00 38.09 55 ASP C CA 1
ATOM 3234 C C . ASP C 1 55 ? -20.182 63.466 61.363 1.00 36.07 55 ASP C C 1
ATOM 3235 O O . ASP C 1 55 ? -20.769 63.233 60.301 1.00 27.30 55 ASP C O 1
ATOM 3240 N N . LYS C 1 56 ? -18.857 63.568 61.457 1.00 33.39 56 LYS C N 1
ATOM 3241 C CA . LYS C 1 56 ? -17.993 63.438 60.290 1.00 34.17 56 LYS C CA 1
ATOM 3242 C C . LYS C 1 56 ? -18.099 62.074 59.626 1.00 28.72 56 LYS C C 1
ATOM 3243 O O . LYS C 1 56 ? -18.174 61.990 58.399 1.00 29.37 56 LYS C O 1
ATOM 3249 N N . ARG C 1 57 ? -18.116 61.011 60.431 1.00 32.07 57 ARG C N 1
ATOM 3250 C CA . ARG C 1 57 ? -18.224 59.644 59.909 1.00 39.03 57 ARG C CA 1
ATOM 3251 C C . ARG C 1 57 ? -19.451 59.452 59.010 1.00 30.81 57 ARG C C 1
ATOM 3252 O O . ARG C 1 57 ? -19.342 58.877 57.930 1.00 34.19 57 ARG C O 1
ATOM 3260 N N . ASP C 1 58 ? -20.616 59.915 59.470 1.00 37.62 58 ASP C N 1
ATOM 3261 C CA . ASP C 1 58 ? -21.857 59.793 58.701 1.00 27.52 58 ASP C CA 1
ATOM 3262 C C . ASP C 1 58 ? -21.729 60.575 57.414 1.00 28.40 58 ASP C C 1
ATOM 3263 O O . ASP C 1 58 ? -22.160 60.134 56.344 1.00 32.80 58 ASP C O 1
ATOM 3268 N N . LEU C 1 59 ? -21.128 61.750 57.534 1.00 30.78 59 LEU C N 1
ATOM 3269 C CA . LEU C 1 59 ? -20.903 62.607 56.396 1.00 22.66 59 LEU C CA 1
ATOM 3270 C C . LEU C 1 59 ? -20.076 61.836 55.368 1.00 22.97 59 LEU C C 1
ATOM 3271 O O . LEU C 1 59 ? -20.365 61.868 54.173 1.00 21.95 59 LEU C O 1
ATOM 3276 N N . LEU C 1 60 ? -19.055 61.129 55.844 1.00 25.06 60 LEU C N 1
ATOM 3277 C CA . LEU C 1 60 ? -18.170 60.371 54.954 1.00 29.76 60 LEU C CA 1
ATOM 3278 C C . LEU C 1 60 ? -18.889 59.187 54.285 1.00 28.36 60 LEU C C 1
ATOM 3279 O O . LEU C 1 60 ? -18.670 58.890 53.101 1.00 23.49 60 LEU C O 1
ATOM 3284 N N . LYS C 1 61 ? -19.750 58.521 55.044 1.00 23.49 61 LYS C N 1
ATOM 3285 C CA . LYS C 1 61 ? -20.523 57.400 54.516 1.00 26.68 61 LYS C CA 1
ATOM 3286 C C . LYS C 1 61 ? -21.422 57.890 53.382 1.00 22.57 61 LYS C C 1
ATOM 3287 O O . LYS C 1 61 ? -21.492 57.278 52.317 1.00 25.98 61 LYS C O 1
ATOM 3293 N N . ALA C 1 62 ? -22.094 59.014 53.602 1.00 24.52 62 ALA C N 1
ATOM 3294 C CA . ALA C 1 62 ? -22.987 59.568 52.585 1.00 25.68 62 ALA C CA 1
ATOM 3295 C C . ALA C 1 62 ? -22.206 59.924 51.331 1.00 19.45 62 ALA C C 1
ATOM 3296 O O . ALA C 1 62 ? -22.702 59.784 50.212 1.00 23.34 62 ALA C O 1
ATOM 3298 N N . LEU C 1 63 ? -20.976 60.386 51.515 1.00 28.01 63 LEU C N 1
ATOM 3299 C CA . LEU C 1 63 ? -20.139 60.749 50.380 1.00 25.11 63 LEU C CA 1
ATOM 3300 C C . LEU C 1 63 ? -19.832 59.529 49.499 1.00 16.15 63 LEU C C 1
ATOM 3301 O O . LEU C 1 63 ? -19.926 59.596 48.271 1.00 23.68 63 LEU C O 1
ATOM 3306 N N . VAL C 1 64 ? -19.449 58.423 50.121 1.00 21.41 64 VAL C N 1
ATOM 3307 C CA . VAL C 1 64 ? -19.135 57.222 49.349 1.00 28.89 64 VAL C CA 1
ATOM 3308 C C . VAL C 1 64 ? -20.401 56.707 48.666 1.00 16.39 64 VAL C C 1
ATOM 3309 O O . VAL C 1 64 ? -20.396 56.386 47.479 1.00 28.89 64 VAL C O 1
ATOM 3313 N N . GLU C 1 65 ? -21.489 56.658 49.420 1.00 25.55 65 GLU C N 1
ATOM 3314 C CA . GLU C 1 65 ? -22.762 56.206 48.879 1.00 28.66 65 GLU C CA 1
ATOM 3315 C C . GLU C 1 65 ? -23.164 57.025 47.667 1.00 32.39 65 GLU C C 1
ATOM 3316 O O . GLU C 1 65 ? -23.538 56.471 46.631 1.00 25.22 65 GLU C O 1
ATOM 3322 N N . GLU C 1 66 ? -23.072 58.349 47.779 1.00 32.22 66 GLU C N 1
ATOM 3323 C CA . GLU C 1 66 ? -23.442 59.201 46.661 1.00 26.75 66 GLU C CA 1
ATOM 3324 C C . GLU C 1 66 ? -22.554 58.969 45.450 1.00 24.59 66 GLU C C 1
ATOM 3325 O O . GLU C 1 66 ? -23.037 58.948 44.328 1.00 19.54 66 GLU C O 1
ATOM 3331 N N . ARG C 1 67 ? -21.249 58.821 45.662 1.00 21.35 67 ARG C N 1
ATOM 3332 C CA . ARG C 1 67 ? -20.356 58.608 44.530 0.50 12.83 67 ARG C CA 1
ATOM 3333 C C . ARG C 1 67 ? -20.562 57.221 43.931 1.00 22.49 67 ARG C C 1
ATOM 3334 O O . ARG C 1 67 ? -20.489 57.042 42.717 1.00 23.69 67 ARG C O 1
ATOM 3342 N N . THR C 1 68 ? -20.812 56.244 44.793 1.00 23.54 68 THR C N 1
ATOM 3343 C CA . THR C 1 68 ? -21.022 54.878 44.334 1.00 31.90 68 THR C CA 1
ATOM 3344 C C . THR C 1 68 ? -22.287 54.833 43.464 1.00 29.82 68 THR C C 1
ATOM 3345 O O . THR C 1 68 ? -22.266 54.351 42.333 1.00 31.05 68 THR C O 1
ATOM 3349 N N . TRP C 1 69 ? -23.385 55.377 43.962 1.00 38.35 69 TRP C N 1
ATOM 3350 C CA . TRP C 1 69 ? -24.595 55.371 43.162 1.00 25.91 69 TRP C CA 1
ATOM 3351 C C . TRP C 1 69 ? -24.422 56.166 41.881 1.00 32.15 69 TRP C C 1
ATOM 3352 O O . TRP C 1 69 ? -25.020 55.838 40.858 1.00 31.67 69 TRP C O 1
ATOM 3363 N N . ALA C 1 70 ? -23.582 57.194 41.911 1.00 24.62 70 ALA C N 1
ATOM 3364 C CA . ALA C 1 70 ? -23.344 57.957 40.693 1.00 21.40 70 ALA C CA 1
ATOM 3365 C C . ALA C 1 70 ? -22.712 56.996 39.669 1.00 28.08 70 ALA C C 1
ATOM 3366 O O . ALA C 1 70 ? -22.958 57.087 38.458 1.00 22.94 70 ALA C O 1
ATOM 3368 N N . PHE C 1 71 ? -21.886 56.084 40.175 1.00 27.25 71 PHE C N 1
ATOM 3369 C CA . PHE C 1 71 ? -21.204 55.096 39.340 1.00 30.01 71 PHE C CA 1
ATOM 3370 C C . PHE C 1 71 ? -22.237 54.140 38.744 1.00 16.88 71 PHE C C 1
ATOM 3371 O O . PHE C 1 71 ? -22.191 53.831 37.562 1.00 25.14 71 PHE C O 1
ATOM 3379 N N . TYR C 1 72 ? -23.170 53.683 39.562 1.00 25.30 72 TYR C N 1
ATOM 3380 C CA . TYR C 1 72 ? -24.191 52.781 39.059 1.00 34.65 72 TYR C CA 1
ATOM 3381 C C . TYR C 1 72 ? -25.048 53.419 37.971 1.00 40.30 72 TYR C C 1
ATOM 3382 O O . TYR C 1 72 ? -25.381 52.768 36.983 1.00 26.83 72 TYR C O 1
ATOM 3391 N N . ARG C 1 73 ? -25.407 54.688 38.136 1.00 32.26 73 ARG C N 1
ATOM 3392 C CA . ARG C 1 73 ? -26.239 55.342 37.128 1.00 29.98 73 ARG C CA 1
ATOM 3393 C C . ARG C 1 73 ? -25.533 55.410 35.791 1.00 28.32 73 ARG C C 1
ATOM 3394 O O . ARG C 1 73 ? -26.172 55.333 34.748 1.00 27.28 73 ARG C O 1
ATOM 3402 N N . GLU C 1 74 ? -24.210 55.552 35.821 1.00 27.19 74 GLU C N 1
ATOM 3403 C CA . GLU C 1 74 ? -23.423 55.598 34.599 1.00 30.60 74 GLU C CA 1
ATOM 3404 C C . GLU C 1 74 ? -23.398 54.208 33.958 1.00 24.44 74 GLU C C 1
ATOM 3405 O O . GLU C 1 74 ? -23.538 54.077 32.746 1.00 18.98 74 GLU C O 1
ATOM 3411 N N . VAL C 1 75 ? -23.209 53.173 34.772 1.00 20.42 75 VAL C N 1
ATOM 3412 C CA . VAL C 1 75 ? -23.178 51.804 34.247 1.00 28.48 75 VAL C CA 1
ATOM 3413 C C . VAL C 1 75 ? -24.571 51.439 33.694 1.00 23.96 75 VAL C C 1
ATOM 3414 O O . VAL C 1 75 ? -24.710 50.892 32.595 1.00 27.98 75 VAL C O 1
ATOM 3418 N N . GLU C 1 76 ? -25.593 51.781 34.470 1.00 25.33 76 GLU C N 1
ATOM 3419 C CA . GLU C 1 76 ? -26.985 51.525 34.124 1.00 27.50 76 GLU C CA 1
ATOM 3420 C C . GLU C 1 76 ? -27.358 52.132 32.764 1.00 30.75 76 GLU C C 1
ATOM 3421 O O . GLU C 1 76 ? -28.111 51.543 31.990 1.00 27.78 76 GLU C O 1
ATOM 3427 N N . GLU C 1 77 ? -26.819 53.306 32.458 1.00 25.97 77 GLU C N 1
ATOM 3428 C CA . GLU C 1 77 ? -27.115 53.942 31.180 1.00 34.28 77 GLU C CA 1
ATOM 3429 C C . GLU C 1 77 ? -26.423 53.192 30.035 1.00 30.77 77 GLU C C 1
ATOM 3430 O O . GLU C 1 77 ? -26.971 53.072 28.942 1.00 30.71 77 GLU C O 1
ATOM 3436 N N . VAL C 1 78 ? -25.216 52.692 30.277 1.00 20.97 78 VAL C N 1
ATOM 3437 C CA . VAL C 1 78 ? -24.503 51.951 29.242 1.00 15.68 78 VAL C CA 1
ATOM 3438 C C . VAL C 1 78 ? -25.220 50.616 28.998 1.00 17.49 78 VAL C C 1
ATOM 3439 O O . VAL C 1 78 ? -25.407 50.194 27.861 1.00 27.35 78 VAL C O 1
ATOM 3443 N N . VAL C 1 79 ? -25.611 49.961 30.084 1.00 15.60 79 VAL C N 1
ATOM 3444 C CA . VAL C 1 79 ? -26.273 48.674 30.008 1.00 24.86 79 VAL C CA 1
ATOM 3445 C C . VAL C 1 79 ? -27.597 48.782 29.256 1.00 28.78 79 VAL C C 1
ATOM 3446 O O . VAL C 1 79 ? -27.967 47.872 28.527 1.00 30.62 79 VAL C O 1
ATOM 3450 N N . ARG C 1 80 ? -28.287 49.907 29.402 1.00 28.85 80 ARG C N 1
ATOM 3451 C CA . ARG C 1 80 ? -29.570 50.080 28.734 1.00 32.99 80 ARG C CA 1
ATOM 3452 C C . ARG C 1 80 ? -29.531 50.700 27.344 1.00 35.43 80 ARG C C 1
ATOM 3453 O O . ARG C 1 80 ? -30.559 50.807 26.686 1.00 36.07 80 ARG C O 1
ATOM 3461 N N . ARG C 1 81 ? -28.345 51.087 26.885 1.00 28.33 81 ARG C N 1
ATOM 3462 C CA . ARG C 1 81 ? -28.208 51.655 25.549 1.00 34.29 81 ARG C CA 1
ATOM 3463 C C . ARG C 1 81 ? -28.586 50.603 24.507 1.00 49.50 81 ARG C C 1
ATOM 3464 O O . ARG C 1 81 ? -28.405 49.404 24.726 1.00 38.15 81 ARG C O 1
ATOM 3472 N N . LYS C 1 82 ? -29.124 51.051 23.380 1.00 40.05 82 LYS C N 1
ATOM 3473 C CA . LYS C 1 82 ? -29.484 50.134 22.312 1.00 41.55 82 LYS C CA 1
ATOM 3474 C C . LYS C 1 82 ? -28.252 49.977 21.436 1.00 37.49 82 LYS C C 1
ATOM 3475 O O . LYS C 1 82 ? -28.140 50.576 20.369 1.00 43.11 82 LYS C O 1
ATOM 3481 N N . ALA C 1 83 ? -27.318 49.168 21.924 1.00 35.45 83 ALA C N 1
ATOM 3482 C CA . ALA C 1 83 ? -26.064 48.905 21.238 1.00 36.48 83 ALA C CA 1
ATOM 3483 C C . ALA C 1 83 ? -25.682 47.435 21.429 1.00 25.98 83 ALA C C 1
ATOM 3484 O O . ALA C 1 83 ? -26.250 46.736 22.280 1.00 24.95 83 ALA C O 1
ATOM 3486 N N . PRO C 1 84 ? -24.727 46.951 20.631 1.00 26.22 84 PRO C N 1
ATOM 3487 C CA . PRO C 1 84 ? -24.283 45.558 20.724 1.00 34.41 84 PRO C CA 1
ATOM 3488 C C . PRO C 1 84 ? -23.825 45.225 22.136 1.00 31.61 84 PRO C C 1
ATOM 3489 O O . PRO C 1 84 ? -23.292 46.079 22.842 1.00 23.91 84 PRO C O 1
ATOM 3493 N N . PHE C 1 85 ? -24.036 43.978 22.534 1.00 19.85 85 PHE C N 1
ATOM 3494 C CA . PHE C 1 85 ? -23.636 43.507 23.847 1.00 17.21 85 PHE C CA 1
ATOM 3495 C C . PHE C 1 85 ? -22.160 43.775 24.165 1.00 12.72 85 PHE C C 1
ATOM 3496 O O . PHE C 1 85 ? -21.829 44.303 25.227 1.00 20.81 85 PHE C O 1
ATOM 3504 N N . PHE C 1 86 ? -21.268 43.396 23.259 1.00 15.94 86 PHE C N 1
ATOM 3505 C CA . PHE C 1 86 ? -19.847 43.564 23.527 1.00 23.10 86 PHE C CA 1
ATOM 3506 C C . PHE C 1 86 ? -19.389 45.019 23.544 1.00 22.18 86 PHE C C 1
ATOM 3507 O O . PHE C 1 86 ? -18.405 45.342 24.193 1.00 16.79 86 PHE C O 1
ATOM 3515 N N . VAL C 1 87 ? -20.112 45.898 22.857 1.00 26.71 87 VAL C N 1
ATOM 3516 C CA . VAL C 1 87 ? -19.755 47.320 22.885 1.00 25.60 87 VAL C CA 1
ATOM 3517 C C . VAL C 1 87 ? -20.093 47.800 24.295 1.00 21.34 87 VAL C C 1
ATOM 3518 O O . VAL C 1 87 ? -19.289 48.467 24.946 1.00 23.28 87 VAL C O 1
ATOM 3522 N N . ARG C 1 88 ? -21.277 47.429 24.777 1.00 19.14 88 ARG C N 1
ATOM 3523 C CA . ARG C 1 88 ? -21.695 47.816 26.120 1.00 18.93 88 ARG C CA 1
ATOM 3524 C C . ARG C 1 88 ? -20.763 47.233 27.156 1.00 21.05 88 ARG C C 1
ATOM 3525 O O . ARG C 1 88 ? -20.285 47.948 28.029 1.00 23.97 88 ARG C O 1
ATOM 3533 N N . LEU C 1 89 ? -20.500 45.928 27.066 1.00 15.95 89 LEU C N 1
ATOM 3534 C CA . LEU C 1 89 ? -19.599 45.288 28.009 1.00 15.96 89 LEU C CA 1
ATOM 3535 C C . LEU C 1 89 ? -18.249 46.014 28.142 1.00 12.82 89 LEU C C 1
ATOM 3536 O O . LEU C 1 89 ? -17.813 46.293 29.250 1.00 17.04 89 LEU C O 1
ATOM 3541 N N . GLU C 1 90 ? -17.581 46.289 27.022 1.00 16.47 90 GLU C N 1
ATOM 3542 C CA . GLU C 1 90 ? -16.276 46.967 27.074 1.00 19.10 90 GLU C CA 1
ATOM 3543 C C . GLU C 1 90 ? -16.346 48.336 27.736 1.00 21.54 90 GLU C C 1
ATOM 3544 O O . GLU C 1 90 ? -15.447 48.711 28.494 1.00 24.44 90 GLU C O 1
ATOM 3550 N N . GLU C 1 91 ? -17.414 49.077 27.446 1.00 21.98 91 GLU C N 1
ATOM 3551 C CA . GLU C 1 91 ? -17.605 50.406 28.019 1.00 21.89 91 GLU C CA 1
ATOM 3552 C C . GLU C 1 91 ? -17.830 50.266 29.525 1.00 25.49 91 GLU C C 1
ATOM 3553 O O . GLU C 1 91 ? -17.274 51.034 30.309 1.00 19.32 91 GLU C O 1
ATOM 3559 N N . VAL C 1 92 ? -18.624 49.276 29.936 1.00 20.86 92 VAL C N 1
ATOM 3560 C CA . VAL C 1 92 ? -18.847 49.056 31.364 1.00 20.37 92 VAL C CA 1
ATOM 3561 C C . VAL C 1 92 ? -17.541 48.703 32.064 1.00 27.90 92 VAL C C 1
ATOM 3562 O O . VAL C 1 92 ? -17.288 49.150 33.196 1.00 23.75 92 VAL C O 1
ATOM 3566 N N . LEU C 1 93 ? -16.705 47.905 31.400 1.00 13.96 93 LEU C N 1
ATOM 3567 C CA . LEU C 1 93 ? -15.447 47.495 32.014 1.00 18.81 93 LEU C CA 1
ATOM 3568 C C . LEU C 1 93 ? -14.471 48.687 32.082 1.00 13.10 93 LEU C C 1
ATOM 3569 O O . LEU C 1 93 ? -13.761 48.866 33.076 1.00 22.13 93 LEU C O 1
ATOM 3574 N N . ARG C 1 94 ? -14.459 49.494 31.030 1.00 24.17 94 ARG C N 1
ATOM 3575 C CA . ARG C 1 94 ? -13.603 50.675 30.978 1.00 29.41 94 ARG C CA 1
ATOM 3576 C C . ARG C 1 94 ? -13.964 51.606 32.149 1.00 26.07 94 ARG C C 1
ATOM 3577 O O . ARG C 1 94 ? -13.088 52.110 32.847 1.00 26.70 94 ARG C O 1
ATOM 3585 N N . ARG C 1 95 ? -15.259 51.828 32.362 1.00 23.06 95 ARG C N 1
ATOM 3586 C CA . ARG C 1 95 ? -15.727 52.678 33.458 1.00 23.80 95 ARG C CA 1
ATOM 3587 C C . ARG C 1 95 ? -15.431 52.048 34.799 1.00 22.75 95 ARG C C 1
ATOM 3588 O O . ARG C 1 95 ? -15.120 52.737 35.773 1.00 23.53 95 ARG C O 1
ATOM 3596 N N . ARG C 1 96 ? -15.520 50.729 34.851 1.00 19.99 96 ARG C N 1
ATOM 3597 C CA . ARG C 1 96 ? -15.238 50.004 36.079 1.00 13.73 96 ARG C CA 1
ATOM 3598 C C . ARG C 1 96 ? -13.760 50.129 36.519 1.00 11.61 96 ARG C C 1
ATOM 3599 O O . ARG C 1 96 ? -13.458 50.258 37.709 1.00 20.13 96 ARG C O 1
ATOM 3607 N N . LEU C 1 97 ? -12.848 50.026 35.567 1.00 20.55 97 LEU C N 1
ATOM 3608 C CA . LEU C 1 97 ? -11.434 50.124 35.905 1.00 27.10 97 LEU C CA 1
ATOM 3609 C C . LEU C 1 97 ? -11.105 51.532 36.412 1.00 25.74 97 LEU C C 1
ATOM 3610 O O . LEU C 1 97 ? -10.297 51.692 37.321 1.00 27.52 97 LEU C O 1
ATOM 3615 N N . ALA C 1 98 ? -11.751 52.541 35.837 1.00 31.00 98 ALA C N 1
ATOM 3616 C CA . ALA C 1 98 ? -11.540 53.915 36.276 1.00 32.76 98 ALA C CA 1
ATOM 3617 C C . ALA C 1 98 ? -12.050 54.042 37.708 1.00 26.97 98 ALA C C 1
ATOM 3618 O O . ALA C 1 98 ? -11.412 54.672 38.549 1.00 30.61 98 ALA C O 1
ATOM 3620 N N . TRP C 1 99 ? -13.186 53.410 37.995 1.00 20.18 99 TRP C N 1
ATOM 3621 C CA . TRP C 1 99 ? -13.781 53.461 39.334 1.00 16.89 99 TRP C CA 1
ATOM 3622 C C . TRP C 1 99 ? -12.906 52.748 40.353 1.00 30.38 99 TRP C C 1
ATOM 3623 O O . TRP C 1 99 ? -12.727 53.225 41.477 1.00 26.57 99 TRP C O 1
ATOM 3634 N N . VAL C 1 100 ? -12.351 51.604 39.969 1.00 26.00 100 VAL C N 1
ATOM 3635 C CA . VAL C 1 100 ? -11.486 50.863 40.881 1.00 21.49 100 VAL C CA 1
ATOM 3636 C C . VAL C 1 100 ? -10.256 51.715 41.186 1.00 19.83 100 VAL C C 1
ATOM 3637 O O . VAL C 1 100 ? -9.758 51.715 42.305 1.00 25.76 100 VAL C O 1
ATOM 3641 N N . GLN C 1 101 ? -9.771 52.435 40.184 1.00 19.79 101 GLN C N 1
ATOM 3642 C CA . GLN C 1 101 ? -8.629 53.306 40.392 1.00 41.64 101 GLN C CA 1
ATOM 3643 C C . GLN C 1 101 ? -9.022 54.370 41.433 1.00 41.34 101 GLN C C 1
ATOM 3644 O O . GLN C 1 101 ? -8.326 54.565 42.434 1.00 33.38 101 GLN C O 1
ATOM 3650 N N . GLU C 1 102 ? -10.147 55.040 41.201 1.00 35.16 102 GLU C N 1
ATOM 3651 C CA . GLU C 1 102 ? -10.641 56.063 42.127 1.00 28.68 102 GLU C CA 1
ATOM 3652 C C . GLU C 1 102 ? -10.770 55.491 43.525 1.00 29.38 102 GLU C C 1
ATOM 3653 O O . GLU C 1 102 ? -10.429 56.132 44.522 1.00 32.05 102 GLU C O 1
ATOM 3659 N N . TRP C 1 103 ? -11.294 54.277 43.590 1.00 23.01 103 TRP C N 1
ATOM 3660 C CA . TRP C 1 103 ? -11.506 53.605 44.859 1.00 23.13 103 TRP C CA 1
ATOM 3661 C C . TRP C 1 103 ? -10.225 53.411 45.671 1.00 38.08 103 TRP C C 1
ATOM 3662 O O . TRP C 1 103 ? -10.192 53.699 46.871 1.00 30.21 103 TRP C O 1
ATOM 3673 N N . ARG C 1 104 ? -9.175 52.927 45.014 1.00 40.24 104 ARG C N 1
ATOM 3674 C CA . ARG C 1 104 ? -7.895 52.683 45.679 1.00 37.01 104 ARG C CA 1
ATOM 3675 C C . ARG C 1 104 ? -7.260 53.991 46.139 1.00 28.24 104 ARG C C 1
ATOM 3676 O O . ARG C 1 104 ? -6.625 54.057 47.188 1.00 42.94 104 ARG C O 1
ATOM 3684 N N . GLY C 1 105 ? -7.431 55.030 45.339 1.00 33.11 105 GLY C N 1
ATOM 3685 C CA . GLY C 1 105 ? -6.847 56.307 45.678 1.00 39.80 105 GLY C CA 1
ATOM 3686 C C . GLY C 1 105 ? -7.629 57.170 46.650 1.00 39.50 105 GLY C C 1
ATOM 3687 O O . GLY C 1 105 ? -7.123 58.209 47.055 1.00 43.44 105 GLY C O 1
ATOM 3688 N N . LEU C 1 106 ? -8.837 56.763 47.044 1.00 40.03 106 LEU C N 1
ATOM 3689 C CA . LEU C 1 106 ? -9.622 57.591 47.967 1.00 29.26 106 LEU C CA 1
ATOM 3690 C C . LEU C 1 106 ? -10.765 56.917 48.709 1.00 34.61 106 LEU C C 1
ATOM 3691 O O . LEU C 1 106 ? -10.741 56.810 49.933 1.00 30.01 106 LEU C O 1
ATOM 3696 N N . TRP C 1 107 ? -11.764 56.454 47.963 1.00 30.68 107 TRP C N 1
ATOM 3697 C CA . TRP C 1 107 ? -12.948 55.844 48.563 1.00 25.95 107 TRP C CA 1
ATOM 3698 C C . TRP C 1 107 ? -12.706 54.702 49.535 1.00 24.58 107 TRP C C 1
ATOM 3699 O O . TRP C 1 107 ? -13.404 54.592 50.541 1.00 33.52 107 TRP C O 1
ATOM 3710 N N . ALA C 1 108 ? -11.722 53.854 49.253 1.00 25.58 108 ALA C N 1
ATOM 3711 C CA . ALA C 1 108 ? -11.428 52.741 50.144 1.00 28.14 108 ALA C CA 1
ATOM 3712 C C . ALA C 1 108 ? -11.115 53.276 51.543 1.00 27.16 108 ALA C C 1
ATOM 3713 O O . ALA C 1 108 ? -11.589 52.751 52.552 1.00 31.35 108 ALA C O 1
ATOM 3715 N N . ALA C 1 109 ? -10.304 54.325 51.593 1.00 33.20 109 ALA C N 1
ATOM 3716 C CA . ALA C 1 109 ? -9.922 54.933 52.860 1.00 29.17 109 ALA C CA 1
ATOM 3717 C C . ALA C 1 109 ? -11.121 55.611 53.518 1.00 28.21 109 ALA C C 1
ATOM 3718 O O . ALA C 1 109 ? -11.336 55.463 54.721 1.00 29.44 109 ALA C O 1
ATOM 3720 N N . VAL C 1 110 ? -11.908 56.342 52.725 1.00 30.06 110 VAL C N 1
ATOM 3721 C CA . VAL C 1 110 ? -13.102 57.025 53.242 1.00 27.92 110 VAL C CA 1
ATOM 3722 C C . VAL C 1 110 ? -14.078 56.007 53.836 1.00 34.56 110 VAL C C 1
ATOM 3723 O O . VAL C 1 110 ? -14.620 56.212 54.924 1.00 35.37 110 VAL C O 1
ATOM 3727 N N . ALA C 1 111 ? -14.291 54.900 53.122 1.00 37.40 111 ALA C N 1
ATOM 3728 C CA . ALA C 1 111 ? -15.201 53.851 53.588 1.00 28.41 111 ALA C CA 1
ATOM 3729 C C . ALA C 1 111 ? -14.725 53.311 54.935 1.00 30.51 111 ALA C C 1
ATOM 3730 O O . ALA C 1 111 ? -15.522 53.047 55.836 1.00 27.21 111 ALA C O 1
ATOM 3732 N N . ARG C 1 112 ? -13.411 53.154 55.056 1.00 33.76 112 ARG C N 1
ATOM 3733 C CA . ARG C 1 112 ? -12.782 52.658 56.274 1.00 29.65 112 ARG C CA 1
ATOM 3734 C C . ARG C 1 112 ? -13.095 53.602 57.439 1.00 32.79 112 ARG C C 1
ATOM 3735 O O . ARG C 1 112 ? -13.364 53.160 58.555 1.00 41.18 112 ARG C O 1
ATOM 3743 N N . GLU C 1 113 ? -13.064 54.903 57.170 1.00 28.87 113 GLU C N 1
ATOM 3744 C CA . GLU C 1 113 ? -13.350 55.906 58.195 1.00 33.57 113 GLU C CA 1
ATOM 3745 C C . GLU C 1 113 ? -14.843 56.038 58.468 1.00 38.92 113 GLU C C 1
ATOM 3746 O O . GLU C 1 113 ? -15.252 56.383 59.577 1.00 37.15 113 GLU C O 1
ATOM 3752 N N . ALA C 1 114 ? -15.650 55.760 57.452 1.00 38.14 114 ALA C N 1
ATOM 3753 C CA . ALA C 1 114 ? -17.101 55.867 57.572 1.00 35.03 114 ALA C CA 1
ATOM 3754 C C . ALA C 1 114 ? -17.672 55.022 58.706 1.00 35.86 114 ALA C C 1
ATOM 3755 O O . ALA C 1 114 ? -18.615 55.437 59.378 1.00 43.72 114 ALA C O 1
ATOM 3757 N N . MET C 1 115 ? -17.110 53.838 58.923 1.00 46.35 115 MET C N 1
ATOM 3758 C CA . MET C 1 115 ? -17.596 52.973 59.996 1.00 34.08 115 MET C CA 1
ATOM 3759 C C . MET C 1 115 ? -16.571 51.935 60.408 1.00 38.27 115 MET C C 1
ATOM 3760 O O . MET C 1 115 ? -15.654 51.614 59.654 1.00 50.30 115 MET C O 1
ATOM 3765 N N . ASP C 1 116 ? -16.734 51.409 61.616 1.00 50.62 116 ASP C N 1
ATOM 3766 C CA . ASP C 1 116 ? -15.817 50.409 62.143 1.00 48.00 116 ASP C CA 1
ATOM 3767 C C . ASP C 1 116 ? -15.744 49.200 61.216 1.00 51.12 116 ASP C C 1
ATOM 3768 O O . ASP C 1 116 ? -14.656 48.773 60.822 1.00 53.80 116 ASP C O 1
ATOM 3773 N N . ASP C 1 117 ? -16.901 48.650 60.861 1.00 43.95 117 ASP C N 1
ATOM 3774 C CA . ASP C 1 117 ? -16.930 47.506 59.959 1.00 55.20 117 ASP C CA 1
ATOM 3775 C C . ASP C 1 117 ? -17.816 47.781 58.748 1.00 46.89 117 ASP C C 1
ATOM 3776 O O . ASP C 1 117 ? -19.036 47.640 58.805 1.00 48.47 117 ASP C O 1
ATOM 3781 N N . PRO C 1 118 ? -17.199 48.183 57.630 1.00 39.29 118 PRO C N 1
ATOM 3782 C CA . PRO C 1 118 ? -17.883 48.495 56.373 1.00 51.59 118 PRO C CA 1
ATOM 3783 C C . PRO C 1 118 ? -18.169 47.283 55.483 1.00 53.53 118 PRO C C 1
ATOM 3784 O O . PRO C 1 118 ? -18.918 47.385 54.512 1.00 53.98 118 PRO C O 1
ATOM 3788 N N . THR C 1 119 ? -17.577 46.141 55.814 1.00 48.24 119 THR C N 1
ATOM 3789 C CA . THR C 1 119 ? -17.749 44.936 55.013 1.00 42.19 119 THR C CA 1
ATOM 3790 C C . THR C 1 119 ? -19.183 44.657 54.556 1.00 38.09 119 THR C C 1
ATOM 3791 O O . THR C 1 119 ? -19.457 44.624 53.357 1.00 46.59 119 THR C O 1
ATOM 3795 N N . PRO C 1 120 ? -20.119 44.454 55.494 1.00 42.26 120 PRO C N 1
ATOM 3796 C CA . PRO C 1 120 ? -21.498 44.184 55.067 1.00 45.61 120 PRO C CA 1
ATOM 3797 C C . PRO C 1 120 ? -22.091 45.317 54.229 1.00 50.08 120 PRO C C 1
ATOM 3798 O O . PRO C 1 120 ? -22.922 45.088 53.350 1.00 49.02 120 PRO C O 1
ATOM 3802 N N . TRP C 1 121 ? -21.660 46.542 54.513 1.00 48.23 121 TRP C N 1
ATOM 3803 C CA . TRP C 1 121 ? -22.123 47.712 53.781 1.00 39.69 121 TRP C CA 1
ATOM 3804 C C . TRP C 1 121 ? -21.554 47.678 52.365 1.00 35.20 121 TRP C C 1
ATOM 3805 O O . TRP C 1 121 ? -22.279 47.872 51.392 1.00 45.73 121 TRP C O 1
ATOM 3816 N N . LEU C 1 122 ? -20.255 47.421 52.259 1.00 27.15 122 LEU C N 1
ATOM 3817 C CA . LEU C 1 122 ? -19.588 47.359 50.968 1.00 38.34 122 LEU C CA 1
ATOM 3818 C C . LEU C 1 122 ? -20.040 46.152 50.148 1.00 49.02 122 LEU C C 1
ATOM 3819 O O . LEU C 1 122 ? -19.980 46.175 48.919 1.00 43.83 122 LEU C O 1
ATOM 3824 N N . LYS C 1 123 ? -20.487 45.096 50.823 1.00 44.87 123 LYS C N 1
ATOM 3825 C CA . LYS C 1 123 ? -20.968 43.920 50.113 1.00 48.92 123 LYS C CA 1
ATOM 3826 C C . LYS C 1 123 ? -22.273 44.276 49.411 1.00 43.66 123 LYS C C 1
ATOM 3827 O O . LYS C 1 123 ? -22.439 44.022 48.219 1.00 40.86 123 LYS C O 1
ATOM 3833 N N . GLY C 1 124 ? -23.189 44.879 50.159 1.00 36.61 124 GLY C N 1
ATOM 3834 C CA . GLY C 1 124 ? -24.468 45.272 49.597 1.00 31.86 124 GLY C CA 1
ATOM 3835 C C . GLY C 1 124 ? -24.298 46.193 48.406 1.00 46.64 124 GLY C C 1
ATOM 3836 O O . GLY C 1 124 ? -25.134 46.210 47.501 1.00 47.23 124 GLY C O 1
ATOM 3837 N N . LEU C 1 125 ? -23.219 46.971 48.400 1.00 43.55 125 LEU C N 1
ATOM 3838 C CA . LEU C 1 125 ? -22.977 47.875 47.289 1.00 41.98 125 LEU C CA 1
ATOM 3839 C C . LEU C 1 125 ? -22.497 47.074 46.095 1.00 46.15 125 LEU C C 1
ATOM 3840 O O . LEU C 1 125 ? -22.975 47.271 44.980 1.00 61.85 125 LEU C O 1
ATOM 3845 N N . HIS C 1 126 ? -21.563 46.160 46.327 1.00 40.33 126 HIS C N 1
ATOM 3846 C CA . HIS C 1 126 ? -21.053 45.328 45.246 1.00 40.30 126 HIS C CA 1
ATOM 3847 C C . HIS C 1 126 ? -22.231 44.611 44.581 1.00 51.88 126 HIS C C 1
ATOM 3848 O O . HIS C 1 126 ? -22.242 44.402 43.366 1.00 47.69 126 HIS C O 1
ATOM 3855 N N . GLU C 1 127 ? -23.218 44.246 45.396 1.00 46.93 127 GLU C N 1
ATOM 3856 C CA . GLU C 1 127 ? -24.413 43.545 44.932 1.00 41.63 127 GLU C CA 1
ATOM 3857 C C . GLU C 1 127 ? -25.115 44.249 43.772 1.00 30.91 127 GLU C C 1
ATOM 3858 O O . GLU C 1 127 ? -25.481 43.607 42.792 1.00 37.29 127 GLU C O 1
ATOM 3864 N N . HIS C 1 128 ? -25.310 45.561 43.878 1.00 28.28 128 HIS C N 1
ATOM 3865 C CA . HIS C 1 128 ? -25.962 46.308 42.811 0.50 21.33 128 HIS C CA 1
ATOM 3866 C C . HIS C 1 128 ? -25.182 46.182 41.497 1.00 28.34 128 HIS C C 1
ATOM 3867 O O . HIS C 1 128 ? -25.771 46.109 40.424 1.00 26.49 128 HIS C O 1
ATOM 3874 N N . TYR C 1 129 ? -23.855 46.173 41.585 1.00 26.53 129 TYR C N 1
ATOM 3875 C CA . TYR C 1 129 ? -23.027 46.082 40.388 1.00 18.89 129 TYR C CA 1
ATOM 3876 C C . TYR C 1 129 ? -23.224 44.721 39.747 1.00 18.13 129 TYR C C 1
ATOM 3877 O O . TYR C 1 129 ? -23.309 44.598 38.528 1.00 17.87 129 TYR C O 1
ATOM 3886 N N . LEU C 1 130 ? -23.299 43.705 40.589 1.00 21.07 130 LEU C N 1
ATOM 3887 C CA . LEU C 1 130 ? -23.493 42.343 40.131 1.00 24.19 130 LEU C CA 1
ATOM 3888 C C . LEU C 1 130 ? -24.841 42.229 39.402 1.00 24.14 130 LEU C C 1
ATOM 3889 O O . LEU C 1 130 ? -24.961 41.554 38.376 1.00 21.61 130 LEU C O 1
ATOM 3894 N N . ARG C 1 131 ? -25.861 42.900 39.921 1.00 21.75 131 ARG C N 1
ATOM 3895 C CA . ARG C 1 131 ? -27.163 42.843 39.281 1.00 15.13 131 ARG C CA 1
ATOM 3896 C C . ARG C 1 131 ? -27.155 43.536 37.926 1.00 20.24 131 ARG C C 1
ATOM 3897 O O . ARG C 1 131 ? -27.828 43.079 37.019 1.00 20.30 131 ARG C O 1
ATOM 3905 N N . LEU C 1 132 ? -26.394 44.625 37.787 1.00 16.90 132 LEU C N 1
ATOM 3906 C CA . LEU C 1 132 ? -26.306 45.351 36.516 1.00 23.91 132 LEU C CA 1
ATOM 3907 C C . LEU C 1 132 ? -25.660 44.468 35.448 1.00 20.57 132 LEU C C 1
ATOM 3908 O O . LEU C 1 132 ? -26.062 44.491 34.278 1.00 18.68 132 LEU C O 1
ATOM 3913 N N . LEU C 1 133 ? -24.642 43.719 35.849 1.00 11.31 133 LEU C N 1
ATOM 3914 C CA . LEU C 1 133 ? -23.958 42.801 34.928 1.00 11.29 133 LEU C CA 1
ATOM 3915 C C . LEU C 1 133 ? -24.880 41.634 34.531 1.00 10.40 133 LEU C C 1
ATOM 3916 O O . LEU C 1 133 ? -24.868 41.184 33.389 1.00 17.64 133 LEU C O 1
ATOM 3921 N N . GLU C 1 134 ? -25.668 41.144 35.482 1.00 11.54 134 GLU C N 1
ATOM 3922 C CA . GLU C 1 134 ? -26.606 40.059 35.217 1.00 15.43 134 GLU C CA 1
ATOM 3923 C C . GLU C 1 134 ? -27.627 40.544 34.185 1.00 22.26 134 GLU C C 1
ATOM 3924 O O . GLU C 1 134 ? -28.016 39.811 33.287 1.00 18.05 134 GLU C O 1
ATOM 3930 N N . GLU C 1 135 ? -28.056 41.792 34.327 1.00 21.56 135 GLU C N 1
ATOM 3931 C CA . GLU C 1 135 ? -29.012 42.380 33.396 1.00 20.60 135 GLU C CA 1
ATOM 3932 C C . GLU C 1 135 ? -28.372 42.458 32.019 1.00 20.85 135 GLU C C 1
ATOM 3933 O O . GLU C 1 135 ? -28.986 42.114 31.010 1.00 15.78 135 GLU C O 1
ATOM 3939 N N . LEU C 1 136 ? -27.126 42.915 31.971 1.00 14.82 136 LEU C N 1
ATOM 3940 C CA . LEU C 1 136 ? -26.434 43.031 30.694 1.00 16.95 136 LEU C CA 1
ATOM 3941 C C . LEU C 1 136 ? -26.269 41.659 30.034 1.00 9.45 136 LEU C C 1
ATOM 3942 O O . LEU C 1 136 ? -26.491 41.506 28.839 1.00 14.94 136 LEU C O 1
ATOM 3947 N N . LEU C 1 137 ? -25.886 40.654 30.819 1.00 12.29 137 LEU C N 1
ATOM 3948 C CA . LEU C 1 137 ? -25.705 39.306 30.280 1.00 9.08 137 LEU C CA 1
ATOM 3949 C C . LEU C 1 137 ? -27.015 38.721 29.703 1.00 16.17 137 LEU C C 1
ATOM 3950 O O . LEU C 1 137 ? -27.015 38.117 28.609 1.00 11.26 137 LEU C O 1
ATOM 3955 N N . ARG C 1 138 ? -28.121 38.895 30.424 1.00 13.09 138 ARG C N 1
ATOM 3956 C CA . ARG C 1 138 ? -29.416 38.395 29.927 1.00 20.89 138 ARG C CA 1
ATOM 3957 C C . ARG C 1 138 ? -29.759 39.082 28.617 1.00 20.71 138 ARG C C 1
ATOM 3958 O O . ARG C 1 138 ? -30.334 38.479 27.719 1.00 21.73 138 ARG C O 1
ATOM 3966 N N . SER C 1 139 ? -29.406 40.360 28.511 1.00 21.96 139 SER C N 1
ATOM 3967 C CA . SER C 1 139 ? -29.645 41.086 27.281 1.00 20.06 139 SER C CA 1
ATOM 3968 C C . SER C 1 139 ? -28.759 40.481 26.186 1.00 20.72 139 SER C C 1
ATOM 3969 O O . SER C 1 139 ? -29.190 40.321 25.044 1.00 19.60 139 SER C O 1
ATOM 3972 N N . GLY C 1 140 ? -27.510 40.158 26.513 1.00 11.08 140 GLY C N 1
ATOM 3973 C CA . GLY C 1 140 ? -26.664 39.550 25.501 1.00 8.75 140 GLY C CA 1
ATOM 3974 C C . GLY C 1 140 ? -27.189 38.175 25.060 1.00 14.44 140 GLY C C 1
ATOM 3975 O O . GLY C 1 140 ? -27.082 37.780 23.892 1.00 13.94 140 GLY C O 1
ATOM 3976 N N . GLN C 1 141 ? -27.763 37.432 25.998 1.00 9.58 141 GLN C N 1
ATOM 3977 C CA . GLN C 1 141 ? -28.289 36.115 25.659 1.00 20.58 141 GLN C CA 1
ATOM 3978 C C . GLN C 1 141 ? -29.444 36.232 24.657 1.00 18.89 141 GLN C C 1
ATOM 3979 O O . GLN C 1 141 ? -29.530 35.462 23.698 1.00 19.34 141 GLN C O 1
ATOM 3985 N N . SER C 1 142 ? -30.311 37.211 24.866 1.00 13.06 142 SER C N 1
ATOM 3986 C CA . SER C 1 142 ? -31.440 37.424 23.967 1.00 22.04 142 SER C CA 1
ATOM 3987 C C . SER C 1 142 ? -30.976 37.849 22.569 1.00 25.35 142 SER C C 1
ATOM 3988 O O . SER C 1 142 ? -31.632 37.560 21.579 1.00 22.49 142 SER C O 1
ATOM 3991 N N . GLU C 1 143 ? -29.837 38.525 22.488 1.00 21.62 143 GLU C N 1
ATOM 3992 C CA . GLU C 1 143 ? -29.339 38.999 21.203 1.00 21.34 143 GLU C CA 1
ATOM 3993 C C . GLU C 1 143 ? -28.421 38.024 20.490 1.00 27.83 143 GLU C C 1
ATOM 3994 O O . GLU C 1 143 ? -27.941 38.313 19.403 1.00 23.53 143 GLU C O 1
ATOM 4000 N N . GLY C 1 144 ? -28.170 36.870 21.094 1.00 20.55 144 GLY C N 1
ATOM 4001 C CA . GLY C 1 144 ? -27.289 35.910 20.455 1.00 19.29 144 GLY C CA 1
ATOM 4002 C C . GLY C 1 144 ? -25.811 36.183 20.693 1.00 19.45 144 GLY C C 1
ATOM 4003 O O . GLY C 1 144 ? -24.961 35.508 20.121 1.00 17.16 144 GLY C O 1
ATOM 4004 N N . ALA C 1 145 ? -25.493 37.163 21.539 1.00 14.84 145 ALA C N 1
ATOM 4005 C CA . ALA C 1 145 ? -24.094 37.489 21.815 1.00 13.80 145 ALA C CA 1
ATOM 4006 C C . ALA C 1 145 ? -23.510 36.670 22.976 1.00 17.84 145 ALA C C 1
ATOM 4007 O O . ALA C 1 145 ? -22.299 36.560 23.124 1.00 15.24 145 ALA C O 1
ATOM 4009 N N . VAL C 1 146 ? -24.380 36.100 23.803 1.00 13.83 146 VAL C N 1
ATOM 4010 C CA . VAL C 1 146 ? -23.941 35.320 24.949 1.00 10.43 146 VAL C CA 1
ATOM 4011 C C . VAL C 1 146 ? -24.641 33.961 24.919 1.00 17.42 146 VAL C C 1
ATOM 4012 O O . VAL C 1 146 ? -25.848 33.902 24.727 1.00 10.44 146 VAL C O 1
ATOM 4016 N N . ARG C 1 147 ? -23.885 32.876 25.093 1.00 11.97 147 ARG C N 1
ATOM 4017 C CA . ARG C 1 147 ? -24.462 31.526 25.097 1.00 13.60 147 ARG C CA 1
ATOM 4018 C C . ARG C 1 147 ? -25.574 31.441 26.122 1.00 18.56 147 ARG C C 1
ATOM 4019 O O . ARG C 1 147 ? -25.441 31.949 27.248 1.00 14.55 147 ARG C O 1
ATOM 4027 N N . THR C 1 148 ? -26.670 30.782 25.752 1.00 16.05 148 THR C N 1
ATOM 4028 C CA . THR C 1 148 ? -27.796 30.677 26.676 1.00 15.98 148 THR C CA 1
ATOM 4029 C C . THR C 1 148 ? -27.562 29.678 27.795 1.00 11.57 148 THR C C 1
ATOM 4030 O O . THR C 1 148 ? -28.257 29.721 28.802 1.00 14.34 148 THR C O 1
ATOM 4034 N N . GLY C 1 149 ? -26.600 28.777 27.626 1.00 13.73 149 GLY C N 1
ATOM 4035 C CA . GLY C 1 149 ? -26.323 27.818 28.697 1.00 14.63 149 GLY C CA 1
ATOM 4036 C C . GLY C 1 149 ? -25.646 28.446 29.920 1.00 22.28 149 GLY C C 1
ATOM 4037 O O . GLY C 1 149 ? -25.669 27.892 31.017 1.00 16.38 149 GLY C O 1
ATOM 4038 N N . LEU C 1 150 ? -25.034 29.611 29.739 1.00 17.45 150 LEU C N 1
ATOM 4039 C CA . LEU C 1 150 ? -24.353 30.297 30.831 1.00 8.02 150 LEU C CA 1
ATOM 4040 C C . LEU C 1 150 ? -25.295 30.840 31.900 1.00 15.79 150 LEU C C 1
ATOM 4041 O O . LEU C 1 150 ? -26.362 31.372 31.600 1.00 12.42 150 LEU C O 1
ATOM 4046 N N . SER C 1 151 ? -24.882 30.722 33.153 1.00 10.49 151 SER C N 1
ATOM 4047 C CA . SER C 1 151 ? -25.665 31.260 34.254 1.00 7.60 151 SER C CA 1
ATOM 4048 C C . SER C 1 151 ? -25.457 32.782 34.352 1.00 15.10 151 SER C C 1
ATOM 4049 O O . SER C 1 151 ? -24.328 33.250 34.464 1.00 12.48 151 SER C O 1
ATOM 4052 N N . PRO C 1 152 ? -26.537 33.575 34.309 1.00 15.44 152 PRO C N 1
ATOM 4053 C CA . PRO C 1 152 ? -26.295 35.019 34.422 1.00 16.11 152 PRO C CA 1
ATOM 4054 C C . PRO C 1 152 ? -25.621 35.443 35.732 1.00 14.19 152 PRO C C 1
ATOM 4055 O O . PRO C 1 152 ? -24.707 36.268 35.734 1.00 12.79 152 PRO C O 1
ATOM 4059 N N . ARG C 1 153 ? -26.069 34.883 36.850 1.00 16.10 153 ARG C N 1
ATOM 4060 C CA . ARG C 1 153 ? -25.493 35.256 38.147 1.00 13.10 153 ARG C CA 1
ATOM 4061 C C . ARG C 1 153 ? -24.030 34.815 38.309 1.00 19.07 153 ARG C C 1
ATOM 4062 O O . ARG C 1 153 ? -23.185 35.591 38.725 1.00 11.24 153 ARG C O 1
ATOM 4070 N N . ALA C 1 154 ? -23.730 33.566 37.986 1.00 11.13 154 ALA C N 1
ATOM 4071 C CA . ALA C 1 154 ? -22.360 33.093 38.109 1.00 13.45 154 ALA C CA 1
ATOM 4072 C C . ALA C 1 154 ? -21.432 33.814 37.140 1.00 15.41 154 ALA C C 1
ATOM 4073 O O . ALA C 1 154 ? -20.314 34.169 37.495 1.00 15.29 154 ALA C O 1
ATOM 4075 N N . THR C 1 155 ? -21.892 34.033 35.912 1.00 11.58 155 THR C N 1
ATOM 4076 C CA . THR C 1 155 ? -21.051 34.699 34.917 1.00 11.12 155 THR C CA 1
ATOM 4077 C C . THR C 1 155 ? -20.822 36.161 35.298 1.00 8.24 155 THR C C 1
ATOM 4078 O O . THR C 1 155 ? -19.747 36.713 35.048 1.00 12.39 155 THR C O 1
ATOM 4082 N N . ALA C 1 156 ? -21.827 36.799 35.899 1.00 10.91 156 ALA C N 1
ATOM 4083 C CA . ALA C 1 156 ? -21.683 38.190 36.363 1.00 24.26 156 ALA C CA 1
ATOM 4084 C C . ALA C 1 156 ? -20.641 38.219 37.508 1.00 13.73 156 ALA C C 1
ATOM 4085 O O . ALA C 1 156 ? -19.831 39.144 37.616 1.00 15.82 156 ALA C O 1
ATOM 4087 N N . ALA C 1 157 ? -20.684 37.204 38.365 1.00 15.90 157 ALA C N 1
ATOM 4088 C CA . ALA C 1 157 ? -19.747 37.128 39.484 1.00 18.35 157 ALA C CA 1
ATOM 4089 C C . ALA C 1 157 ? -18.332 37.027 38.935 1.00 23.42 157 ALA C C 1
ATOM 4090 O O . ALA C 1 157 ? -17.404 37.649 39.462 1.00 13.66 157 ALA C O 1
ATOM 4092 N N . VAL C 1 158 ? -18.169 36.248 37.863 1.00 18.96 158 VAL C N 1
ATOM 4093 C CA . VAL C 1 158 ? -16.854 36.096 37.248 1.00 15.59 158 VAL C CA 1
ATOM 4094 C C . VAL C 1 158 ? -16.381 37.445 36.729 1.00 21.66 158 VAL C C 1
ATOM 4095 O O . VAL C 1 158 ? -15.275 37.885 37.020 1.00 20.36 158 VAL C O 1
ATOM 4099 N N . ILE C 1 159 ? -17.227 38.101 35.949 1.00 17.99 159 ILE C N 1
ATOM 4100 C CA . ILE C 1 159 ? -16.873 39.386 35.382 1.00 17.68 159 ILE C CA 1
ATOM 4101 C C . ILE C 1 159 ? -16.675 40.468 36.456 1.00 20.28 159 ILE C C 1
ATOM 4102 O O . ILE C 1 159 ? -15.774 41.291 36.353 1.00 17.85 159 ILE C O 1
ATOM 4107 N N . ALA C 1 160 ? -17.498 40.438 37.495 1.00 19.03 160 ALA C N 1
ATOM 4108 C CA . ALA C 1 160 ? -17.405 41.432 38.571 1.00 20.08 160 ALA C CA 1
ATOM 4109 C C . ALA C 1 160 ? -16.226 41.245 39.515 1.00 33.15 160 ALA C C 1
ATOM 4110 O O . ALA C 1 160 ? -15.813 42.197 40.189 1.00 33.63 160 ALA C O 1
ATOM 4112 N N . ALA C 1 161 ? -15.690 40.029 39.575 1.00 28.65 161 ALA C N 1
ATOM 4113 C CA . ALA C 1 161 ? -14.572 39.738 40.468 1.00 30.26 161 ALA C CA 1
ATOM 4114 C C . ALA C 1 161 ? -13.307 40.470 40.055 1.00 31.19 161 ALA C C 1
ATOM 4115 O O . ALA C 1 161 ? -12.435 40.728 40.886 1.00 34.83 161 ALA C O 1
ATOM 4117 N N . MET C 1 162 ? -13.220 40.791 38.771 1.00 31.16 162 MET C N 1
ATOM 4118 C CA . MET C 1 162 ? -12.065 41.467 38.187 1.00 47.71 162 MET C CA 1
ATOM 4119 C C . MET C 1 162 ? -11.697 42.769 38.901 1.00 57.05 162 MET C C 1
ATOM 4120 O O . MET C 1 162 ? -12.572 43.492 39.377 1.00 58.27 162 MET C O 1
ATOM 4125 N N . GLY C 1 163 ? -10.399 43.057 38.990 1.00 60.63 163 GLY C N 1
ATOM 4126 C CA . GLY C 1 163 ? -9.975 44.294 39.626 1.00 56.34 163 GLY C CA 1
ATOM 4127 C C . GLY C 1 163 ? -8.984 44.202 40.771 1.00 55.65 163 GLY C C 1
ATOM 4128 O O . GLY C 1 163 ? -8.717 45.212 41.432 1.00 49.54 163 GLY C O 1
ATOM 4129 N N . CYS C 1 164 ? -8.433 43.017 41.021 1.00 51.84 164 CYS C N 1
ATOM 4130 C CA . CYS C 1 164 ? -7.466 42.871 42.107 1.00 52.50 164 CYS C CA 1
ATOM 4131 C C . CYS C 1 164 ? -6.041 43.130 41.639 1.00 48.06 164 CYS C C 1
ATOM 4132 O O . CYS C 1 164 ? -5.123 43.234 42.452 1.00 46.60 164 CYS C O 1
ATOM 4135 N N . THR C 1 165 ? -5.861 43.230 40.326 1.00 40.80 165 THR C N 1
ATOM 4136 C CA . THR C 1 165 ? -4.550 43.512 39.752 1.00 47.35 165 THR C CA 1
ATOM 4137 C C . THR C 1 165 ? -4.569 44.970 39.300 1.00 45.42 165 THR C C 1
ATOM 4138 O O . THR C 1 165 ? -5.636 45.526 39.045 1.00 48.46 165 THR C O 1
ATOM 4142 N N . PRO C 1 166 ? -3.388 45.600 39.179 1.00 52.01 166 PRO C N 1
ATOM 4143 C CA . PRO C 1 166 ? -3.313 47.002 38.753 1.00 48.60 166 PRO C CA 1
ATOM 4144 C C . PRO C 1 166 ? -4.278 47.354 37.624 1.00 39.94 166 PRO C C 1
ATOM 4145 O O . PRO C 1 166 ? -4.259 46.739 36.556 1.00 41.65 166 PRO C O 1
ATOM 4149 N N . SER C 1 167 ? -5.130 48.341 37.874 1.00 36.60 167 SER C N 1
ATOM 4150 C CA . SER C 1 167 ? -6.091 48.779 36.871 1.00 38.78 167 SER C CA 1
ATOM 4151 C C . SER C 1 167 ? -5.371 49.241 35.609 1.00 45.28 167 SER C C 1
ATOM 4152 O O . SER C 1 167 ? -5.851 48.998 34.500 1.00 46.30 167 SER C O 1
ATOM 4155 N N . LEU C 1 168 ? -4.226 49.908 35.775 1.00 39.64 168 LEU C N 1
ATOM 4156 C CA . LEU C 1 168 ? -3.452 50.374 34.626 1.00 46.12 168 LEU C CA 1
ATOM 4157 C C . LEU C 1 168 ? -3.018 49.184 33.783 1.00 44.91 168 LEU C C 1
ATOM 4158 O O . LEU C 1 168 ? -3.032 49.250 32.548 1.00 47.49 168 LEU C O 1
ATOM 4163 N N . GLU C 1 169 ? -2.634 48.098 34.454 1.00 51.40 169 GLU C N 1
ATOM 4164 C CA . GLU C 1 169 ? -2.218 46.879 33.762 1.00 34.67 169 GLU C CA 1
ATOM 4165 C C . GLU C 1 169 ? -3.392 46.365 32.928 1.00 47.90 169 GLU C C 1
ATOM 4166 O O . GLU C 1 169 ? -3.265 46.164 31.709 1.00 36.66 169 GLU C O 1
ATOM 4172 N N . VAL C 1 170 ? -4.533 46.160 33.590 1.00 34.88 170 VAL C N 1
ATOM 4173 C CA . VAL C 1 170 ? -5.734 45.677 32.906 1.00 49.43 170 VAL C CA 1
ATOM 4174 C C . VAL C 1 170 ? -6.157 46.635 31.799 1.00 52.00 170 VAL C C 1
ATOM 4175 O O . VAL C 1 170 ? -6.492 46.196 30.700 1.00 43.50 170 VAL C O 1
ATOM 4179 N N . GLU C 1 171 ? -6.148 47.937 32.111 1.00 48.12 171 GLU C N 1
ATOM 4180 C CA . GLU C 1 171 ? -6.521 48.995 31.165 1.00 47.47 171 GLU C CA 1
ATOM 4181 C C . GLU C 1 171 ? -5.766 48.885 29.851 1.00 47.87 171 GLU C C 1
ATOM 4182 O O . GLU C 1 171 ? -6.363 48.971 28.779 1.00 39.25 171 GLU C O 1
ATOM 4188 N N . ALA C 1 172 ? -4.449 48.712 29.934 1.00 50.93 172 ALA C N 1
ATOM 4189 C CA . ALA C 1 172 ? -3.626 48.571 28.739 1.00 40.86 172 ALA C CA 1
ATOM 4190 C C . ALA C 1 172 ? -4.031 47.275 28.041 1.00 52.95 172 ALA C C 1
ATOM 4191 O O . ALA C 1 172 ? -3.877 47.127 26.826 1.00 57.99 172 ALA C O 1
ATOM 4193 N N . TYR C 1 173 ? -4.560 46.344 28.829 1.00 42.31 173 TYR C N 1
ATOM 4194 C CA . TYR C 1 173 ? -4.989 45.055 28.319 1.00 47.33 173 TYR C CA 1
ATOM 4195 C C . TYR C 1 173 ? -6.516 44.917 28.247 1.00 40.74 173 TYR C C 1
ATOM 4196 O O . TYR C 1 173 ? -7.028 43.807 28.253 1.00 38.73 173 TYR C O 1
ATOM 4205 N N . LEU C 1 174 ? -7.244 46.029 28.182 1.00 23.13 174 LEU C N 1
ATOM 4206 C CA . LEU C 1 174 ? -8.696 45.955 28.098 1.00 26.07 174 LEU C CA 1
ATOM 4207 C C . LEU C 1 174 ? -9.105 45.181 26.843 1.00 24.96 174 LEU C C 1
ATOM 4208 O O . LEU C 1 174 ? -10.032 44.374 26.873 1.00 20.37 174 LEU C O 1
ATOM 4213 N N . GLU C 1 175 ? -8.414 45.426 25.738 1.00 17.79 175 GLU C N 1
ATOM 4214 C CA . GLU C 1 175 ? -8.729 44.730 24.490 1.00 23.74 175 GLU C CA 1
ATOM 4215 C C . GLU C 1 175 ? -8.430 43.232 24.588 1.00 24.60 175 GLU C C 1
ATOM 4216 O O . GLU C 1 175 ? -9.131 42.413 24.001 1.00 24.69 175 GLU C O 1
ATOM 4222 N N . HIS C 1 176 ? -7.370 42.877 25.307 1.00 21.50 176 HIS C N 1
ATOM 4223 C CA . HIS C 1 176 ? -7.003 41.468 25.486 1.00 22.77 176 HIS C CA 1
ATOM 4224 C C . HIS C 1 176 ? -8.008 40.787 26.402 1.00 12.94 176 HIS C C 1
ATOM 4225 O O . HIS C 1 176 ? -8.338 39.619 26.222 1.00 19.66 176 HIS C O 1
ATOM 4232 N N . LEU C 1 177 ? -8.484 41.532 27.390 1.00 17.26 177 LEU C N 1
ATOM 4233 C CA . LEU C 1 177 ? -9.476 41.015 28.315 1.00 22.36 177 LEU C CA 1
ATOM 4234 C C . LEU C 1 177 ? -10.780 40.750 27.566 1.00 15.66 177 LEU C C 1
ATOM 4235 O O . LEU C 1 177 ? -11.416 39.717 27.772 1.00 17.95 177 LEU C O 1
ATOM 4240 N N . MET C 1 178 ? -11.193 41.702 26.728 1.00 15.57 178 MET C N 1
ATOM 4241 C CA . MET C 1 178 ? -12.420 41.556 25.942 1.00 13.12 178 MET C CA 1
ATOM 4242 C C . MET C 1 178 ? -12.361 40.319 25.051 1.00 14.53 178 MET C C 1
ATOM 4243 O O . MET C 1 178 ? -13.352 39.599 24.900 1.00 15.12 178 MET C O 1
ATOM 4248 N N . GLU C 1 179 ? -11.193 40.071 24.462 1.00 13.12 179 GLU C N 1
ATOM 4249 C CA . GLU C 1 179 ? -11.008 38.914 23.590 1.00 14.47 179 GLU C CA 1
ATOM 4250 C C . GLU C 1 179 ? -11.187 37.587 24.376 1.00 14.09 179 GLU C C 1
ATOM 4251 O O . GLU C 1 179 ? -11.812 36.649 23.889 1.00 21.10 179 GLU C O 1
ATOM 4257 N N . VAL C 1 180 ? -10.625 37.512 25.575 1.00 15.85 180 VAL C N 1
ATOM 4258 C CA . VAL C 1 180 ? -10.768 36.313 26.411 1.00 17.49 180 VAL C CA 1
ATOM 4259 C C . VAL C 1 180 ? -12.218 36.154 26.897 1.00 17.85 180 VAL C C 1
ATOM 4260 O O . VAL C 1 180 ? -12.758 35.041 26.962 1.00 11.92 180 VAL C O 1
ATOM 4264 N N . LEU C 1 181 ? -12.844 37.258 27.266 1.00 11.67 181 LEU C N 1
ATOM 4265 C CA . LEU C 1 181 ? -14.229 37.191 27.728 1.00 16.53 181 LEU C CA 1
ATOM 4266 C C . LEU C 1 181 ? -15.159 36.722 26.602 1.00 19.44 181 LEU C C 1
ATOM 4267 O O . LEU C 1 181 ? -16.126 35.973 26.812 1.00 13.87 181 LEU C O 1
ATOM 4272 N N . ARG C 1 182 ? -14.853 37.167 25.394 1.00 16.23 182 ARG C N 1
ATOM 4273 C CA . ARG C 1 182 ? -15.639 36.807 24.228 1.00 15.73 182 ARG C CA 1
ATOM 4274 C C . ARG C 1 182 ? -15.410 35.347 23.795 1.00 13.16 182 ARG C C 1
ATOM 4275 O O . ARG C 1 182 ? -16.361 34.575 23.654 1.00 15.11 182 ARG C O 1
ATOM 4283 N N . LYS C 1 183 ? -14.159 34.938 23.631 1.00 14.89 183 LYS C N 1
ATOM 4284 C CA . LYS C 1 183 ? -13.913 33.577 23.161 1.00 20.03 183 LYS C CA 1
ATOM 4285 C C . LYS C 1 183 ? -12.971 32.676 23.948 1.00 18.73 183 LYS C C 1
ATOM 4286 O O . LYS C 1 183 ? -12.632 31.594 23.487 1.00 13.30 183 LYS C O 1
ATOM 4292 N N . GLY C 1 184 ? -12.539 33.108 25.124 1.00 14.87 184 GLY C N 1
ATOM 4293 C CA . GLY C 1 184 ? -11.665 32.256 25.919 1.00 16.45 184 GLY C CA 1
ATOM 4294 C C . GLY C 1 184 ? -10.287 32.038 25.333 1.00 21.00 184 GLY C C 1
ATOM 4295 O O . GLY C 1 184 ? -9.831 32.859 24.537 1.00 16.52 184 GLY C O 1
ATOM 4296 N N . VAL C 1 185 ? -9.616 30.944 25.713 1.00 11.48 185 VAL C N 1
ATOM 4297 C CA . VAL C 1 185 ? -8.266 30.695 25.190 1.00 11.86 185 VAL C CA 1
ATOM 4298 C C . VAL C 1 185 ? -8.111 29.422 24.365 1.00 18.25 185 VAL C C 1
ATOM 4299 O O . VAL C 1 185 ? -7.111 29.237 23.657 1.00 14.63 185 VAL C O 1
ATOM 4303 N N . GLU C 1 186 ? -9.100 28.545 24.457 1.00 14.18 186 GLU C N 1
ATOM 4304 C CA . GLU C 1 186 ? -9.061 27.271 23.759 1.00 13.33 186 GLU C CA 1
ATOM 4305 C C . GLU C 1 186 ? -9.331 27.360 22.250 1.00 17.12 186 GLU C C 1
ATOM 4306 O O . GLU C 1 186 ? -10.175 28.117 21.803 1.00 18.58 186 GLU C O 1
ATOM 4312 N N . PRO C 1 187 ? -8.596 26.578 21.448 1.00 19.93 187 PRO C N 1
ATOM 4313 C CA . PRO C 1 187 ? -8.828 26.634 20.002 1.00 23.25 187 PRO C CA 1
ATOM 4314 C C . PRO C 1 187 ? -10.241 26.161 19.632 1.00 24.24 187 PRO C C 1
ATOM 4315 O O . PRO C 1 187 ? -10.735 25.184 20.245 1.00 26.33 187 PRO C O 1
ATOM 4320 N N . VAL D 1 10 ? 15.311 23.220 66.582 1.00 60.84 10 VAL D N 1
ATOM 4321 C CA . VAL D 1 10 ? 15.148 24.676 66.308 1.00 63.79 10 VAL D CA 1
ATOM 4322 C C . VAL D 1 10 ? 14.181 24.892 65.148 1.00 62.11 10 VAL D C 1
ATOM 4323 O O . VAL D 1 10 ? 13.209 25.637 65.279 1.00 51.30 10 VAL D O 1
ATOM 4327 N N . LYS D 1 11 ? 14.450 24.245 64.015 1.00 68.02 11 LYS D N 1
ATOM 4328 C CA . LYS D 1 11 ? 13.580 24.363 62.845 1.00 66.45 11 LYS D CA 1
ATOM 4329 C C . LYS D 1 11 ? 12.150 24.041 63.259 1.00 63.69 11 LYS D C 1
ATOM 4330 O O . LYS D 1 11 ? 11.196 24.683 62.810 1.00 51.33 11 LYS D O 1
ATOM 4336 N N . ASP D 1 12 ? 12.016 23.034 64.117 1.00 62.36 12 ASP D N 1
ATOM 4337 C CA . ASP D 1 12 ? 10.716 22.614 64.617 1.00 54.71 12 ASP D CA 1
ATOM 4338 C C . ASP D 1 12 ? 10.056 23.784 65.323 1.00 56.19 12 ASP D C 1
ATOM 4339 O O . ASP D 1 12 ? 8.923 24.149 65.009 1.00 55.40 12 ASP D O 1
ATOM 4344 N N . LYS D 1 13 ? 10.768 24.365 66.284 1.00 45.18 13 LYS D N 1
ATOM 4345 C CA . LYS D 1 13 ? 10.234 25.495 67.034 1.00 48.62 13 LYS D CA 1
ATOM 4346 C C . LYS D 1 13 ? 9.930 26.661 66.105 1.00 29.30 13 LYS D C 1
ATOM 4347 O O . LYS D 1 13 ? 8.823 27.191 66.106 1.00 28.43 13 LYS D O 1
ATOM 4353 N N . LYS D 1 14 ? 10.917 27.056 65.311 1.00 31.97 14 LYS D N 1
ATOM 4354 C CA . LYS D 1 14 ? 10.724 28.160 64.383 1.00 32.85 14 LYS D CA 1
ATOM 4355 C C . LYS D 1 14 ? 9.438 27.902 63.621 1.00 33.63 14 LYS D C 1
ATOM 4356 O O . LYS D 1 14 ? 8.636 28.806 63.399 1.00 35.75 14 LYS D O 1
ATOM 4362 N N . ARG D 1 15 ? 9.229 26.642 63.256 1.00 47.15 15 ARG D N 1
ATOM 4363 C CA . ARG D 1 15 ? 8.045 26.244 62.513 1.00 35.83 15 ARG D CA 1
ATOM 4364 C C . ARG D 1 15 ? 6.763 26.500 63.276 1.00 39.91 15 ARG D C 1
ATOM 4365 O O . ARG D 1 15 ? 5.869 27.193 62.783 1.00 37.01 15 ARG D O 1
ATOM 4373 N N . ALA D 1 16 ? 6.665 25.918 64.471 1.00 30.67 16 ALA D N 1
ATOM 4374 C CA . ALA D 1 16 ? 5.480 26.089 65.298 1.00 34.69 16 ALA D CA 1
ATOM 4375 C C . ALA D 1 16 ? 5.236 27.574 65.566 1.00 21.05 16 ALA D C 1
ATOM 4376 O O . ALA D 1 16 ? 4.094 28.045 65.495 1.00 23.66 16 ALA D O 1
ATOM 4378 N N . ILE D 1 17 ? 6.303 28.314 65.859 1.00 28.86 17 ILE D N 1
ATOM 4379 C CA . ILE D 1 17 ? 6.155 29.751 66.116 1.00 23.40 17 ILE D CA 1
ATOM 4380 C C . ILE D 1 17 ? 5.473 30.412 64.920 1.00 20.56 17 ILE D C 1
ATOM 4381 O O . ILE D 1 17 ? 4.459 31.103 65.062 1.00 19.62 17 ILE D O 1
ATOM 4386 N N . LEU D 1 18 ? 6.018 30.179 63.731 1.00 31.44 18 LEU D N 1
ATOM 4387 C CA . LEU D 1 18 ? 5.446 30.771 62.527 1.00 25.59 18 LEU D CA 1
ATOM 4388 C C . LEU D 1 18 ? 4.005 30.316 62.313 1.00 19.24 18 LEU D C 1
ATOM 4389 O O . LEU D 1 18 ? 3.126 31.114 61.974 1.00 23.29 18 LEU D O 1
ATOM 4394 N N . GLU D 1 19 ? 3.743 29.036 62.544 1.00 26.41 19 GLU D N 1
ATOM 4395 C CA . GLU D 1 19 ? 2.386 28.529 62.395 1.00 26.85 19 GLU D CA 1
ATOM 4396 C C . GLU D 1 19 ? 1.448 29.229 63.401 1.00 25.20 19 GLU D C 1
ATOM 4397 O O . GLU D 1 19 ? 0.322 29.629 63.065 1.00 25.00 19 GLU D O 1
ATOM 4403 N N . ALA D 1 20 ? 1.919 29.411 64.629 1.00 24.79 20 ALA D N 1
ATOM 4404 C CA . ALA D 1 20 ? 1.120 30.087 65.645 1.00 20.47 20 ALA D CA 1
ATOM 4405 C C . ALA D 1 20 ? 0.903 31.562 65.272 1.00 18.65 20 ALA D C 1
ATOM 4406 O O . ALA D 1 20 ? -0.168 32.130 65.510 1.00 23.42 20 ALA D O 1
ATOM 4408 N N . THR D 1 21 ? 1.925 32.177 64.681 1.00 20.32 21 THR D N 1
ATOM 4409 C CA . THR D 1 21 ? 1.828 33.572 64.278 1.00 16.82 21 THR D CA 1
ATOM 4410 C C . THR D 1 21 ? 0.671 33.769 63.292 1.00 22.07 21 THR D C 1
ATOM 4411 O O . THR D 1 21 ? -0.153 34.663 63.455 1.00 21.55 21 THR D O 1
ATOM 4415 N N . LEU D 1 22 ? 0.622 32.936 62.255 1.00 28.20 22 LEU D N 1
ATOM 4416 C CA . LEU D 1 22 ? -0.446 33.040 61.270 1.00 26.83 22 LEU D CA 1
ATOM 4417 C C . LEU D 1 22 ? -1.797 32.868 61.981 1.00 28.00 22 LEU D C 1
ATOM 4418 O O . LEU D 1 22 ? -2.719 33.669 61.786 1.00 31.01 22 LEU D O 1
ATOM 4423 N N . ALA D 1 23 ? -1.904 31.838 62.817 1.00 27.50 23 ALA D N 1
ATOM 4424 C CA . ALA D 1 23 ? -3.136 31.589 63.580 1.00 37.43 23 ALA D CA 1
ATOM 4425 C C . ALA D 1 23 ? -3.580 32.815 64.390 1.00 41.37 23 ALA D C 1
ATOM 4426 O O . ALA D 1 23 ? -4.740 33.237 64.325 1.00 34.16 23 ALA D O 1
ATOM 4428 N N . VAL D 1 24 ? -2.653 33.385 65.156 1.00 30.41 24 VAL D N 1
ATOM 4429 C CA . VAL D 1 24 ? -2.969 34.548 65.977 1.00 23.76 24 VAL D CA 1
ATOM 4430 C C . VAL D 1 24 ? -3.327 35.754 65.108 1.00 36.23 24 VAL D C 1
ATOM 4431 O O . VAL D 1 24 ? -4.247 36.516 65.417 1.00 35.33 24 VAL D O 1
ATOM 4435 N N . LEU D 1 25 ? -2.592 35.934 64.019 1.00 26.09 25 LEU D N 1
ATOM 4436 C CA . LEU D 1 25 ? -2.871 37.045 63.125 1.00 23.90 25 LEU D CA 1
ATOM 4437 C C . LEU D 1 25 ? -4.320 37.001 62.659 1.00 31.89 25 LEU D C 1
ATOM 4438 O O . LEU D 1 25 ? -5.025 38.013 62.691 1.00 31.61 25 LEU D O 1
ATOM 4443 N N . ARG D 1 26 ? -4.758 35.822 62.228 1.00 32.53 26 ARG D N 1
ATOM 4444 C CA . ARG D 1 26 ? -6.120 35.648 61.730 1.00 49.17 26 ARG D CA 1
ATOM 4445 C C . ARG D 1 26 ? -7.167 35.849 62.814 1.00 44.91 26 ARG D C 1
ATOM 4446 O O . ARG D 1 26 ? -8.313 36.197 62.520 1.00 53.13 26 ARG D O 1
ATOM 4454 N N . GLU D 1 27 ? -6.775 35.644 64.065 1.00 44.96 27 GLU D N 1
ATOM 4455 C CA . GLU D 1 27 ? -7.704 35.813 65.181 1.00 50.00 27 GLU D CA 1
ATOM 4456 C C . GLU D 1 27 ? -7.707 37.221 65.769 1.00 46.22 27 GLU D C 1
ATOM 4457 O O . GLU D 1 27 ? -8.766 37.770 66.070 1.00 45.96 27 GLU D O 1
ATOM 4463 N N . ARG D 1 28 ? -6.523 37.806 65.922 1.00 43.54 28 ARG D N 1
ATOM 4464 C CA . ARG D 1 28 ? -6.397 39.137 66.513 1.00 41.82 28 ARG D CA 1
ATOM 4465 C C . ARG D 1 28 ? -6.216 40.292 65.525 1.00 50.60 28 ARG D C 1
ATOM 4466 O O . ARG D 1 28 ? -6.516 41.447 65.845 1.00 38.63 28 ARG D O 1
ATOM 4474 N N . GLY D 1 29 ? -5.733 39.988 64.328 1.00 45.09 29 GLY D N 1
ATOM 4475 C CA . GLY D 1 29 ? -5.472 41.044 63.373 1.00 36.90 29 GLY D CA 1
ATOM 4476 C C . GLY D 1 29 ? -4.034 41.422 63.680 1.00 40.06 29 GLY D C 1
ATOM 4477 O O . GLY D 1 29 ? -3.454 40.874 64.619 1.00 32.74 29 GLY D O 1
ATOM 4478 N N . LEU D 1 30 ? -3.446 42.339 62.920 1.00 31.18 30 LEU D N 1
ATOM 4479 C CA . LEU D 1 30 ? -2.053 42.721 63.156 1.00 31.27 30 LEU D CA 1
ATOM 4480 C C . LEU D 1 30 ? -1.810 43.545 64.421 1.00 41.06 30 LEU D C 1
ATOM 4481 O O . LEU D 1 30 ? -0.831 43.318 65.137 1.00 31.01 30 LEU D O 1
ATOM 4486 N N . SER D 1 31 ? -2.682 44.510 64.694 1.00 38.97 31 SER D N 1
ATOM 4487 C CA . SER D 1 31 ? -2.503 45.353 65.874 1.00 38.47 31 SER D CA 1
ATOM 4488 C C . SER D 1 31 ? -2.671 44.551 67.155 1.00 34.94 31 SER D C 1
ATOM 4489 O O . SER D 1 31 ? -2.001 44.812 68.156 1.00 39.77 31 SER D O 1
ATOM 4492 N N . GLY D 1 32 ? -3.561 43.567 67.115 1.00 25.01 32 GLY D N 1
ATOM 4493 C CA . GLY D 1 32 ? -3.806 42.752 68.290 1.00 36.18 32 GLY D CA 1
ATOM 4494 C C . GLY D 1 32 ? -2.864 41.575 68.452 1.00 30.27 32 GLY D C 1
ATOM 4495 O O . GLY D 1 32 ? -3.059 40.749 69.337 1.00 41.29 32 GLY D O 1
ATOM 4496 N N . LEU D 1 33 ? -1.846 41.480 67.604 1.00 35.45 33 LEU D N 1
ATOM 4497 C CA . LEU D 1 33 ? -0.917 40.361 67.717 1.00 28.01 33 LEU D CA 1
ATOM 4498 C C . LEU D 1 33 ? 0.226 40.699 68.638 1.00 30.52 33 LEU D C 1
ATOM 4499 O O . LEU D 1 33 ? 0.885 41.720 68.477 1.00 26.75 33 LEU D O 1
ATOM 4504 N N . LYS D 1 34 ? 0.460 39.819 69.603 1.00 24.35 34 LYS D N 1
ATOM 4505 C CA . LYS D 1 34 ? 1.521 40.011 70.570 1.00 24.27 34 LYS D CA 1
ATOM 4506 C C . LYS D 1 34 ? 2.378 38.767 70.579 1.00 21.40 34 LYS D C 1
ATOM 4507 O O . LYS D 1 34 ? 1.856 37.653 70.614 1.00 19.72 34 LYS D O 1
ATOM 4513 N N . MET D 1 35 ? 3.690 38.961 70.526 1.00 19.28 35 MET D N 1
ATOM 4514 C CA . MET D 1 35 ? 4.605 37.843 70.527 1.00 26.15 35 MET D CA 1
ATOM 4515 C C . MET D 1 35 ? 4.385 36.914 71.707 1.00 23.82 35 MET D C 1
ATOM 4516 O O . MET D 1 35 ? 4.612 35.722 71.593 1.00 21.78 35 MET D O 1
ATOM 4521 N N . GLU D 1 36 ? 3.924 37.442 72.835 1.00 20.13 36 GLU D N 1
ATOM 4522 C CA . GLU D 1 36 ? 3.693 36.572 73.993 1.00 25.05 36 GLU D CA 1
ATOM 4523 C C . GLU D 1 36 ? 2.627 35.507 73.713 1.00 13.29 36 GLU D C 1
ATOM 4524 O O . GLU D 1 36 ? 2.789 34.338 74.099 1.00 20.62 36 GLU D O 1
ATOM 4530 N N . GLU D 1 37 ? 1.532 35.908 73.064 1.00 22.37 37 GLU D N 1
ATOM 4531 C CA . GLU D 1 37 ? 0.462 34.948 72.760 1.00 21.75 37 GLU D CA 1
ATOM 4532 C C . GLU D 1 37 ? 0.942 33.934 71.727 1.00 25.81 37 GLU D C 1
ATOM 4533 O O . GLU D 1 37 ? 0.675 32.734 71.842 1.00 24.24 37 GLU D O 1
ATOM 4539 N N . VAL D 1 38 ? 1.654 34.422 70.715 1.00 17.46 38 VAL D N 1
ATOM 4540 C CA . VAL D 1 38 ? 2.191 33.542 69.681 1.00 12.45 38 VAL D CA 1
ATOM 4541 C C . VAL D 1 38 ? 2.981 32.422 70.341 1.00 23.90 38 VAL D C 1
ATOM 4542 O O . VAL D 1 38 ? 2.778 31.244 70.024 1.00 18.27 38 VAL D O 1
ATOM 4546 N N . ALA D 1 39 ? 3.863 32.787 71.272 1.00 17.85 39 ALA D N 1
ATOM 4547 C CA . ALA D 1 39 ? 4.693 31.791 71.948 1.00 19.38 39 ALA D CA 1
ATOM 4548 C C . ALA D 1 39 ? 3.857 30.832 72.796 1.00 23.32 39 ALA D C 1
ATOM 4549 O O . ALA D 1 39 ? 4.144 29.631 72.857 1.00 29.18 39 ALA D O 1
ATOM 4551 N N . ARG D 1 40 ? 2.824 31.351 73.445 1.00 19.77 40 ARG D N 1
ATOM 4552 C CA . ARG D 1 40 ? 1.979 30.499 74.267 1.00 22.57 40 ARG D CA 1
ATOM 4553 C C . ARG D 1 40 ? 1.257 29.514 73.349 1.00 36.74 40 ARG D C 1
ATOM 4554 O O . ARG D 1 40 ? 1.187 28.310 73.623 1.00 29.21 40 ARG D O 1
ATOM 4562 N N . ARG D 1 41 ? 0.740 30.044 72.245 1.00 21.48 41 ARG D N 1
ATOM 4563 C CA . ARG D 1 41 ? 0.025 29.251 71.249 1.00 27.54 41 ARG D CA 1
ATOM 4564 C C . ARG D 1 41 ? 0.937 28.186 70.651 1.00 32.21 41 ARG D C 1
ATOM 4565 O O . ARG D 1 41 ? 0.524 27.043 70.457 1.00 31.28 41 ARG D O 1
ATOM 4573 N N . ALA D 1 42 ? 2.182 28.552 70.366 1.00 29.89 42 ALA D N 1
ATOM 4574 C CA . ALA D 1 42 ? 3.123 27.590 69.801 1.00 33.33 42 ALA D CA 1
ATOM 4575 C C . ALA D 1 42 ? 3.694 26.702 70.898 1.00 30.99 42 ALA D C 1
ATOM 4576 O O . ALA D 1 42 ? 4.563 25.883 70.639 1.00 26.54 42 ALA D O 1
ATOM 4578 N N . GLU D 1 43 ? 3.194 26.863 72.121 1.00 36.96 43 GLU D N 1
ATOM 4579 C CA . GLU D 1 43 ? 3.679 26.080 73.254 1.00 29.84 43 GLU D CA 1
ATOM 4580 C C . GLU D 1 43 ? 5.190 26.193 73.395 1.00 31.30 43 GLU D C 1
ATOM 4581 O O . GLU D 1 43 ? 5.893 25.210 73.642 1.00 34.48 43 GLU D O 1
ATOM 4587 N N . VAL D 1 44 ? 5.688 27.407 73.215 1.00 28.14 44 VAL D N 1
ATOM 4588 C CA . VAL D 1 44 ? 7.104 27.680 73.365 1.00 24.15 44 VAL D CA 1
ATOM 4589 C C . VAL D 1 44 ? 7.186 28.321 74.756 1.00 39.84 44 VAL D C 1
ATOM 4590 O O . VAL D 1 44 ? 6.257 29.022 75.180 1.00 36.94 44 VAL D O 1
ATOM 4594 N N . GLY D 1 45 ? 8.275 28.066 75.471 1.00 28.67 45 GLY D N 1
ATOM 4595 C CA . GLY D 1 45 ? 8.406 28.604 76.817 1.00 33.93 45 GLY D CA 1
ATOM 4596 C C . GLY D 1 45 ? 8.561 30.109 76.885 1.00 36.49 45 GLY D C 1
ATOM 4597 O O . GLY D 1 45 ? 8.857 30.772 75.887 1.00 28.00 45 GLY D O 1
ATOM 4598 N N . LYS D 1 46 ? 8.349 30.655 78.076 1.00 33.74 46 LYS D N 1
ATOM 4599 C CA . LYS D 1 46 ? 8.475 32.087 78.292 1.00 25.82 46 LYS D CA 1
ATOM 4600 C C . LYS D 1 46 ? 9.839 32.606 77.800 1.00 19.32 46 LYS D C 1
ATOM 4601 O O . LYS D 1 46 ? 10.876 31.998 78.067 1.00 28.00 46 LYS D O 1
ATOM 4607 N N . GLY D 1 47 ? 9.824 33.725 77.074 1.00 23.06 47 GLY D N 1
ATOM 4608 C CA . GLY D 1 47 ? 11.055 34.324 76.573 1.00 20.94 47 GLY D CA 1
ATOM 4609 C C . GLY D 1 47 ? 11.739 33.635 75.400 1.00 25.74 47 GLY D C 1
ATOM 4610 O O . GLY D 1 47 ? 12.450 34.272 74.627 1.00 16.55 47 GLY D O 1
ATOM 4611 N N . THR D 1 48 ? 11.506 32.338 75.239 1.00 18.44 48 THR D N 1
ATOM 4612 C CA . THR D 1 48 ? 12.157 31.581 74.175 1.00 22.40 48 THR D CA 1
ATOM 4613 C C . THR D 1 48 ? 11.946 32.087 72.741 1.00 24.36 48 THR D C 1
ATOM 4614 O O . THR D 1 48 ? 12.847 31.968 71.891 1.00 20.63 48 THR D O 1
ATOM 4618 N N . ILE D 1 49 ? 10.781 32.675 72.483 1.00 28.22 49 ILE D N 1
ATOM 4619 C CA . ILE D 1 49 ? 10.463 33.175 71.152 1.00 17.19 49 ILE D CA 1
ATOM 4620 C C . ILE D 1 49 ? 11.455 34.234 70.670 1.00 27.88 49 ILE D C 1
ATOM 4621 O O . ILE D 1 49 ? 11.759 34.302 69.473 1.00 17.25 49 ILE D O 1
ATOM 4626 N N . TYR D 1 50 ? 11.977 35.039 71.599 1.00 22.49 50 TYR D N 1
ATOM 4627 C CA . TYR D 1 50 ? 12.946 36.095 71.258 1.00 24.02 50 TYR D CA 1
ATOM 4628 C C . TYR D 1 50 ? 14.324 35.575 70.857 1.00 25.63 50 TYR D C 1
ATOM 4629 O O . TYR D 1 50 ? 15.171 36.344 70.418 1.00 24.90 50 TYR D O 1
ATOM 4638 N N . LEU D 1 51 ? 14.554 34.276 71.022 1.00 24.37 51 LEU D N 1
ATOM 4639 C CA . LEU D 1 51 ? 15.827 33.676 70.638 1.00 19.97 51 LEU D CA 1
ATOM 4640 C C . LEU D 1 51 ? 15.752 33.368 69.138 1.00 40.26 51 LEU D C 1
ATOM 4641 O O . LEU D 1 51 ? 16.767 33.121 68.476 1.00 26.82 51 LEU D O 1
ATOM 4646 N N . TYR D 1 52 ? 14.533 33.384 68.610 1.00 23.72 52 TYR D N 1
ATOM 4647 C CA . TYR D 1 52 ? 14.316 33.112 67.195 1.00 36.08 52 TYR D CA 1
ATOM 4648 C C . TYR D 1 52 ? 14.013 34.408 66.460 1.00 35.17 52 TYR D C 1
ATOM 4649 O O . TYR D 1 52 ? 14.564 34.679 65.395 1.00 37.67 52 TYR D O 1
ATOM 4658 N N . PHE D 1 53 ? 13.140 35.219 67.043 1.00 30.62 53 PHE D N 1
ATOM 4659 C CA . PHE D 1 53 ? 12.766 36.482 66.427 1.00 32.44 53 PHE D CA 1
ATOM 4660 C C . PHE D 1 53 ? 12.934 37.626 67.415 1.00 29.09 53 PHE D C 1
ATOM 4661 O O . PHE D 1 53 ? 12.276 37.663 68.452 1.00 25.30 53 PHE D O 1
ATOM 4669 N N . ARG D 1 54 ? 13.818 38.556 67.074 1.00 36.23 54 ARG D N 1
ATOM 4670 C CA . ARG D 1 54 ? 14.112 39.705 67.923 1.00 38.35 54 ARG D CA 1
ATOM 4671 C C . ARG D 1 54 ? 12.878 40.527 68.244 1.00 39.24 54 ARG D C 1
ATOM 4672 O O . ARG D 1 54 ? 12.726 41.028 69.361 1.00 41.92 54 ARG D O 1
ATOM 4680 N N . ASP D 1 55 ? 11.982 40.663 67.277 1.00 24.30 55 ASP D N 1
ATOM 4681 C CA . ASP D 1 55 ? 10.795 41.462 67.515 1.00 25.50 55 ASP D CA 1
ATOM 4682 C C . ASP D 1 55 ? 9.662 41.127 66.564 1.00 18.79 55 ASP D C 1
ATOM 4683 O O . ASP D 1 55 ? 9.777 40.229 65.743 1.00 30.75 55 ASP D O 1
ATOM 4688 N N . LYS D 1 56 ? 8.564 41.861 66.698 1.00 18.37 56 LYS D N 1
ATOM 4689 C CA . LYS D 1 56 ? 7.372 41.632 65.904 1.00 34.61 56 LYS D CA 1
ATOM 4690 C C . LYS D 1 56 ? 7.642 41.807 64.422 1.00 33.85 56 LYS D C 1
ATOM 4691 O O . LYS D 1 56 ? 7.000 41.162 63.599 1.00 35.95 56 LYS D O 1
ATOM 4697 N N . ARG D 1 57 ? 8.610 42.662 64.097 1.00 31.73 57 ARG D N 1
ATOM 4698 C CA . ARG D 1 57 ? 8.995 42.931 62.715 1.00 35.77 57 ARG D CA 1
ATOM 4699 C C . ARG D 1 57 ? 9.707 41.722 62.133 1.00 27.55 57 ARG D C 1
ATOM 4700 O O . ARG D 1 57 ? 9.332 41.223 61.074 1.00 32.42 57 ARG D O 1
ATOM 4708 N N . ASP D 1 58 ? 10.747 41.265 62.824 1.00 17.43 58 ASP D N 1
ATOM 4709 C CA . ASP D 1 58 ? 11.520 40.124 62.372 1.00 25.04 58 ASP D CA 1
ATOM 4710 C C . ASP D 1 58 ? 10.653 38.882 62.229 1.00 25.68 58 ASP D C 1
ATOM 4711 O O . ASP D 1 58 ? 10.871 38.062 61.329 1.00 23.57 58 ASP D O 1
ATOM 4716 N N . LEU D 1 59 ? 9.667 38.764 63.115 1.00 24.14 59 LEU D N 1
ATOM 4717 C CA . LEU D 1 59 ? 8.737 37.638 63.129 1.00 24.62 59 LEU D CA 1
ATOM 4718 C C . LEU D 1 59 ? 7.826 37.640 61.905 1.00 20.10 59 LEU D C 1
ATOM 4719 O O . LEU D 1 59 ? 7.650 36.619 61.238 1.00 26.72 59 LEU D O 1
ATOM 4724 N N . LEU D 1 60 ? 7.231 38.784 61.615 1.00 18.23 60 LEU D N 1
ATOM 4725 C CA . LEU D 1 60 ? 6.333 38.865 60.473 1.00 29.09 60 LEU D CA 1
ATOM 4726 C C . LEU D 1 60 ? 7.095 38.771 59.162 1.00 20.56 60 LEU D C 1
ATOM 4727 O O . LEU D 1 60 ? 6.573 38.272 58.164 1.00 23.27 60 LEU D O 1
ATOM 4732 N N . LYS D 1 61 ? 8.339 39.227 59.170 1.00 18.86 61 LYS D N 1
ATOM 4733 C CA . LYS D 1 61 ? 9.148 39.165 57.968 1.00 25.10 61 LYS D CA 1
ATOM 4734 C C . LYS D 1 61 ? 9.451 37.715 57.628 1.00 22.38 61 LYS D C 1
ATOM 4735 O O . LYS D 1 61 ? 9.355 37.309 56.479 1.00 24.54 61 LYS D O 1
ATOM 4741 N N . ALA D 1 62 ? 9.826 36.942 58.639 1.00 23.84 62 ALA D N 1
ATOM 4742 C CA . ALA D 1 62 ? 10.125 35.536 58.436 1.00 22.72 62 ALA D CA 1
ATOM 4743 C C . ALA D 1 62 ? 8.853 34.796 57.990 1.00 16.63 62 ALA D C 1
ATOM 4744 O O . ALA D 1 62 ? 8.917 33.926 57.126 1.00 16.96 62 ALA D O 1
ATOM 4746 N N . LEU D 1 63 ? 7.707 35.158 58.561 1.00 17.95 63 LEU D N 1
ATOM 4747 C CA . LEU D 1 63 ? 6.439 34.524 58.200 1.00 22.05 63 LEU D CA 1
ATOM 4748 C C . LEU D 1 63 ? 6.045 34.827 56.759 1.00 27.79 63 LEU D C 1
ATOM 4749 O O . LEU D 1 63 ? 5.706 33.919 55.994 1.00 21.15 63 LEU D O 1
ATOM 4754 N N . VAL D 1 64 ? 6.089 36.100 56.381 1.00 15.66 64 VAL D N 1
ATOM 4755 C CA . VAL D 1 64 ? 5.711 36.479 55.026 1.00 25.98 64 VAL D CA 1
ATOM 4756 C C . VAL D 1 64 ? 6.655 35.870 54.005 1.00 17.38 64 VAL D C 1
ATOM 4757 O O . VAL D 1 64 ? 6.216 35.360 52.981 1.00 24.75 64 VAL D O 1
ATOM 4761 N N . GLU D 1 65 ? 7.953 35.913 54.287 1.00 17.82 65 GLU D N 1
ATOM 4762 C CA . GLU D 1 65 ? 8.912 35.344 53.368 1.00 18.04 65 GLU D CA 1
ATOM 4763 C C . GLU D 1 65 ? 8.728 33.837 53.233 1.00 29.61 65 GLU D C 1
ATOM 4764 O O . GLU D 1 65 ? 8.853 33.285 52.142 1.00 17.03 65 GLU D O 1
ATOM 4770 N N . GLU D 1 66 ? 8.435 33.170 54.345 1.00 21.40 66 GLU D N 1
ATOM 4771 C CA . GLU D 1 66 ? 8.254 31.722 54.328 1.00 21.48 66 GLU D CA 1
ATOM 4772 C C . GLU D 1 66 ? 6.997 31.329 53.556 1.00 17.49 66 GLU D C 1
ATOM 4773 O O . GLU D 1 66 ? 7.011 30.417 52.725 1.00 18.56 66 GLU D O 1
ATOM 4779 N N . ARG D 1 67 ? 5.905 32.025 53.832 1.00 11.94 67 ARG D N 1
ATOM 4780 C CA . ARG D 1 67 ? 4.654 31.743 53.166 1.00 15.63 67 ARG D CA 1
ATOM 4781 C C . ARG D 1 67 ? 4.720 32.075 51.674 1.00 19.30 67 ARG D C 1
ATOM 4782 O O . ARG D 1 67 ? 4.193 31.352 50.837 1.00 17.27 67 ARG D O 1
ATOM 4790 N N . THR D 1 68 ? 5.373 33.170 51.337 1.00 16.59 68 THR D N 1
ATOM 4791 C CA . THR D 1 68 ? 5.434 33.550 49.948 1.00 17.19 68 THR D CA 1
ATOM 4792 C C . THR D 1 68 ? 6.285 32.579 49.141 1.00 23.34 68 THR D C 1
ATOM 4793 O O . THR D 1 68 ? 5.887 32.176 48.053 1.00 25.17 68 THR D O 1
ATOM 4797 N N . TRP D 1 69 ? 7.429 32.177 49.689 1.00 18.39 69 TRP D N 1
ATOM 4798 C CA . TRP D 1 69 ? 8.302 31.206 49.032 1.00 18.88 69 TRP D CA 1
ATOM 4799 C C . TRP D 1 69 ? 7.538 29.896 48.800 1.00 18.80 69 TRP D C 1
ATOM 4800 O O . TRP D 1 69 ? 7.617 29.299 47.717 1.00 17.29 69 TRP D O 1
ATOM 4811 N N . ALA D 1 70 ? 6.802 29.443 49.815 1.00 14.05 70 ALA D N 1
ATOM 4812 C CA . ALA D 1 70 ? 6.032 28.209 49.701 1.00 18.08 70 ALA D CA 1
ATOM 4813 C C . ALA D 1 70 ? 4.962 28.339 48.623 1.00 21.08 70 ALA D C 1
ATOM 4814 O O . ALA D 1 70 ? 4.702 27.388 47.892 1.00 16.00 70 ALA D O 1
ATOM 4816 N N . PHE D 1 71 ? 4.341 29.511 48.526 1.00 19.21 71 PHE D N 1
ATOM 4817 C CA . PHE D 1 71 ? 3.307 29.723 47.512 1.00 26.74 71 PHE D CA 1
ATOM 4818 C C . PHE D 1 71 ? 3.887 29.612 46.095 1.00 15.52 71 PHE D C 1
ATOM 4819 O O . PHE D 1 71 ? 3.358 28.894 45.241 1.00 17.72 71 PHE D O 1
ATOM 4827 N N . TYR D 1 72 ? 4.985 30.313 45.849 1.00 10.99 72 TYR D N 1
ATOM 4828 C CA . TYR D 1 72 ? 5.593 30.288 44.530 1.00 12.72 72 TYR D CA 1
ATOM 4829 C C . TYR D 1 72 ? 6.144 28.929 44.154 1.00 20.60 72 TYR D C 1
ATOM 4830 O O . TYR D 1 72 ? 6.036 28.521 43.000 1.00 17.49 72 TYR D O 1
ATOM 4839 N N . ARG D 1 73 ? 6.710 28.225 45.131 1.00 18.90 73 ARG D N 1
ATOM 4840 C CA . ARG D 1 73 ? 7.252 26.893 44.909 1.00 23.75 73 ARG D CA 1
ATOM 4841 C C . ARG D 1 73 ? 6.141 25.948 44.467 1.00 22.48 73 ARG D C 1
ATOM 4842 O O . ARG D 1 73 ? 6.336 25.107 43.579 1.00 18.66 73 ARG D O 1
ATOM 4850 N N . GLU D 1 74 ? 4.981 26.072 45.099 1.00 12.35 74 GLU D N 1
ATOM 4851 C CA . GLU D 1 74 ? 3.849 25.219 44.758 1.00 13.22 74 GLU D CA 1
ATOM 4852 C C . GLU D 1 74 ? 3.285 25.555 43.385 1.00 11.92 74 GLU D C 1
ATOM 4853 O O . GLU D 1 74 ? 2.960 24.662 42.598 1.00 16.56 74 GLU D O 1
ATOM 4859 N N . VAL D 1 75 ? 3.147 26.841 43.099 1.00 12.25 75 VAL D N 1
ATOM 4860 C CA . VAL D 1 75 ? 2.620 27.233 41.805 1.00 14.80 75 VAL D CA 1
ATOM 4861 C C . VAL D 1 75 ? 3.566 26.772 40.693 1.00 13.25 75 VAL D C 1
ATOM 4862 O O . VAL D 1 75 ? 3.121 26.259 39.673 1.00 13.71 75 VAL D O 1
ATOM 4866 N N . GLU D 1 76 ? 4.873 26.934 40.902 1.00 8.59 76 GLU D N 1
ATOM 4867 C CA . GLU D 1 76 ? 5.857 26.492 39.922 1.00 10.58 76 GLU D CA 1
ATOM 4868 C C . GLU D 1 76 ? 5.713 24.991 39.692 1.00 12.66 76 GLU D C 1
ATOM 4869 O O . GLU D 1 76 ? 5.764 24.513 38.568 1.00 9.13 76 GLU D O 1
ATOM 4875 N N . GLU D 1 77 ? 5.540 24.252 40.778 1.00 8.00 77 GLU D N 1
ATOM 4876 C CA . GLU D 1 77 ? 5.398 22.806 40.698 1.00 13.12 77 GLU D CA 1
ATOM 4877 C C . GLU D 1 77 ? 4.147 22.407 39.897 1.00 13.28 77 GLU D C 1
ATOM 4878 O O . GLU D 1 77 ? 4.191 21.469 39.093 1.00 13.64 77 GLU D O 1
ATOM 4884 N N . VAL D 1 78 ? 3.044 23.130 40.098 1.00 9.05 78 VAL D N 1
ATOM 4885 C CA . VAL D 1 78 ? 1.804 22.840 39.375 1.00 11.26 78 VAL D CA 1
ATOM 4886 C C . VAL D 1 78 ? 1.970 23.192 37.890 1.00 9.71 78 VAL D C 1
ATOM 4887 O O . VAL D 1 78 ? 1.601 22.419 37.009 1.00 14.28 78 VAL D O 1
ATOM 4891 N N . VAL D 1 79 ? 2.537 24.359 37.621 1.00 8.44 79 VAL D N 1
ATOM 4892 C CA . VAL D 1 79 ? 2.751 24.795 36.242 1.00 8.51 79 VAL D CA 1
ATOM 4893 C C . VAL D 1 79 ? 3.631 23.825 35.444 1.00 15.42 79 VAL D C 1
ATOM 4894 O O . VAL D 1 79 ? 3.403 23.610 34.261 1.00 8.26 79 VAL D O 1
ATOM 4898 N N . ARG D 1 80 ? 4.613 23.224 36.104 1.00 7.86 80 ARG D N 1
ATOM 4899 C CA . ARG D 1 80 ? 5.544 22.325 35.429 1.00 13.74 80 ARG D CA 1
ATOM 4900 C C . ARG D 1 80 ? 5.181 20.849 35.533 1.00 18.79 80 ARG D C 1
ATOM 4901 O O . ARG D 1 80 ? 5.881 19.997 35.004 1.00 10.72 80 ARG D O 1
ATOM 4909 N N . ARG D 1 81 ? 4.066 20.561 36.187 1.00 7.52 81 ARG D N 1
ATOM 4910 C CA . ARG D 1 81 ? 3.631 19.187 36.393 1.00 10.20 81 ARG D CA 1
ATOM 4911 C C . ARG D 1 81 ? 3.227 18.538 35.072 1.00 15.07 81 ARG D C 1
ATOM 4912 O O . ARG D 1 81 ? 2.832 19.223 34.129 1.00 10.91 81 ARG D O 1
ATOM 4920 N N . LYS D 1 82 ? 3.329 17.216 34.988 1.00 10.48 82 LYS D N 1
ATOM 4921 C CA . LYS D 1 82 ? 2.912 16.548 33.769 0.50 1.40 82 LYS D CA 1
ATOM 4922 C C . LYS D 1 82 ? 1.410 16.336 33.862 1.00 14.06 82 LYS D C 1
ATOM 4923 O O . LYS D 1 82 ? 0.949 15.288 34.314 1.00 24.28 82 LYS D O 1
ATOM 4929 N N . ALA D 1 83 ? 0.644 17.338 33.456 1.00 12.91 83 ALA D N 1
ATOM 4930 C CA . ALA D 1 83 ? -0.819 17.249 33.506 1.00 11.52 83 ALA D CA 1
ATOM 4931 C C . ALA D 1 83 ? -1.379 18.169 32.437 1.00 11.25 83 ALA D C 1
ATOM 4932 O O . ALA D 1 83 ? -0.682 19.053 31.948 1.00 13.29 83 ALA D O 1
ATOM 4934 N N . PRO D 1 84 ? -2.656 17.976 32.071 1.00 14.29 84 PRO D N 1
ATOM 4935 C CA . PRO D 1 84 ? -3.298 18.796 31.045 1.00 14.57 84 PRO D CA 1
ATOM 4936 C C . PRO D 1 84 ? -3.303 20.269 31.414 1.00 15.93 84 PRO D C 1
ATOM 4937 O O . PRO D 1 84 ? -3.396 20.613 32.592 1.00 9.71 84 PRO D O 1
ATOM 4941 N N . PHE D 1 85 ? -3.202 21.132 30.407 1.00 11.90 85 PHE D N 1
ATOM 4942 C CA . PHE D 1 85 ? -3.224 22.582 30.638 1.00 10.89 85 PHE D CA 1
ATOM 4943 C C . PHE D 1 85 ? -4.406 23.064 31.494 1.00 13.06 85 PHE D C 1
ATOM 4944 O O . PHE D 1 85 ? -4.210 23.822 32.433 1.00 11.05 85 PHE D O 1
ATOM 4952 N N . PHE D 1 86 ? -5.640 22.657 31.173 1.00 8.30 86 PHE D N 1
ATOM 4953 C CA . PHE D 1 86 ? -6.769 23.132 31.959 1.00 14.28 86 PHE D CA 1
ATOM 4954 C C . PHE D 1 86 ? -6.804 22.588 33.380 1.00 15.17 86 PHE D C 1
ATOM 4955 O O . PHE D 1 86 ? -7.393 23.215 34.245 1.00 15.24 86 PHE D O 1
ATOM 4963 N N . VAL D 1 87 ? -6.168 21.440 33.631 1.00 8.61 87 VAL D N 1
ATOM 4964 C CA . VAL D 1 87 ? -6.134 20.900 34.992 1.00 12.79 87 VAL D CA 1
ATOM 4965 C C . VAL D 1 87 ? -5.126 21.767 35.797 1.00 14.62 87 VAL D C 1
ATOM 4966 O O . VAL D 1 87 ? -5.387 22.184 36.924 1.00 9.41 87 VAL D O 1
ATOM 4970 N N . ARG D 1 88 ? -3.981 22.056 35.189 1.00 9.70 88 ARG D N 1
ATOM 4971 C CA . ARG D 1 88 ? -2.969 22.884 35.833 1.00 15.05 88 ARG D CA 1
ATOM 4972 C C . ARG D 1 88 ? -3.498 24.293 36.075 1.00 7.65 88 ARG D C 1
ATOM 4973 O O . ARG D 1 88 ? -3.265 24.884 37.140 1.00 9.82 88 ARG D O 1
ATOM 4981 N N . LEU D 1 89 ? -4.193 24.854 35.087 1.00 6.51 89 LEU D N 1
ATOM 4982 C CA . LEU D 1 89 ? -4.722 26.207 35.251 1.00 13.88 89 LEU D CA 1
ATOM 4983 C C . LEU D 1 89 ? -5.721 26.263 36.409 1.00 12.34 89 LEU D C 1
ATOM 4984 O O . LEU D 1 89 ? -5.678 27.172 37.237 1.00 14.12 89 LEU D O 1
ATOM 4989 N N . GLU D 1 90 ? -6.630 25.303 36.462 1.00 10.53 90 GLU D N 1
ATOM 4990 C CA . GLU D 1 90 ? -7.609 25.312 37.538 1.00 7.66 90 GLU D CA 1
ATOM 4991 C C . GLU D 1 90 ? -6.929 25.152 38.908 1.00 10.72 90 GLU D C 1
ATOM 4992 O O . GLU D 1 90 ? -7.363 25.767 39.896 1.00 12.28 90 GLU D O 1
ATOM 4998 N N . GLU D 1 91 ? -5.887 24.324 38.972 1.00 12.10 91 GLU D N 1
ATOM 4999 C CA . GLU D 1 91 ? -5.158 24.118 40.231 1.00 12.41 91 GLU D CA 1
ATOM 5000 C C . GLU D 1 91 ? -4.409 25.402 40.591 1.00 19.04 91 GLU D C 1
ATOM 5001 O O . GLU D 1 91 ? -4.376 25.808 41.754 1.00 13.06 91 GLU D O 1
ATOM 5007 N N . VAL D 1 92 ? -3.805 26.059 39.609 1.00 12.60 92 VAL D N 1
ATOM 5008 C CA . VAL D 1 92 ? -3.131 27.311 39.938 1.00 8.54 92 VAL D CA 1
ATOM 5009 C C . VAL D 1 92 ? -4.155 28.330 40.471 1.00 15.20 92 VAL D C 1
ATOM 5010 O O . VAL D 1 92 ? -3.918 28.973 41.490 1.00 14.83 92 VAL D O 1
ATOM 5014 N N . LEU D 1 93 ? -5.289 28.486 39.785 1.00 8.58 93 LEU D N 1
ATOM 5015 C CA . LEU D 1 93 ? -6.322 29.451 40.228 1.00 9.36 93 LEU D CA 1
ATOM 5016 C C . LEU D 1 93 ? -6.910 29.146 41.614 1.00 15.86 93 LEU D C 1
ATOM 5017 O O . LEU D 1 93 ? -7.179 30.055 42.410 1.00 12.84 93 LEU D O 1
ATOM 5022 N N . ARG D 1 94 ? -7.121 27.868 41.898 1.00 10.88 94 ARG D N 1
ATOM 5023 C CA . ARG D 1 94 ? -7.653 27.458 43.191 1.00 19.93 94 ARG D CA 1
ATOM 5024 C C . ARG D 1 94 ? -6.656 27.833 44.301 1.00 16.68 94 ARG D C 1
ATOM 5025 O O . ARG D 1 94 ? -7.044 28.344 45.342 1.00 19.56 94 ARG D O 1
ATOM 5033 N N . ARG D 1 95 ? -5.370 27.598 44.068 1.00 14.99 95 ARG D N 1
ATOM 5034 C CA . ARG D 1 95 ? -4.346 27.931 45.054 1.00 13.65 95 ARG D CA 1
ATOM 5035 C C . ARG D 1 95 ? -4.180 29.435 45.264 1.00 18.18 95 ARG D C 1
ATOM 5036 O O . ARG D 1 95 ? -3.917 29.898 46.379 1.00 20.02 95 ARG D O 1
ATOM 5044 N N . ARG D 1 96 ? -4.317 30.195 44.191 1.00 14.05 96 ARG D N 1
ATOM 5045 C CA . ARG D 1 96 ? -4.199 31.646 44.262 1.00 12.30 96 ARG D CA 1
ATOM 5046 C C . ARG D 1 96 ? -5.386 32.177 45.068 1.00 20.54 96 ARG D C 1
ATOM 5047 O O . ARG D 1 96 ? -5.234 33.086 45.900 1.00 22.79 96 ARG D O 1
ATOM 5055 N N . LEU D 1 97 ? -6.574 31.620 44.830 1.00 17.80 97 LEU D N 1
ATOM 5056 C CA . LEU D 1 97 ? -7.756 32.061 45.584 1.00 19.35 97 LEU D CA 1
ATOM 5057 C C . LEU D 1 97 ? -7.578 31.722 47.070 1.00 23.32 97 LEU D C 1
ATOM 5058 O O . LEU D 1 97 ? -7.947 32.505 47.941 1.00 25.08 97 LEU D O 1
ATOM 5063 N N . ALA D 1 98 ? -7.013 30.560 47.374 1.00 15.97 98 ALA D N 1
ATOM 5064 C CA . ALA D 1 98 ? -6.790 30.212 48.774 1.00 18.75 98 ALA D CA 1
ATOM 5065 C C . ALA D 1 98 ? -5.731 31.170 49.347 1.00 34.34 98 ALA D C 1
ATOM 5066 O O . ALA D 1 98 ? -5.872 31.668 50.459 1.00 34.66 98 ALA D O 1
ATOM 5068 N N . TRP D 1 99 ? -4.677 31.442 48.587 1.00 30.92 99 TRP D N 1
ATOM 5069 C CA . TRP D 1 99 ? -3.628 32.346 49.064 1.00 28.04 99 TRP D CA 1
ATOM 5070 C C . TRP D 1 99 ? -4.262 33.634 49.602 1.00 38.29 99 TRP D C 1
ATOM 5071 O O . TRP D 1 99 ? -3.917 34.103 50.686 1.00 39.84 99 TRP D O 1
ATOM 5082 N N . VAL D 1 100 ? -5.203 34.188 48.845 1.00 41.46 100 VAL D N 1
ATOM 5083 C CA . VAL D 1 100 ? -5.917 35.397 49.245 1.00 42.50 100 VAL D CA 1
ATOM 5084 C C . VAL D 1 100 ? -6.626 35.192 50.587 1.00 46.76 100 VAL D C 1
ATOM 5085 O O . VAL D 1 100 ? -6.560 36.040 51.474 1.00 48.17 100 VAL D O 1
ATOM 5089 N N . GLN D 1 101 ? -7.307 34.061 50.728 1.00 50.19 101 GLN D N 1
ATOM 5090 C CA . GLN D 1 101 ? -8.031 33.754 51.957 1.00 52.96 101 GLN D CA 1
ATOM 5091 C C . GLN D 1 101 ? -7.099 33.608 53.150 1.00 60.34 101 GLN D C 1
ATOM 5092 O O . GLN D 1 101 ? -7.430 34.011 54.271 1.00 61.92 101 GLN D O 1
ATOM 5098 N N . GLU D 1 102 ? -5.932 33.031 52.897 1.00 49.07 102 GLU D N 1
ATOM 5099 C CA . GLU D 1 102 ? -4.942 32.798 53.936 1.00 49.00 102 GLU D CA 1
ATOM 5100 C C . GLU D 1 102 ? -4.584 34.049 54.711 1.00 53.94 102 GLU D C 1
ATOM 5101 O O . GLU D 1 102 ? -4.144 33.959 55.855 1.00 69.89 102 GLU D O 1
ATOM 5107 N N . TRP D 1 103 ? -4.779 35.217 54.106 1.00 51.59 103 TRP D N 1
ATOM 5108 C CA . TRP D 1 103 ? -4.410 36.449 54.783 1.00 55.10 103 TRP D CA 1
ATOM 5109 C C . TRP D 1 103 ? -5.514 37.319 55.368 1.00 60.87 103 TRP D C 1
ATOM 5110 O O . TRP D 1 103 ? -5.228 38.360 55.971 1.00 50.35 103 TRP D O 1
ATOM 5121 N N . ARG D 1 104 ? -6.765 36.893 55.205 1.00 64.21 104 ARG D N 1
ATOM 5122 C CA . ARG D 1 104 ? -7.907 37.635 55.742 1.00 56.83 104 ARG D CA 1
ATOM 5123 C C . ARG D 1 104 ? -7.808 39.133 55.467 1.00 49.02 104 ARG D C 1
ATOM 5124 O O . ARG D 1 104 ? -8.403 39.935 56.187 1.00 61.87 104 ARG D O 1
ATOM 5132 N N . GLY D 1 105 ? -7.055 39.510 54.437 1.00 42.63 105 GLY D N 1
ATOM 5133 C CA . GLY D 1 105 ? -6.896 40.916 54.109 1.00 32.45 105 GLY D CA 1
ATOM 5134 C C . GLY D 1 105 ? -5.811 41.639 54.900 1.00 47.88 105 GLY D C 1
ATOM 5135 O O . GLY D 1 105 ? -5.805 42.871 54.957 1.00 49.27 105 GLY D O 1
ATOM 5136 N N . LEU D 1 106 ? -4.884 40.889 55.496 1.00 47.32 106 LEU D N 1
ATOM 5137 C CA . LEU D 1 106 ? -3.806 41.483 56.293 1.00 43.21 106 LEU D CA 1
ATOM 5138 C C . LEU D 1 106 ? -2.464 41.666 55.582 1.00 41.14 106 LEU D C 1
ATOM 5139 O O . LEU D 1 106 ? -1.531 42.272 56.134 1.00 30.71 106 LEU D O 1
ATOM 5144 N N . TRP D 1 107 ? -2.363 41.164 54.358 1.00 35.95 107 TRP D N 1
ATOM 5145 C CA . TRP D 1 107 ? -1.116 41.262 53.607 1.00 35.30 107 TRP D CA 1
ATOM 5146 C C . TRP D 1 107 ? -0.385 42.601 53.679 1.00 36.79 107 TRP D C 1
ATOM 5147 O O . TRP D 1 107 ? 0.700 42.686 54.252 1.00 51.83 107 TRP D O 1
ATOM 5158 N N . ALA D 1 108 ? -0.969 43.638 53.087 1.00 39.80 108 ALA D N 1
ATOM 5159 C CA . ALA D 1 108 ? -0.351 44.967 53.082 1.00 47.65 108 ALA D CA 1
ATOM 5160 C C . ALA D 1 108 ? 0.177 45.389 54.455 1.00 47.54 108 ALA D C 1
ATOM 5161 O O . ALA D 1 108 ? 1.338 45.789 54.591 1.00 47.85 108 ALA D O 1
ATOM 5163 N N . ALA D 1 109 ? -0.675 45.292 55.471 1.00 47.14 109 ALA D N 1
ATOM 5164 C CA . ALA D 1 109 ? -0.291 45.670 56.829 1.00 45.20 109 ALA D CA 1
ATOM 5165 C C . ALA D 1 109 ? 0.844 44.799 57.371 1.00 36.90 109 ALA D C 1
ATOM 5166 O O . ALA D 1 109 ? 1.756 45.292 58.037 1.00 30.89 109 ALA D O 1
ATOM 5168 N N . VAL D 1 110 ? 0.796 43.503 57.085 1.00 37.21 110 VAL D N 1
ATOM 5169 C CA . VAL D 1 110 ? 1.846 42.619 57.561 1.00 32.55 110 VAL D CA 1
ATOM 5170 C C . VAL D 1 110 ? 3.140 42.893 56.807 1.00 28.84 110 VAL D C 1
ATOM 5171 O O . VAL D 1 110 ? 4.214 43.012 57.403 1.00 29.51 110 VAL D O 1
ATOM 5175 N N . ALA D 1 111 ? 3.032 42.990 55.489 1.00 26.78 111 ALA D N 1
ATOM 5176 C CA . ALA D 1 111 ? 4.199 43.239 54.658 1.00 38.02 111 ALA D CA 1
ATOM 5177 C C . ALA D 1 111 ? 4.876 44.546 55.075 1.00 33.06 111 ALA D C 1
ATOM 5178 O O . ALA D 1 111 ? 6.098 44.656 55.056 1.00 31.92 111 ALA D O 1
ATOM 5180 N N . ARG D 1 112 ? 4.069 45.525 55.460 1.00 41.90 112 ARG D N 1
ATOM 5181 C CA . ARG D 1 112 ? 4.583 46.824 55.879 1.00 43.55 112 ARG D CA 1
ATOM 5182 C C . ARG D 1 112 ? 5.287 46.701 57.234 1.00 46.07 112 ARG D C 1
ATOM 5183 O O . ARG D 1 112 ? 6.270 47.386 57.507 1.00 45.25 112 ARG D O 1
ATOM 5191 N N . GLU D 1 113 ? 4.781 45.812 58.079 1.00 41.38 113 GLU D N 1
ATOM 5192 C CA . GLU D 1 113 ? 5.374 45.597 59.386 1.00 40.78 113 GLU D CA 1
ATOM 5193 C C . GLU D 1 113 ? 6.687 44.835 59.221 1.00 49.84 113 GLU D C 1
ATOM 5194 O O . GLU D 1 113 ? 7.636 45.033 59.971 1.00 44.21 113 GLU D O 1
ATOM 5200 N N . ALA D 1 114 ? 6.754 43.977 58.214 1.00 46.15 114 ALA D N 1
ATOM 5201 C CA . ALA D 1 114 ? 7.960 43.194 57.998 1.00 50.89 114 ALA D CA 1
ATOM 5202 C C . ALA D 1 114 ? 9.052 43.907 57.206 1.00 51.58 114 ALA D C 1
ATOM 5203 O O . ALA D 1 114 ? 10.214 43.510 57.271 1.00 48.36 114 ALA D O 1
ATOM 5205 N N . MET D 1 115 ? 8.686 44.950 56.464 1.00 48.14 115 MET D N 1
ATOM 5206 C CA . MET D 1 115 ? 9.657 45.679 55.640 1.00 52.84 115 MET D CA 1
ATOM 5207 C C . MET D 1 115 ? 9.458 47.181 55.651 1.00 40.74 115 MET D C 1
ATOM 5208 O O . MET D 1 115 ? 8.332 47.665 55.782 1.00 48.76 115 MET D O 1
ATOM 5213 N N . ASP D 1 116 ? 10.555 47.913 55.484 1.00 46.10 116 ASP D N 1
ATOM 5214 C CA . ASP D 1 116 ? 10.500 49.370 55.446 1.00 48.77 116 ASP D CA 1
ATOM 5215 C C . ASP D 1 116 ? 9.680 49.789 54.227 1.00 53.15 116 ASP D C 1
ATOM 5216 O O . ASP D 1 116 ? 8.785 50.631 54.329 1.00 62.52 116 ASP D O 1
ATOM 5221 N N . ASP D 1 117 ? 9.993 49.202 53.075 1.00 42.83 117 ASP D N 1
ATOM 5222 C CA . ASP D 1 117 ? 9.259 49.496 51.845 1.00 56.31 117 ASP D CA 1
ATOM 5223 C C . ASP D 1 117 ? 9.037 48.234 51.006 1.00 48.53 117 ASP D C 1
ATOM 5224 O O . ASP D 1 117 ? 9.909 47.809 50.245 1.00 53.04 117 ASP D O 1
ATOM 5229 N N . PRO D 1 118 ? 7.851 47.623 51.139 1.00 44.07 118 PRO D N 1
ATOM 5230 C CA . PRO D 1 118 ? 7.441 46.407 50.433 1.00 46.08 118 PRO D CA 1
ATOM 5231 C C . PRO D 1 118 ? 6.881 46.618 49.019 1.00 47.52 118 PRO D C 1
ATOM 5232 O O . PRO D 1 118 ? 6.552 45.650 48.328 1.00 41.32 118 PRO D O 1
ATOM 5236 N N . THR D 1 119 ? 6.758 47.870 48.595 1.00 43.83 119 THR D N 1
ATOM 5237 C CA . THR D 1 119 ? 6.227 48.168 47.266 1.00 46.00 119 THR D CA 1
ATOM 5238 C C . THR D 1 119 ? 7.011 47.495 46.140 1.00 43.52 119 THR D C 1
ATOM 5239 O O . THR D 1 119 ? 6.418 46.891 45.252 1.00 46.28 119 THR D O 1
ATOM 5243 N N . PRO D 1 120 ? 8.351 47.594 46.158 1.00 44.40 120 PRO D N 1
ATOM 5244 C CA . PRO D 1 120 ? 9.171 46.970 45.114 1.00 43.97 120 PRO D CA 1
ATOM 5245 C C . PRO D 1 120 ? 9.127 45.447 45.199 1.00 50.15 120 PRO D C 1
ATOM 5246 O O . PRO D 1 120 ? 9.150 44.747 44.183 1.00 38.71 120 PRO D O 1
ATOM 5250 N N . TRP D 1 121 ? 9.088 44.938 46.423 1.00 33.17 121 TRP D N 1
ATOM 5251 C CA . TRP D 1 121 ? 9.046 43.508 46.640 1.00 27.69 121 TRP D CA 1
ATOM 5252 C C . TRP D 1 121 ? 7.736 42.961 46.080 1.00 24.63 121 TRP D C 1
ATOM 5253 O O . TRP D 1 121 ? 7.735 41.976 45.345 1.00 30.96 121 TRP D O 1
ATOM 5264 N N . LEU D 1 122 ? 6.630 43.614 46.423 1.00 18.00 122 LEU D N 1
ATOM 5265 C CA . LEU D 1 122 ? 5.310 43.206 45.959 1.00 25.96 122 LEU D CA 1
ATOM 5266 C C . LEU D 1 122 ? 5.183 43.222 44.435 1.00 31.61 122 LEU D C 1
ATOM 5267 O O . LEU D 1 122 ? 4.578 42.322 43.855 1.00 24.46 122 LEU D O 1
ATOM 5272 N N . LYS D 1 123 ? 5.744 44.244 43.791 1.00 32.28 123 LYS D N 1
ATOM 5273 C CA . LYS D 1 123 ? 5.675 44.358 42.333 1.00 31.86 123 LYS D CA 1
ATOM 5274 C C . LYS D 1 123 ? 6.427 43.206 41.698 1.00 22.10 123 LYS D C 1
ATOM 5275 O O . LYS D 1 123 ? 6.008 42.649 40.675 1.00 30.22 123 LYS D O 1
ATOM 5281 N N . GLY D 1 124 ? 7.550 42.858 42.315 1.00 18.71 124 GLY D N 1
ATOM 5282 C CA . GLY D 1 124 ? 8.363 41.761 41.832 1.00 25.13 124 GLY D CA 1
ATOM 5283 C C . GLY D 1 124 ? 7.607 40.447 41.962 1.00 37.31 124 GLY D C 1
ATOM 5284 O O . GLY D 1 124 ? 7.731 39.552 41.123 1.00 19.85 124 GLY D O 1
ATOM 5285 N N . LEU D 1 125 ? 6.822 40.323 43.025 1.00 21.85 125 LEU D N 1
ATOM 5286 C CA . LEU D 1 125 ? 6.038 39.112 43.243 1.00 28.42 125 LEU D CA 1
ATOM 5287 C C . LEU D 1 125 ? 4.995 38.998 42.146 1.00 14.01 125 LEU D C 1
ATOM 5288 O O . LEU D 1 125 ? 4.741 37.910 41.607 1.00 18.07 125 LEU D O 1
ATOM 5293 N N . HIS D 1 126 ? 4.373 40.129 41.841 1.00 12.27 126 HIS D N 1
ATOM 5294 C CA . HIS D 1 126 ? 3.349 40.162 40.816 1.00 18.80 126 HIS D CA 1
ATOM 5295 C C . HIS D 1 126 ? 3.943 39.762 39.463 1.00 21.10 126 HIS D C 1
ATOM 5296 O O . HIS D 1 126 ? 3.374 38.951 38.746 1.00 15.42 126 HIS D O 1
ATOM 5303 N N . GLU D 1 127 ? 5.098 40.323 39.124 1.00 17.91 127 GLU D N 1
ATOM 5304 C CA . GLU D 1 127 ? 5.742 40.016 37.852 1.00 17.75 127 GLU D CA 1
ATOM 5305 C C . GLU D 1 127 ? 6.120 38.549 37.776 1.00 13.39 127 GLU D C 1
ATOM 5306 O O . GLU D 1 127 ? 6.014 37.933 36.732 1.00 16.51 127 GLU D O 1
ATOM 5312 N N . HIS D 1 128 ? 6.548 37.986 38.895 1.00 11.28 128 HIS D N 1
ATOM 5313 C CA . HIS D 1 128 ? 6.927 36.592 38.929 1.00 9.12 128 HIS D CA 1
ATOM 5314 C C . HIS D 1 128 ? 5.674 35.723 38.697 1.00 19.24 128 HIS D C 1
ATOM 5315 O O . HIS D 1 128 ? 5.722 34.737 37.962 1.00 13.97 128 HIS D O 1
ATOM 5322 N N . TYR D 1 129 ? 4.553 36.088 39.312 1.00 12.44 129 TYR D N 1
ATOM 5323 C CA . TYR D 1 129 ? 3.334 35.309 39.131 1.00 7.08 129 TYR D CA 1
ATOM 5324 C C . TYR D 1 129 ? 2.921 35.348 37.645 1.00 9.55 129 TYR D C 1
ATOM 5325 O O . TYR D 1 129 ? 2.531 34.333 37.065 1.00 13.26 129 TYR D O 1
ATOM 5334 N N . LEU D 1 130 ? 3.001 36.528 37.037 1.00 8.63 130 LEU D N 1
ATOM 5335 C CA . LEU D 1 130 ? 2.678 36.688 35.617 1.00 9.27 130 LEU D CA 1
ATOM 5336 C C . LEU D 1 130 ? 3.557 35.799 34.756 1.00 10.16 130 LEU D C 1
ATOM 5337 O O . LEU D 1 130 ? 3.089 35.199 33.793 1.00 10.58 130 LEU D O 1
ATOM 5342 N N . ARG D 1 131 ? 4.848 35.740 35.078 1.00 8.24 131 ARG D N 1
ATOM 5343 C CA . ARG D 1 131 ? 5.737 34.903 34.291 1.00 12.36 131 ARG D CA 1
ATOM 5344 C C . ARG D 1 131 ? 5.390 33.437 34.393 1.00 9.13 131 ARG D C 1
ATOM 5345 O O . ARG D 1 131 ? 5.547 32.694 33.417 1.00 13.00 131 ARG D O 1
ATOM 5353 N N . LEU D 1 132 ? 4.934 33.007 35.565 1.00 5.81 132 LEU D N 1
ATOM 5354 C CA . LEU D 1 132 ? 4.545 31.606 35.722 1.00 12.13 132 LEU D CA 1
ATOM 5355 C C . LEU D 1 132 ? 3.291 31.311 34.894 1.00 11.96 132 LEU D C 1
ATOM 5356 O O . LEU D 1 132 ? 3.167 30.232 34.317 1.00 9.42 132 LEU D O 1
ATOM 5361 N N . LEU D 1 133 ? 2.351 32.261 34.856 1.00 7.63 133 LEU D N 1
ATOM 5362 C CA . LEU D 1 133 ? 1.138 32.077 34.039 1.00 10.16 133 LEU D CA 1
ATOM 5363 C C . LEU D 1 133 ? 1.504 32.071 32.525 1.00 7.60 133 LEU D C 1
ATOM 5364 O O . LEU D 1 133 ? 0.933 31.328 31.721 1.00 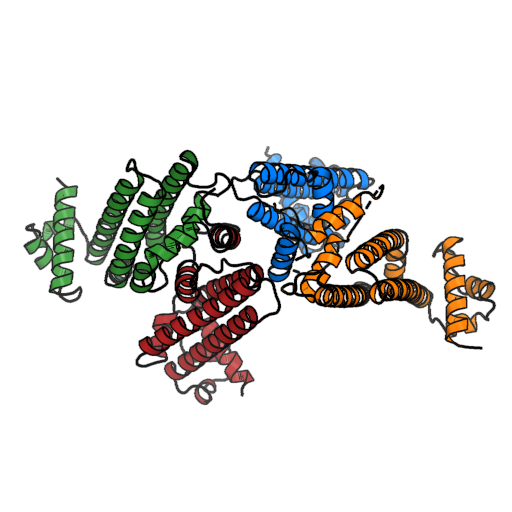9.40 133 LEU D O 1
ATOM 5369 N N . GLU D 1 134 ? 2.471 32.906 32.151 1.00 8.49 134 GLU D N 1
ATOM 5370 C CA . GLU D 1 134 ? 2.916 32.982 30.768 1.00 9.23 134 GLU D CA 1
ATOM 5371 C C . GLU D 1 134 ? 3.563 31.640 30.392 1.00 13.94 134 GLU D C 1
ATOM 5372 O O . GLU D 1 134 ? 3.339 31.098 29.304 1.00 11.85 134 GLU D O 1
ATOM 5378 N N . GLU D 1 135 ? 4.366 31.106 31.299 1.00 9.86 135 GLU D N 1
ATOM 5379 C CA . GLU D 1 135 ? 4.989 29.803 31.084 1.00 8.63 135 GLU D CA 1
ATOM 5380 C C . GLU D 1 135 ? 3.882 28.731 30.917 1.00 13.04 135 GLU D C 1
ATOM 5381 O O . GLU D 1 135 ? 3.930 27.875 30.020 1.00 15.90 135 GLU D O 1
ATOM 5387 N N . LEU D 1 136 ? 2.884 28.767 31.789 1.00 8.94 136 LEU D N 1
ATOM 5388 C CA . LEU D 1 136 ? 1.787 27.803 31.700 1.00 5.87 136 LEU D CA 1
ATOM 5389 C C . LEU D 1 136 ? 1.073 27.937 30.336 1.00 8.72 136 LEU D C 1
ATOM 5390 O O . LEU D 1 136 ? 0.794 26.939 29.655 1.00 9.48 136 LEU D O 1
ATOM 5395 N N . LEU D 1 137 ? 0.793 29.166 29.923 1.00 8.68 137 LEU D N 1
ATOM 5396 C CA . LEU D 1 137 ? 0.121 29.380 28.638 1.00 13.86 137 LEU D CA 1
ATOM 5397 C C . LEU D 1 137 ? 0.950 28.857 27.461 1.00 21.48 137 LEU D C 1
ATOM 5398 O O . LEU D 1 137 ? 0.392 28.297 26.518 1.00 13.57 137 LEU D O 1
ATOM 5403 N N . ARG D 1 138 ? 2.276 29.018 27.506 1.00 11.18 138 ARG D N 1
ATOM 5404 C CA . ARG D 1 138 ? 3.098 28.522 26.400 1.00 16.33 138 ARG D CA 1
ATOM 5405 C C . ARG D 1 138 ? 3.008 27.003 26.325 1.00 11.03 138 ARG D C 1
ATOM 5406 O O . ARG D 1 138 ? 3.006 26.415 25.231 1.00 14.95 138 ARG D O 1
ATOM 5414 N N . SER D 1 139 ? 2.932 26.364 27.487 1.00 10.02 139 SER D N 1
ATOM 5415 C CA . SER D 1 139 ? 2.804 24.903 27.553 1.00 14.00 139 SER D CA 1
ATOM 5416 C C . SER D 1 139 ? 1.450 24.539 26.931 1.00 16.41 139 SER D C 1
ATOM 5417 O O . SER D 1 139 ? 1.334 23.585 26.156 1.00 14.14 139 SER D O 1
ATOM 5420 N N . GLY D 1 140 ? 0.412 25.299 27.271 1.00 11.25 140 GLY D N 1
ATOM 5421 C CA . GLY D 1 140 ? -0.890 25.022 26.696 1.00 6.58 140 GLY D CA 1
ATOM 5422 C C . GLY D 1 140 ? -0.853 25.157 25.171 1.00 11.85 140 GLY D C 1
ATOM 5423 O O . GLY D 1 140 ? -1.475 24.382 24.442 1.00 13.70 140 GLY D O 1
ATOM 5424 N N . GLN D 1 141 ? -0.129 26.158 24.683 1.00 14.62 141 GLN D N 1
ATOM 5425 C CA . GLN D 1 141 ? -0.033 26.379 23.252 1.00 15.93 141 GLN D CA 1
ATOM 5426 C C . GLN D 1 141 ? 0.627 25.184 22.568 1.00 17.30 141 GLN D C 1
ATOM 5427 O O . GLN D 1 141 ? 0.128 24.722 21.552 1.00 15.83 141 GLN D O 1
ATOM 5433 N N . SER D 1 142 ? 1.704 24.658 23.162 1.00 12.54 142 SER D N 1
ATOM 5434 C CA . SER D 1 142 ? 2.418 23.489 22.628 1.00 13.66 142 SER D CA 1
ATOM 5435 C C . SER D 1 142 ? 1.531 22.258 22.652 1.00 28.49 142 SER D C 1
ATOM 5436 O O . SER D 1 142 ? 1.608 21.380 21.790 1.00 15.61 142 SER D O 1
ATOM 5439 N N . GLU D 1 143 ? 0.706 22.202 23.681 1.00 16.21 143 GLU D N 1
ATOM 5440 C CA . GLU D 1 143 ? -0.198 21.091 23.914 1.00 13.02 143 GLU D CA 1
ATOM 5441 C C . GLU D 1 143 ? -1.429 21.137 23.019 1.00 22.39 143 GLU D C 1
ATOM 5442 O O . GLU D 1 143 ? -2.094 20.119 22.826 1.00 19.53 143 GLU D O 1
ATOM 5448 N N . GLY D 1 144 ? -1.727 22.320 22.488 1.00 15.95 144 GLY D N 1
ATOM 5449 C CA . GLY D 1 144 ? -2.907 22.500 21.658 1.00 19.47 144 GLY D CA 1
ATOM 5450 C C . GLY D 1 144 ? -4.148 22.930 22.446 1.00 27.50 144 GLY D C 1
ATOM 5451 O O . GLY D 1 144 ? -5.255 22.946 21.902 1.00 22.65 144 GLY D O 1
ATOM 5452 N N . ALA D 1 145 ? -3.978 23.295 23.719 1.00 17.76 145 ALA D N 1
ATOM 5453 C CA . ALA D 1 145 ? -5.109 23.704 24.563 1.00 14.43 145 ALA D CA 1
ATOM 5454 C C . ALA D 1 145 ? -5.336 25.199 24.514 1.00 11.77 145 ALA D C 1
ATOM 5455 O O . ALA D 1 145 ? -6.392 25.687 24.898 1.00 17.22 145 ALA D O 1
ATOM 5457 N N . VAL D 1 146 ? -4.332 25.935 24.058 1.00 8.63 146 VAL D N 1
ATOM 5458 C CA . VAL D 1 146 ? -4.435 27.381 24.002 1.00 9.40 146 VAL D CA 1
ATOM 5459 C C . VAL D 1 146 ? -4.150 27.867 22.595 1.00 18.51 146 VAL D C 1
ATOM 5460 O O . VAL D 1 146 ? -3.216 27.376 21.975 1.00 14.88 146 VAL D O 1
ATOM 5464 N N . ARG D 1 147 ? -4.949 28.811 22.084 1.00 12.58 147 ARG D N 1
ATOM 5465 C CA . ARG D 1 147 ? -4.721 29.335 20.725 1.00 19.19 147 ARG D CA 1
ATOM 5466 C C . ARG D 1 147 ? -3.324 29.955 20.581 1.00 20.79 147 ARG D C 1
ATOM 5467 O O . ARG D 1 147 ? -2.919 30.751 21.427 1.00 12.21 147 ARG D O 1
ATOM 5475 N N . THR D 1 148 ? -2.599 29.624 19.505 1.00 18.71 148 THR D N 1
ATOM 5476 C CA . THR D 1 148 ? -1.260 30.183 19.306 1.00 21.26 148 THR D CA 1
ATOM 5477 C C . THR D 1 148 ? -1.315 31.660 18.967 1.00 28.48 148 THR D C 1
ATOM 5478 O O . THR D 1 148 ? -0.345 32.389 19.143 1.00 22.86 148 THR D O 1
ATOM 5482 N N . GLY D 1 149 ? -2.462 32.111 18.485 1.00 21.69 149 GLY D N 1
ATOM 5483 C CA . GLY D 1 149 ? -2.583 33.515 18.165 1.00 18.91 149 GLY D CA 1
ATOM 5484 C C . GLY D 1 149 ? -2.580 34.398 19.397 1.00 27.41 149 GLY D C 1
ATOM 5485 O O . GLY D 1 149 ? -2.418 35.610 19.284 1.00 27.39 149 GLY D O 1
ATOM 5486 N N . LEU D 1 150 ? -2.760 33.821 20.583 1.00 21.72 150 LEU D N 1
ATOM 5487 C CA . LEU D 1 150 ? -2.771 34.652 21.793 1.00 10.97 150 LEU D CA 1
ATOM 5488 C C . LEU D 1 150 ? -1.354 34.940 22.298 1.00 9.70 150 LEU D C 1
ATOM 5489 O O . LEU D 1 150 ? -0.497 34.057 22.307 1.00 17.27 150 LEU D O 1
ATOM 5494 N N . SER D 1 151 ? -1.128 36.168 22.741 1.00 13.79 151 SER D N 1
ATOM 5495 C CA . SER D 1 151 ? 0.166 36.537 23.308 1.00 19.85 151 SER D CA 1
ATOM 5496 C C . SER D 1 151 ? 0.198 35.966 24.736 1.00 19.13 151 SER D C 1
ATOM 5497 O O . SER D 1 151 ? -0.722 36.191 25.519 1.00 16.47 151 SER D O 1
ATOM 5500 N N . PRO D 1 152 ? 1.244 35.206 25.082 1.00 15.59 152 PRO D N 1
ATOM 5501 C CA . PRO D 1 152 ? 1.311 34.648 26.435 1.00 19.17 152 PRO D CA 1
ATOM 5502 C C . PRO D 1 152 ? 1.371 35.743 27.516 1.00 18.30 152 PRO D C 1
ATOM 5503 O O . PRO D 1 152 ? 0.710 35.651 28.546 1.00 16.87 152 PRO D O 1
ATOM 5507 N N . ARG D 1 153 ? 2.167 36.776 27.275 1.00 16.66 153 ARG D N 1
ATOM 5508 C CA . ARG D 1 153 ? 2.310 37.861 28.250 1.00 12.68 153 ARG D CA 1
ATOM 5509 C C . ARG D 1 153 ? 1.010 38.632 28.483 1.00 15.63 153 ARG D C 1
ATOM 5510 O O . ARG D 1 153 ? 0.618 38.891 29.619 1.00 14.91 153 ARG D O 1
ATOM 5518 N N . ALA D 1 154 ? 0.348 39.024 27.407 1.00 14.50 154 ALA D N 1
ATOM 5519 C CA . ALA D 1 154 ? -0.906 39.763 27.559 1.00 17.84 154 ALA D CA 1
ATOM 5520 C C . ALA D 1 154 ? -1.958 38.862 28.195 1.00 12.01 154 ALA D C 1
ATOM 5521 O O . ALA D 1 154 ? -2.698 39.283 29.077 1.00 14.56 154 ALA D O 1
ATOM 5523 N N . THR D 1 155 ? -2.008 37.607 27.769 1.00 10.49 155 THR D N 1
ATOM 5524 C CA . THR D 1 155 ? -3.026 36.707 28.307 1.00 13.66 155 THR D CA 1
ATOM 5525 C C . THR D 1 155 ? -2.762 36.349 29.778 1.00 19.89 155 THR D C 1
ATOM 5526 O O . THR D 1 155 ? -3.699 36.179 30.560 1.00 13.72 155 THR D O 1
ATOM 5530 N N . ALA D 1 156 ? -1.490 36.250 30.155 1.00 14.32 156 ALA D N 1
ATOM 5531 C CA . ALA D 1 156 ? -1.144 35.959 31.545 1.00 14.12 156 ALA D CA 1
ATOM 5532 C C . ALA D 1 156 ? -1.695 37.116 32.396 1.00 14.83 156 ALA D C 1
ATOM 5533 O O . ALA D 1 156 ? -2.284 36.896 33.442 1.00 14.99 156 ALA D O 1
ATOM 5535 N N . ALA D 1 157 ? -1.516 38.350 31.933 1.00 13.38 157 ALA D N 1
ATOM 5536 C CA . ALA D 1 157 ? -2.008 39.512 32.673 1.00 15.08 157 ALA D CA 1
ATOM 5537 C C . ALA D 1 157 ? -3.536 39.464 32.841 1.00 19.23 157 ALA D C 1
ATOM 5538 O O . ALA D 1 157 ? -4.074 39.793 33.908 1.00 16.17 157 ALA D O 1
ATOM 5540 N N . VAL D 1 158 ? -4.234 39.043 31.792 1.00 14.05 158 VAL D N 1
ATOM 5541 C CA . VAL D 1 158 ? -5.697 38.930 31.846 1.00 16.15 158 VAL D CA 1
ATOM 5542 C C . VAL D 1 158 ? -6.087 37.859 32.868 1.00 24.37 158 VAL D C 1
ATOM 5543 O O . VAL D 1 158 ? -6.917 38.092 33.745 1.00 25.56 158 VAL D O 1
ATOM 5547 N N . ILE D 1 159 ? -5.471 36.685 32.771 1.00 24.20 159 ILE D N 1
ATOM 5548 C CA . ILE D 1 159 ? -5.807 35.620 33.695 1.00 16.15 159 ILE D CA 1
ATOM 5549 C C . ILE D 1 159 ? -5.555 36.039 35.127 1.00 23.73 159 ILE D C 1
ATOM 5550 O O . ILE D 1 159 ? -6.368 35.766 36.012 1.00 22.78 159 ILE D O 1
ATOM 5555 N N . ALA D 1 160 ? -4.438 36.715 35.369 1.00 12.38 160 ALA D N 1
ATOM 5556 C CA . ALA D 1 160 ? -4.170 37.174 36.704 1.00 20.15 160 ALA D CA 1
ATOM 5557 C C . ALA D 1 160 ? -5.329 38.125 37.094 1.00 29.57 160 ALA D C 1
ATOM 5558 O O . ALA D 1 160 ? -5.786 38.127 38.233 1.00 31.15 160 ALA D O 1
ATOM 5560 N N . ALA D 1 161 ? -5.823 38.897 36.130 1.00 31.78 161 ALA D N 1
ATOM 5561 C CA . ALA D 1 161 ? -6.911 39.851 36.384 1.00 36.50 161 ALA D CA 1
ATOM 5562 C C . ALA D 1 161 ? -8.292 39.226 36.576 1.00 38.86 161 ALA D C 1
ATOM 5563 O O . ALA D 1 161 ? -9.180 39.856 37.154 1.00 34.11 161 ALA D O 1
ATOM 5565 N N . MET D 1 162 ? -8.487 38.010 36.072 1.00 22.00 162 MET D N 1
ATOM 5566 C CA . MET D 1 162 ? -9.766 37.316 36.233 1.00 31.96 162 MET D CA 1
ATOM 5567 C C . MET D 1 162 ? -9.701 36.273 37.346 1.00 28.97 162 MET D C 1
ATOM 5568 O O . MET D 1 162 ? -10.676 35.563 37.610 1.00 28.69 162 MET D O 1
ATOM 5573 N N . GLY D 1 163 ? -8.554 36.186 38.005 1.00 23.58 163 GLY D N 1
ATOM 5574 C CA . GLY D 1 163 ? -8.410 35.214 39.073 1.00 24.71 163 GLY D CA 1
ATOM 5575 C C . GLY D 1 163 ? -8.553 35.833 40.448 1.00 27.07 163 GLY D C 1
ATOM 5576 O O . GLY D 1 163 ? -7.852 35.447 41.387 1.00 31.12 163 GLY D O 1
ATOM 5577 N N . CYS D 1 164 ? -9.464 36.794 40.566 1.00 32.14 164 CYS D N 1
ATOM 5578 C CA . CYS D 1 164 ? -9.700 37.494 41.826 1.00 34.99 164 CYS D CA 1
ATOM 5579 C C . CYS D 1 164 ? -10.819 36.851 42.630 1.00 40.05 164 CYS D C 1
ATOM 5580 O O . CYS D 1 164 ? -11.702 36.193 42.077 1.00 31.20 164 CYS D O 1
ATOM 5583 N N . THR D 1 165 ? -10.789 37.066 43.939 1.00 38.28 165 THR D N 1
ATOM 5584 C CA . THR D 1 165 ? -11.798 36.503 44.826 1.00 35.96 165 THR D CA 1
ATOM 5585 C C . THR D 1 165 ? -13.176 37.105 44.584 1.00 39.26 165 THR D C 1
ATOM 5586 O O . THR D 1 165 ? -13.374 38.318 44.733 1.00 30.32 165 THR D O 1
ATOM 5590 N N . PRO D 1 166 ? -14.147 36.263 44.189 1.00 35.26 166 PRO D N 1
ATOM 5591 C CA . PRO D 1 166 ? -15.506 36.752 43.941 1.00 41.08 166 PRO D CA 1
ATOM 5592 C C . PRO D 1 166 ? -16.079 37.316 45.237 1.00 59.59 166 PRO D C 1
ATOM 5593 O O . PRO D 1 166 ? -16.047 36.657 46.281 1.00 52.04 166 PRO D O 1
ATOM 5597 N N . SER D 1 167 ? -16.585 38.542 45.164 1.00 74.31 167 SER D N 1
ATOM 5598 C CA . SER D 1 167 ? -17.170 39.201 46.321 1.00 85.68 167 SER D CA 1
ATOM 5599 C C . SER D 1 167 ? -18.597 38.686 46.484 1.00 89.02 167 SER D C 1
ATOM 5600 O O . SER D 1 167 ? -19.457 39.356 47.055 1.00 96.35 167 SER D O 1
ATOM 5603 N N . LEU D 1 168 ? -18.831 37.484 45.968 1.00 84.34 168 LEU D N 1
ATOM 5604 C CA . LEU D 1 168 ? -20.136 36.842 46.038 1.00 84.31 168 LEU D CA 1
ATOM 5605 C C . LEU D 1 168 ? -19.959 35.338 46.202 1.00 79.48 168 LEU D C 1
ATOM 5606 O O . LEU D 1 168 ? -19.009 34.758 45.676 1.00 77.64 168 LEU D O 1
ATOM 5611 N N . GLU D 1 169 ? -20.874 34.705 46.927 1.00 75.82 169 GLU D N 1
ATOM 5612 C CA . GLU D 1 169 ? -20.793 33.267 47.129 1.00 71.53 169 GLU D CA 1
ATOM 5613 C C . GLU D 1 169 ? -21.578 32.565 46.025 1.00 69.56 169 GLU D C 1
ATOM 5614 O O . GLU D 1 169 ? -22.806 32.629 45.983 1.00 71.63 169 GLU D O 1
ATOM 5620 N N . VAL D 1 170 ? -20.852 31.906 45.128 1.00 63.68 170 VAL D N 1
ATOM 5621 C CA . VAL D 1 170 ? -21.444 31.184 44.004 1.00 51.69 170 VAL D CA 1
ATOM 5622 C C . VAL D 1 170 ? -20.957 29.741 44.057 1.00 41.71 170 VAL D C 1
ATOM 5623 O O . VAL D 1 170 ? -19.759 29.500 44.231 1.00 47.78 170 VAL D O 1
ATOM 5627 N N . GLU D 1 171 ? -21.870 28.777 43.930 1.00 38.96 171 GLU D N 1
ATOM 5628 C CA . GLU D 1 171 ? -21.460 27.369 43.957 1.00 40.93 171 GLU D CA 1
ATOM 5629 C C . GLU D 1 171 ? -20.705 27.022 42.665 1.00 30.50 171 GLU D C 1
ATOM 5630 O O . GLU D 1 171 ? -21.066 27.480 41.585 1.00 31.01 171 GLU D O 1
ATOM 5636 N N . ALA D 1 172 ? -19.657 26.216 42.783 1.00 31.83 172 ALA D N 1
ATOM 5637 C CA . ALA D 1 172 ? -18.881 25.835 41.611 1.00 36.76 172 ALA D CA 1
ATOM 5638 C C . ALA D 1 172 ? -18.362 27.087 40.906 1.00 20.00 172 ALA D C 1
ATOM 5639 O O . ALA D 1 172 ? -18.200 27.095 39.692 1.00 32.53 172 ALA D O 1
ATOM 5641 N N . TYR D 1 173 ? -18.124 28.148 41.675 1.00 16.42 173 TYR D N 1
ATOM 5642 C CA . TYR D 1 173 ? -17.604 29.387 41.112 1.00 15.00 173 TYR D CA 1
ATOM 5643 C C . TYR D 1 173 ? -16.413 29.145 40.182 1.00 18.41 173 TYR D C 1
ATOM 5644 O O . TYR D 1 173 ? -16.354 29.680 39.075 1.00 16.95 173 TYR D O 1
ATOM 5653 N N . LEU D 1 174 ? -15.444 28.370 40.665 1.00 16.03 174 LEU D N 1
ATOM 5654 C CA . LEU D 1 174 ? -14.254 28.065 39.887 1.00 17.23 174 LEU D CA 1
ATOM 5655 C C . LEU D 1 174 ? -14.663 27.357 38.586 1.00 17.31 174 LEU D C 1
ATOM 5656 O O . LEU D 1 174 ? -14.057 27.556 37.542 1.00 11.57 174 LEU D O 1
ATOM 5661 N N . GLU D 1 175 ? -15.693 26.522 38.656 1.00 9.91 175 GLU D N 1
ATOM 5662 C CA . GLU D 1 175 ? -16.150 25.809 37.475 1.00 14.32 175 GLU D CA 1
ATOM 5663 C C . GLU D 1 175 ? -16.669 26.776 36.398 1.00 15.90 175 GLU D C 1
ATOM 5664 O O . GLU D 1 175 ? -16.428 26.577 35.215 1.00 12.23 175 GLU D O 1
ATOM 5670 N N . HIS D 1 176 ? -17.394 27.807 36.819 1.00 12.25 176 HIS D N 1
ATOM 5671 C CA . HIS D 1 176 ? -17.913 28.808 35.898 1.00 7.75 176 HIS D CA 1
ATOM 5672 C C . HIS D 1 176 ? -16.767 29.641 35.339 1.00 9.61 176 HIS D C 1
ATOM 5673 O O . HIS D 1 176 ? -16.770 30.010 34.163 1.00 12.08 176 HIS D O 1
ATOM 5680 N N . LEU D 1 177 ? -15.792 29.962 36.186 1.00 8.87 177 LEU D N 1
ATOM 5681 C CA . LEU D 1 177 ? -14.641 30.737 35.735 1.00 14.13 177 LEU D CA 1
ATOM 5682 C C . LEU D 1 177 ? -13.887 29.935 34.649 1.00 11.43 177 LEU D C 1
ATOM 5683 O O . LEU D 1 177 ? -13.509 30.487 33.621 1.00 10.32 177 LEU D O 1
ATOM 5688 N N . MET D 1 178 ? -13.667 28.640 34.887 1.00 13.79 178 MET D N 1
ATOM 5689 C CA . MET D 1 178 ? -12.962 27.779 33.907 1.00 9.42 178 MET D CA 1
ATOM 5690 C C . MET D 1 178 ? -13.727 27.716 32.579 1.00 10.11 178 MET D C 1
ATOM 5691 O O . MET D 1 178 ? -13.135 27.644 31.492 1.00 10.67 178 MET D O 1
ATOM 5696 N N . GLU D 1 179 ? -15.055 27.712 32.654 1.00 12.15 179 GLU D N 1
ATOM 5697 C CA . GLU D 1 179 ? -15.857 27.693 31.426 1.00 8.93 179 GLU D CA 1
ATOM 5698 C C . GLU D 1 179 ? -15.601 28.982 30.602 1.00 8.03 179 GLU D C 1
ATOM 5699 O O . GLU D 1 179 ? -15.466 28.934 29.382 1.00 12.45 179 GLU D O 1
ATOM 5705 N N . VAL D 1 180 ? -15.556 30.130 31.268 1.00 7.11 180 VAL D N 1
ATOM 5706 C CA . VAL D 1 180 ? -15.314 31.405 30.579 1.00 5.57 180 VAL D CA 1
ATOM 5707 C C . VAL D 1 180 ? -13.863 31.475 30.073 1.00 11.49 180 VAL D C 1
ATOM 5708 O O . VAL D 1 180 ? -13.610 31.916 28.956 1.00 11.22 180 VAL D O 1
ATOM 5712 N N . LEU D 1 181 ? -12.915 31.017 30.887 1.00 8.69 181 LEU D N 1
ATOM 5713 C CA . LEU D 1 181 ? -11.516 31.021 30.469 1.00 10.99 181 LEU D CA 1
ATOM 5714 C C . LEU D 1 181 ? -11.261 30.108 29.275 1.00 12.89 181 LEU D C 1
ATOM 5715 O O . LEU D 1 181 ? -10.440 30.412 28.412 1.00 9.90 181 LEU D O 1
ATOM 5720 N N . ARG D 1 182 ? -11.962 28.981 29.225 1.00 8.34 182 ARG D N 1
ATOM 5721 C CA . ARG D 1 182 ? -11.792 28.042 28.126 1.00 9.36 182 ARG D CA 1
ATOM 5722 C C . ARG D 1 182 ? -12.540 28.504 26.861 1.00 14.51 182 ARG D C 1
ATOM 5723 O O . ARG D 1 182 ? -11.978 28.542 25.755 1.00 11.31 182 ARG D O 1
ATOM 5731 N N . LYS D 1 183 ? -13.800 28.890 27.044 1.00 11.69 183 LYS D N 1
ATOM 5732 C CA . LYS D 1 183 ? -14.646 29.252 25.900 1.00 11.63 183 LYS D CA 1
ATOM 5733 C C . LYS D 1 183 ? -15.199 30.674 25.798 1.00 17.96 183 LYS D C 1
ATOM 5734 O O . LYS D 1 183 ? -15.882 30.990 24.827 1.00 11.56 183 LYS D O 1
ATOM 5740 N N . GLY D 1 184 ? -14.930 31.542 26.764 1.00 13.70 184 GLY D N 1
ATOM 5741 C CA . GLY D 1 184 ? -15.495 32.885 26.646 1.00 15.94 184 GLY D CA 1
ATOM 5742 C C . GLY D 1 184 ? -17.014 32.810 26.791 1.00 19.52 184 GLY D C 1
ATOM 5743 O O . GLY D 1 184 ? -17.549 31.791 27.260 1.00 19.51 184 GLY D O 1
ATOM 5744 N N . VAL D 1 185 ? -17.729 33.870 26.414 1.00 14.78 185 VAL D N 1
ATOM 5745 C CA . VAL D 1 185 ? -19.175 33.831 26.548 1.00 14.79 185 VAL D CA 1
ATOM 5746 C C . VAL D 1 185 ? -19.940 33.799 25.232 1.00 14.29 185 VAL D C 1
ATOM 5747 O O . VAL D 1 185 ? -21.130 33.550 25.243 1.00 17.62 185 VAL D O 1
ATOM 5751 N N . GLU D 1 186 ? -19.276 34.036 24.105 1.00 16.89 186 GLU D N 1
ATOM 5752 C CA . GLU D 1 186 ? -20.005 34.046 22.832 1.00 26.97 186 GLU D CA 1
ATOM 5753 C C . GLU D 1 186 ? -20.327 32.645 22.317 1.00 22.71 186 GLU D C 1
ATOM 5754 O O . GLU D 1 186 ? -19.610 31.690 22.598 1.00 21.27 186 GLU D O 1
ATOM 5760 N N . PRO D 1 187 ? -21.435 32.512 21.569 1.00 21.87 187 PRO D N 1
ATOM 5761 C CA . PRO D 1 187 ? -21.848 31.219 21.009 1.00 24.60 187 PRO D CA 1
ATOM 5762 C C . PRO D 1 187 ? -20.855 30.771 19.929 1.00 27.64 187 PRO D C 1
ATOM 5763 O O . PRO D 1 187 ? -20.214 31.662 19.335 1.00 36.93 187 PRO D O 1
#

B-factor: mean 35.15, std 18.83, range [1.4, 113.43]

Nearest PDB structures (foldseek):
  3vuq-assembly1_B  TM=1.006E+00  e=6.442E-25  Thermus thermophilus HB8
  3vuq-assembly1_A  TM=9.217E-01  e=2.508E-21  Thermus thermophilus HB8
  3vuq-assembly2_D  TM=8.208E-01  e=2.280E-21  Thermus thermophilus HB8
  3knw-assembly1_A  TM=6.634E-01  e=2.376E-04  Acinetobacter baylyi ADP1
  5haw-assembly1_A-2  TM=6.100E-01  e=3.165E-04  Vibrio cholerae O1 biovar El Tor str. N16961

Solvent-accessible surface area: 34990 Å² total; per-residue (Å²): 153,23,86,165,67,91,88,148,36,0,10,106,8,0,50,39,0,3,192,84,128,28,37,117,25,10,128,11,112,10,0,5,139,122,8,156,31,43,114,48,38,0,86,148,44,7,204,54,58,102,50,0,5,73,20,9,0,59,91,90,3,156,31,10,15,154,84,0,54,86,0,3,140,64,107,5,7,2,11,3,6,1,13,4,0,2,86,57,37,50,64,21,25,139,56,40,171,66,23,0,31,28,0,2,164,91,2,12,140,103,22,80,60,60,66,121,28,32,87,89,56,1,11,129,5,1,11,51,1,3,122,31,0,30,99,72,48,19,1,46,115,80,10,47,31,141,17,2,0,36,0,2,8,13,12,20,62,23,106,51,122,76,43,17,2,8,10,1,17,16,0,0,17,86,0,0,56,119,137,41,111,138,89,76,54,77,44,0,0,103,9,0,17,28,0,23,180,90,124,32,61,118,23,1,127,11,88,18,0,6,158,109,14,156,29,43,93,52,35,0,102,147,60,10,187,55,77,109,42,0,4,79,7,0,0,55,28,65,2,120,59,11,6,117,66,0,42,90,0,3,137,83,201,27,78,0,19,68,12,1,54,44,0,2,106,62,40,8,61,25,25,93,86,46,140,67,56,4,22,47,8,1,148,87,4,36,136,78,22,85,88,40,49,134,40,24,23,85,44,1,14,156,4,0,42,50,1,2,143,42,0,28,107,87,50,12,1,41,86,10,3,13,8,165,5,1,0,8,0,2,5,3,0,5,10,90,185,83,55,47,1,93,60,1,17,60,1,1,85,101,0,0,19,115,93,98,145,98,74,87,120,36,0,1,104,8,0,13,38,0,18,161,104,98,31,67,117,19,2,97,4,109,8,0,4,141,97,15,152,31,42,102,50,36,0,100,148,59,10,184,40,85,99,37,0,4,70,8,0,0,40,28,74,4,98,50,6,11,150,82,0,30,91,0,4,127,92,203,32,85,2,19,83,8,1,43,33,0,0,113,81,31,0,53,24,13,76,83,40,152,66,47,1,20,47,11,1,151,85,5,38,134,87,22,76,85,36,51,103,36,16,27,66,66,2,0,150,13,1,12,57,1,3,128,34,0,19,106,101,48,20,2,44,87,10,3,17,11,98,4,1,0,2,1,4,5,11,11,7,75,7,62,8,112,36,5,61,76,52,6,103,62,2,18,56,1,2,106,93,0,0,25,118,117,170,89,96,87,133,32,0,13,107,7,0,21,14,0,2,107,101,112,22,32,102,30,0,111,10,88,26,0,7,154,114,14,158,17,44,209,40,33,2,97,146,52,10,183,53,49,85,43,0,0,88,27,1,0,80,64,67,6,156,20,11,18,148,80,0,44,88,0,3,153,76,127,2,3,0,10,4,10,0,16,15,0,1,66,83,47,26,56,33,64,102,31,8,166,77,27,45,59,28,0,0,140,44,6,27,137,88,18,71,84,74,50,112,29,31,33,94,55,2,27,137,5,1,32,60,1,2,125,40,0,30,109,68,49,13,2,46,115,79,8,48,19,165,6,2,1,2,2,1,6,1,3,4,5,51,26,48,33,162,14,78,23,18,17,12,11,0,15,12,1,1,18,79,0,0,57,118

CATH classification: 1.10.357.10

Organism: Thermus thermophilus (strain ATCC 27634 / DSM 579 / HB8) (NCBI:txid300852)